Protein AF-A0A2D8PCB9-F1 (afdb_monomer_lite)

Foldseek 3Di:
DDDDDDDDDDDDDDDDDDDDDDPDPPDPPDFDFPDADPVGDTDTDDPAAWDDDPVPPDIDGDPDDPDHDDDQDDQPDEDELVCLLVDAQPPHAHQAYEYEDKDWAACVGPVPQFIDIPHDCQNNVVRVCVNDALLVQLRHYHYNVDSLVSLRVSVRNLVVCCVPVNQDDRSLVRLLSSLLSVLVCLVVVHAAQQVGWGGFAADPPPPDRDTQFTDTSRLSSLLSLALVNLCVRPNPPDPRSVVSLVSSVVSPNCSNVQQHDGRGPPCVVSVVSNQLVCVVVNVHHPVQKDWDAWFDQLQQADVSPQAAGPEDPPAHRIGWLWIGRNNLQKIKTKAKDFPPPYRDDVVQWDQDPVSEIEGEAELDAPDPQWGRMKMWIKIARHPNNPPADKDKWKWKDAPQ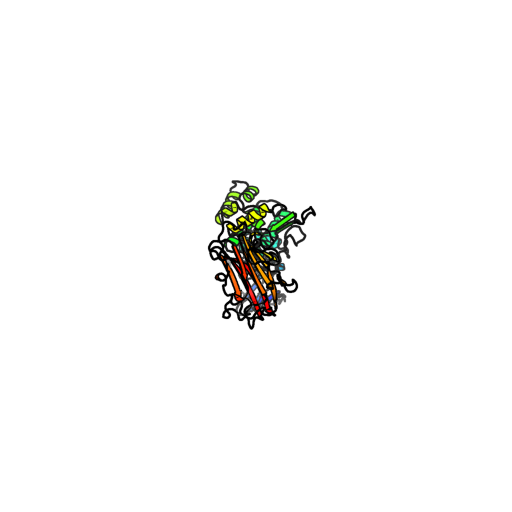PEPDDIDTCQVLQPDDDVPDRMGTYIDIRSSDDCVRHVSVPRQHKMKIKMFIDGPRHTPDMYMYMYHYD

Sequence (469 aa):
MAKRHSNGNGKGHDNGRGRGHEEGHHGKGRVDPVDVDEYGVVHLNLDTTYSFDEKKHFILLKADAKGAPAVKLGKDATFAAEDAHKLDFGDDLPDRINLSGIEFIGADTSGTGGAETSVDLSDFLDTLFAETDAAGAMDILSINGSPADTFAVVWEYLDDGYVDEGYFASVNENFVSLGLAYAEFLADGGTPLTDMIGKFTPDDGDANDTPERLQSLHDNMLGNLGRGPIESRFGAGTPEAEALIAAVEAIDPDLLDRPYYSGNESAEAAYDAVREYDYDHGYARTDYVETFFGEVDGRATENGDGIEMIFGDGNSDDHYAVTRHEGAGVELALKAKLRGVGDLDPNNVVYNADGTAVFTVEADPASTDRMEWNIDWAATVTEAGDNDSFQFKFLADVDGSAAEDFVDLTGTGGEYTDGVTKLQNSWNYGFFLDSMFDTTDAEGDYTVRLEAWDDGVMIVAQEIYLDVV

pLDDT: mean 76.78, std 21.41, range [26.56, 98.31]

Structure (mmCIF, N/CA/C/O backbone):
data_AF-A0A2D8PCB9-F1
#
_entry.id   AF-A0A2D8PCB9-F1
#
loop_
_atom_site.group_PDB
_atom_site.id
_atom_site.type_symbol
_atom_site.label_atom_id
_atom_site.label_alt_id
_atom_site.label_comp_id
_atom_site.label_asym_id
_atom_site.label_entity_id
_atom_site.label_seq_id
_atom_site.pdbx_PDB_ins_code
_atom_site.Cartn_x
_atom_site.Cartn_y
_atom_site.Cartn_z
_atom_site.occupancy
_atom_site.B_iso_or_equiv
_atom_site.auth_seq_id
_atom_site.auth_comp_id
_atom_site.auth_asym_id
_atom_site.auth_atom_id
_atom_site.pdbx_PDB_model_num
ATOM 1 N N . MET A 1 1 ? -108.735 -3.405 35.208 1.00 35.84 1 MET A N 1
ATOM 2 C CA . MET A 1 1 ? -108.621 -4.716 35.889 1.00 35.84 1 MET A CA 1
ATOM 3 C C . MET A 1 1 ? -107.140 -5.030 35.995 1.00 35.84 1 MET A C 1
ATOM 5 O O . MET A 1 1 ? -106.483 -5.108 34.977 1.00 35.84 1 MET A O 1
ATOM 9 N N . ALA A 1 2 ? -106.563 -4.778 37.168 1.00 32.94 2 ALA A N 1
ATOM 10 C CA . ALA A 1 2 ? -106.210 -5.803 38.159 1.00 32.94 2 ALA A CA 1
ATOM 11 C C . ALA A 1 2 ? -104.895 -6.520 37.801 1.00 32.94 2 ALA A C 1
ATOM 13 O O . ALA A 1 2 ? -104.885 -7.316 36.878 1.00 32.94 2 ALA A O 1
ATOM 14 N N . LYS A 1 3 ? -103.828 -6.201 38.563 1.00 32.69 3 LYS A N 1
ATOM 15 C CA . LYS A 1 3 ? -103.054 -7.127 39.433 1.00 32.69 3 LYS A CA 1
ATOM 16 C C . LYS A 1 3 ? -102.119 -8.063 38.634 1.00 32.69 3 LYS A C 1
ATOM 18 O O . LYS A 1 3 ? -102.550 -8.648 37.665 1.00 32.69 3 LYS A O 1
ATOM 23 N N . ARG A 1 4 ? -100.863 -8.345 38.990 1.00 31.97 4 ARG A N 1
ATOM 24 C CA . ARG A 1 4 ? -100.075 -8.266 40.235 1.00 31.97 4 ARG A CA 1
ATOM 25 C C . ARG A 1 4 ? -98.628 -8.712 39.890 1.00 31.97 4 ARG A C 1
ATOM 27 O O . ARG A 1 4 ? -98.491 -9.482 38.955 1.00 31.97 4 ARG A O 1
ATOM 34 N N . HIS A 1 5 ? -97.652 -8.268 40.701 1.00 32.66 5 HIS A N 1
ATOM 35 C CA . HIS A 1 5 ? -96.437 -8.947 41.233 1.00 32.66 5 HIS A CA 1
ATOM 36 C C . HIS A 1 5 ? -95.665 -9.994 40.399 1.00 32.66 5 HIS A C 1
ATOM 38 O O . HIS A 1 5 ? -96.270 -10.851 39.782 1.00 32.66 5 HIS A O 1
ATOM 44 N N . SER A 1 6 ? -94.353 -10.208 40.532 1.00 32.56 6 SER A N 1
ATOM 45 C CA . SER A 1 6 ? -93.137 -9.509 41.001 1.00 32.56 6 SER A CA 1
ATOM 46 C C . SER A 1 6 ? -92.037 -10.590 41.047 1.00 32.56 6 SER A C 1
ATOM 48 O O . SER A 1 6 ? -92.362 -11.734 41.355 1.00 32.56 6 SER A O 1
ATOM 50 N N . ASN A 1 7 ? -90.772 -10.173 40.926 1.00 32.44 7 ASN A N 1
ATOM 51 C CA . ASN A 1 7 ? -89.529 -10.845 41.353 1.00 32.44 7 ASN A CA 1
ATOM 52 C C . ASN A 1 7 ? -88.867 -11.884 40.436 1.00 32.44 7 ASN A C 1
ATOM 54 O O . ASN A 1 7 ? -89.450 -12.905 40.092 1.00 32.44 7 ASN A O 1
ATOM 58 N N . GLY A 1 8 ? -87.562 -11.669 40.221 1.00 30.02 8 GLY A N 1
ATOM 59 C CA . GLY A 1 8 ? -86.601 -12.722 39.893 1.00 30.02 8 GLY A CA 1
ATOM 60 C C . GLY A 1 8 ? -85.355 -12.227 39.159 1.00 30.02 8 GLY A C 1
ATOM 61 O O . GLY A 1 8 ? -85.327 -12.247 37.940 1.00 30.02 8 GLY A O 1
ATOM 62 N N . ASN A 1 9 ? -84.340 -11.794 39.914 1.00 32.50 9 ASN A N 1
ATOM 63 C CA . ASN A 1 9 ? -82.975 -11.472 39.473 1.00 32.50 9 ASN A CA 1
ATOM 64 C C . ASN A 1 9 ? -82.306 -12.574 38.631 1.00 32.50 9 ASN A C 1
ATOM 66 O O . ASN A 1 9 ? -82.476 -13.752 38.936 1.00 32.50 9 ASN A O 1
ATOM 70 N N . GLY A 1 10 ? -81.368 -12.186 37.756 1.00 30.56 10 GLY A N 1
ATOM 71 C CA . GLY A 1 10 ? -80.231 -13.055 37.428 1.00 30.56 10 GLY A CA 1
ATOM 72 C C . GLY A 1 10 ? -79.502 -12.767 36.116 1.00 30.56 10 GLY A C 1
ATOM 73 O O . GLY A 1 10 ? -79.927 -13.245 35.080 1.00 30.56 10 GLY A O 1
ATOM 74 N N . LYS A 1 11 ? -78.380 -12.040 36.223 1.00 33.84 11 LYS A N 1
ATOM 75 C CA . LYS A 1 11 ? -77.132 -12.111 35.432 1.00 33.84 11 LYS A CA 1
ATOM 76 C C . LYS A 1 11 ? -77.186 -12.507 33.939 1.00 33.84 11 LYS A C 1
ATOM 78 O O . LYS A 1 11 ? -77.394 -13.665 33.614 1.00 33.84 11 LYS A O 1
ATOM 83 N N . GLY A 1 12 ? -76.636 -11.604 33.123 1.00 30.56 12 GLY A N 1
ATOM 84 C CA . GLY A 1 12 ? -75.399 -11.897 32.388 1.00 30.56 12 GLY A CA 1
ATOM 85 C C . GLY A 1 12 ? -75.511 -12.318 30.920 1.00 30.56 12 GLY A C 1
ATOM 86 O O . GLY A 1 12 ? -76.189 -13.279 30.590 1.00 30.56 12 GLY A O 1
ATOM 87 N N . HIS A 1 13 ? -74.675 -11.643 30.126 1.00 28.70 13 HIS A N 1
ATOM 88 C CA . HIS A 1 13 ? -74.083 -12.043 28.847 1.00 28.70 13 HIS A CA 1
ATOM 89 C C . HIS A 1 13 ? -74.915 -12.009 27.550 1.00 28.70 13 HIS A C 1
ATOM 91 O O . HIS A 1 13 ? -75.914 -12.693 27.376 1.00 28.70 13 HIS A O 1
ATOM 97 N N . ASP A 1 14 ? -74.302 -11.281 26.612 1.00 34.84 14 ASP A N 1
ATOM 98 C CA . ASP A 1 14 ? -74.033 -11.639 25.218 1.00 34.84 14 ASP A CA 1
ATOM 99 C C . ASP A 1 14 ? -75.039 -11.384 24.083 1.00 34.84 14 ASP A C 1
ATOM 101 O O . ASP A 1 14 ? -76.153 -11.892 24.040 1.00 34.84 14 ASP A O 1
ATOM 105 N N . ASN A 1 15 ? -74.450 -10.731 23.070 1.00 32.09 15 ASN A N 1
ATOM 106 C CA . ASN A 1 15 ? -74.524 -10.987 21.630 1.00 32.09 15 ASN A CA 1
ATOM 107 C C . ASN A 1 15 ? -75.762 -10.608 20.804 1.00 32.09 15 ASN A C 1
ATOM 109 O O . ASN A 1 15 ? -76.872 -11.090 20.994 1.00 32.09 15 ASN A O 1
ATOM 113 N N . GLY A 1 16 ? -75.469 -9.895 19.706 1.00 30.66 16 GLY A N 1
ATOM 114 C CA . GLY A 1 16 ? -76.263 -9.892 18.472 1.00 30.66 16 GLY A CA 1
ATOM 115 C C . GLY A 1 16 ? -76.285 -8.519 17.796 1.00 30.66 16 GLY A C 1
ATOM 116 O O . GLY A 1 16 ? -77.111 -7.693 18.146 1.00 30.66 16 GLY A O 1
ATOM 117 N N . ARG A 1 17 ? -75.286 -8.170 16.972 1.00 31.28 17 ARG A N 1
ATOM 118 C CA . ARG A 1 17 ? -75.194 -8.409 15.508 1.00 31.28 17 ARG A CA 1
ATOM 119 C C . ARG A 1 17 ? -76.149 -7.571 14.640 1.00 31.28 17 ARG A C 1
ATOM 121 O O . ARG A 1 17 ? -77.359 -7.695 14.753 1.00 31.28 17 ARG A O 1
ATOM 128 N N . GLY A 1 18 ? -75.553 -6.907 13.641 1.00 29.64 18 GLY A N 1
ATOM 129 C CA . GLY A 1 18 ? -76.180 -6.503 12.371 1.00 29.64 18 GLY A CA 1
ATOM 130 C C . GLY A 1 18 ? -75.822 -5.067 11.980 1.00 29.64 18 GLY A C 1
ATOM 131 O O . GLY A 1 18 ? -76.459 -4.149 12.471 1.00 29.64 18 GLY A O 1
ATOM 132 N N . ARG A 1 19 ? -74.696 -4.830 11.282 1.00 33.28 19 ARG A N 1
ATOM 133 C CA . ARG A 1 19 ? -74.592 -4.675 9.804 1.00 33.28 19 ARG A CA 1
ATOM 134 C C . ARG A 1 19 ? -75.617 -3.671 9.250 1.00 33.28 19 ARG A C 1
ATOM 136 O O . ARG A 1 19 ? -76.805 -3.909 9.382 1.00 33.28 19 ARG A O 1
ATOM 143 N N . GLY A 1 20 ? -75.262 -2.604 8.552 1.00 28.02 20 GLY A N 1
ATOM 144 C CA . GLY A 1 20 ? -73.987 -2.139 8.023 1.00 28.02 20 GLY A CA 1
ATOM 145 C C . GLY A 1 20 ? -74.273 -1.020 7.018 1.00 28.02 20 GLY A C 1
ATOM 146 O O . GLY A 1 20 ? -75.399 -0.903 6.546 1.00 28.02 20 GLY A O 1
ATOM 147 N N . HIS A 1 21 ? -73.275 -0.204 6.720 1.00 30.31 21 HIS A N 1
ATOM 148 C CA . HIS A 1 21 ? -72.848 0.088 5.356 1.00 30.31 21 HIS A CA 1
ATOM 149 C C . HIS A 1 21 ? -71.583 0.933 5.455 1.00 30.31 21 HIS A C 1
ATOM 151 O O . HIS A 1 21 ? -71.570 1.991 6.075 1.00 30.31 21 HIS A O 1
ATOM 157 N N . GLU A 1 22 ? -70.518 0.368 4.901 1.00 33.94 22 GLU A N 1
ATOM 158 C CA . GLU A 1 22 ? -69.227 0.992 4.672 1.00 33.94 22 GLU A CA 1
ATOM 159 C C . GLU A 1 22 ? -69.424 2.219 3.777 1.00 33.94 22 GLU A C 1
ATOM 161 O O . GLU A 1 22 ? -69.731 2.090 2.592 1.00 33.94 22 GLU A O 1
ATOM 166 N N . GLU A 1 23 ? -69.229 3.408 4.336 1.00 29.25 23 GLU A N 1
ATOM 167 C CA . GLU A 1 23 ? -68.722 4.528 3.555 1.00 29.25 23 GLU A CA 1
ATOM 168 C C . GLU A 1 23 ? -67.201 4.407 3.582 1.00 29.25 23 GLU A C 1
ATOM 170 O O . GLU A 1 23 ? -66.526 4.809 4.528 1.00 29.25 23 GLU A O 1
ATOM 175 N N . GLY A 1 24 ? -66.671 3.747 2.552 1.00 26.56 24 GLY A N 1
ATOM 176 C CA . GLY A 1 24 ? -65.248 3.743 2.271 1.00 26.56 24 GLY A CA 1
ATOM 177 C C . GLY A 1 24 ? -64.795 5.172 2.007 1.00 26.56 24 GLY A C 1
ATOM 178 O O . GLY A 1 24 ? -65.005 5.712 0.919 1.00 26.56 24 GLY A O 1
ATOM 179 N N . HIS A 1 25 ? -64.146 5.782 2.995 1.00 28.02 25 HIS A N 1
ATOM 180 C CA . HIS A 1 25 ? -63.244 6.890 2.741 1.00 28.02 25 HIS A CA 1
ATOM 181 C C . HIS A 1 25 ? -62.076 6.348 1.915 1.00 28.02 25 HIS A C 1
ATOM 183 O O . HIS A 1 25 ? -61.081 5.865 2.445 1.00 28.02 25 HIS A O 1
ATOM 189 N N . HIS A 1 26 ? -62.202 6.423 0.592 1.00 31.81 26 HIS A N 1
ATOM 190 C CA . HIS A 1 26 ? -61.063 6.346 -0.312 1.00 31.81 26 HIS A CA 1
ATOM 191 C C . HIS A 1 26 ? -60.255 7.637 -0.162 1.00 31.81 26 HIS A C 1
ATOM 193 O O . HIS A 1 26 ? -60.347 8.555 -0.979 1.00 31.81 26 HIS A O 1
ATOM 199 N N . GLY A 1 27 ? -59.493 7.727 0.928 1.00 28.33 27 GLY A N 1
ATOM 200 C CA . GLY A 1 27 ? -58.385 8.660 1.017 1.00 28.33 27 GLY A CA 1
ATOM 201 C C . GLY A 1 27 ? -57.374 8.262 -0.048 1.00 28.33 27 GLY A C 1
ATOM 202 O O . GLY A 1 27 ? -56.824 7.165 -0.005 1.00 28.33 27 GLY A O 1
ATOM 203 N N . LYS A 1 28 ? -57.166 9.126 -1.041 1.00 29.84 28 LYS A N 1
ATOM 204 C CA . LYS A 1 28 ? -56.034 9.002 -1.956 1.00 29.84 28 LYS A CA 1
ATOM 205 C C . LYS A 1 28 ? -54.777 9.385 -1.177 1.00 29.84 28 LYS A C 1
ATOM 207 O O . LYS A 1 28 ? -54.350 10.532 -1.239 1.00 29.84 28 LYS A O 1
ATOM 212 N N . GLY A 1 29 ? -54.240 8.443 -0.405 1.00 33.97 29 GLY A N 1
ATOM 213 C CA . GLY A 1 29 ? -52.843 8.493 0.001 1.00 33.97 29 GLY A CA 1
ATOM 214 C C . GLY A 1 29 ? -52.019 8.344 -1.266 1.00 33.97 29 GLY A C 1
ATOM 215 O O . GLY A 1 29 ? -52.152 7.348 -1.980 1.00 33.97 29 GLY A O 1
ATOM 216 N N . ARG A 1 30 ? -51.269 9.384 -1.616 1.00 32.66 30 ARG A N 1
ATOM 217 C CA . ARG A 1 30 ? -50.285 9.293 -2.682 1.00 32.66 30 ARG A CA 1
ATOM 218 C C . ARG A 1 30 ? -49.100 8.551 -2.078 1.00 32.66 30 ARG A C 1
ATOM 220 O O . ARG A 1 30 ? -48.423 9.091 -1.219 1.00 32.66 30 ARG A O 1
ATOM 227 N N . VAL A 1 31 ? -48.938 7.296 -2.472 1.00 40.41 31 VAL A N 1
ATOM 228 C CA . VAL A 1 31 ? -47.686 6.574 -2.282 1.00 40.41 31 VAL A CA 1
ATOM 229 C C . VAL A 1 31 ? -46.784 7.080 -3.396 1.00 40.41 31 VAL A C 1
ATOM 231 O O . VAL A 1 31 ? -47.070 6.822 -4.566 1.00 40.41 31 VAL A O 1
ATOM 234 N N . ASP A 1 32 ? -45.790 7.890 -3.053 1.00 35.44 32 ASP A N 1
ATOM 235 C CA . ASP A 1 32 ? -44.763 8.271 -4.012 1.00 35.44 32 ASP A CA 1
ATOM 236 C C . ASP A 1 32 ? -43.772 7.098 -4.116 1.00 35.44 32 ASP A C 1
ATOM 238 O O . ASP A 1 32 ? -43.160 6.743 -3.107 1.00 35.44 32 ASP A O 1
ATOM 242 N N . PRO A 1 33 ? -43.665 6.423 -5.278 1.00 39.81 33 PRO A N 1
ATOM 243 C CA . PRO A 1 33 ? -42.597 5.458 -5.491 1.00 39.81 33 PRO A CA 1
ATOM 244 C C . PRO A 1 33 ? -41.272 6.221 -5.501 1.00 39.81 33 PRO A C 1
ATOM 246 O O . PRO A 1 33 ? -41.153 7.222 -6.212 1.00 39.81 33 PRO A O 1
ATOM 249 N N . VAL A 1 34 ? -40.321 5.772 -4.683 1.00 45.34 34 VAL A N 1
ATOM 250 C CA . VAL A 1 34 ? -38.994 6.400 -4.601 1.00 45.34 34 VAL A CA 1
ATOM 251 C C . VAL A 1 34 ? -38.098 5.849 -5.707 1.00 45.34 34 VAL A C 1
ATOM 253 O O . VAL A 1 34 ? -37.379 6.627 -6.322 1.00 45.34 34 VAL A O 1
ATOM 256 N N . ASP A 1 35 ? -38.232 4.558 -6.040 1.00 40.28 35 ASP A N 1
ATOM 257 C CA . ASP A 1 35 ? -37.521 3.950 -7.166 1.00 40.28 35 ASP A CA 1
ATOM 258 C C . ASP A 1 35 ? -38.137 2.610 -7.629 1.00 40.28 35 ASP A C 1
ATOM 260 O O . ASP A 1 35 ? -38.897 1.966 -6.886 1.00 40.28 35 ASP A O 1
ATOM 264 N N . VAL A 1 36 ? -37.816 2.209 -8.866 1.00 37.44 36 VAL A N 1
ATOM 265 C CA . VAL A 1 36 ? -38.018 0.860 -9.414 1.00 37.44 36 VAL A CA 1
ATOM 266 C C . VAL A 1 36 ? -36.731 0.403 -10.092 1.00 37.44 36 VAL A C 1
ATOM 268 O O . VAL A 1 36 ? -36.347 0.969 -11.115 1.00 37.44 36 VAL A O 1
ATOM 271 N N . ASP A 1 37 ? -36.111 -0.646 -9.560 1.00 40.44 37 ASP A N 1
ATOM 272 C CA . ASP A 1 37 ? -34.826 -1.130 -10.064 1.00 40.44 37 ASP A CA 1
ATOM 273 C C . ASP A 1 37 ? -34.941 -1.974 -11.351 1.00 40.44 37 ASP A C 1
ATOM 275 O O . ASP A 1 37 ? -36.028 -2.312 -11.841 1.00 40.44 37 ASP A O 1
ATOM 279 N N . GLU A 1 38 ? -33.782 -2.335 -11.910 1.00 31.86 38 GLU A N 1
ATOM 280 C CA . GLU A 1 38 ? -33.654 -3.111 -13.151 1.00 31.86 38 GLU A CA 1
ATOM 281 C C . GLU A 1 38 ? -34.228 -4.543 -13.068 1.00 31.86 38 GLU A C 1
ATOM 283 O O . GLU A 1 38 ? -34.453 -5.182 -14.102 1.00 31.86 38 GLU A O 1
ATOM 288 N N . TYR A 1 39 ? -34.553 -5.020 -11.859 1.00 35.69 39 TYR A N 1
ATOM 289 C CA . TYR A 1 39 ? -35.182 -6.316 -11.579 1.00 35.69 39 TYR A CA 1
ATOM 290 C C . TYR A 1 39 ? -36.700 -6.210 -11.330 1.00 35.69 39 TYR A C 1
ATOM 292 O O . TYR A 1 39 ? -37.382 -7.233 -11.195 1.00 35.69 39 TYR A O 1
ATOM 300 N N . GLY A 1 40 ? -37.261 -4.995 -11.336 1.00 32.84 40 GLY A N 1
ATOM 301 C CA . GLY A 1 40 ? -38.696 -4.719 -11.234 1.00 32.84 40 GLY A CA 1
ATOM 302 C C . GLY A 1 40 ? -39.234 -4.604 -9.804 1.00 32.84 40 GLY A C 1
ATOM 303 O O . GLY A 1 40 ? -40.445 -4.768 -9.603 1.00 32.84 40 GLY A O 1
ATOM 304 N N . VAL A 1 41 ? -38.374 -4.346 -8.816 1.00 38.69 41 VAL A N 1
ATOM 305 C CA . VAL A 1 41 ? -38.747 -4.183 -7.400 1.00 38.69 41 VAL A CA 1
ATOM 306 C C . VAL A 1 41 ? -39.069 -2.717 -7.103 1.00 38.69 41 VAL A C 1
ATOM 308 O O . VAL A 1 41 ? -38.346 -1.823 -7.516 1.00 38.69 41 VAL A O 1
ATOM 311 N N . VAL A 1 42 ? -40.186 -2.456 -6.409 1.00 38.88 42 VAL A N 1
ATOM 312 C CA . VAL A 1 42 ? -40.703 -1.096 -6.153 1.00 38.88 42 VAL A CA 1
ATOM 313 C C . VAL A 1 42 ? -40.506 -0.707 -4.689 1.00 38.88 42 VAL A C 1
ATOM 315 O O . VAL A 1 42 ? -41.060 -1.360 -3.800 1.00 38.88 42 VAL A O 1
ATOM 318 N N . HIS A 1 43 ? -39.800 0.398 -4.446 1.00 40.06 43 HIS A N 1
ATOM 319 C CA . HIS A 1 43 ? -39.498 0.909 -3.106 1.00 40.06 43 HIS A CA 1
ATOM 320 C C . HIS A 1 43 ? -40.521 1.965 -2.665 1.00 40.06 43 HIS A C 1
ATOM 322 O O . HIS A 1 43 ? -40.807 2.921 -3.394 1.00 40.06 43 HIS A O 1
ATOM 328 N N . LEU A 1 44 ? -41.090 1.790 -1.465 1.00 44.34 44 LEU A N 1
ATOM 329 C CA . LEU A 1 44 ? -42.145 2.648 -0.921 1.00 44.34 44 LEU A CA 1
ATOM 330 C C . LEU A 1 44 ? -41.776 3.177 0.463 1.00 44.34 44 LEU A C 1
ATOM 332 O O . LEU A 1 44 ? -41.480 2.394 1.363 1.00 44.34 44 LEU A O 1
ATOM 336 N N . ASN A 1 45 ? -41.905 4.490 0.649 1.00 38.50 45 ASN A N 1
ATOM 337 C CA . ASN A 1 45 ? -41.830 5.116 1.965 1.00 38.50 45 ASN A CA 1
ATOM 338 C C . ASN A 1 45 ? -43.207 5.035 2.639 1.00 38.50 45 ASN A C 1
ATOM 340 O O . ASN A 1 45 ? -44.200 5.485 2.062 1.00 38.50 45 ASN A O 1
ATOM 344 N N . LEU A 1 46 ? -43.294 4.411 3.818 1.00 41.31 46 LEU A N 1
ATOM 345 C CA . LEU A 1 46 ? -44.569 4.087 4.464 1.00 41.31 46 LEU A CA 1
ATOM 346 C C . LEU A 1 46 ? -44.581 4.532 5.934 1.00 41.31 46 LEU A C 1
ATOM 348 O O . LEU A 1 46 ? -43.960 3.931 6.798 1.00 41.31 46 LEU A O 1
ATOM 352 N N . ASP A 1 47 ? -45.385 5.547 6.218 1.00 35.09 47 ASP A N 1
ATOM 353 C CA . ASP A 1 47 ? -45.598 6.216 7.506 1.00 35.09 47 ASP A CA 1
ATOM 354 C C . ASP A 1 47 ? -46.731 5.590 8.359 1.00 35.09 47 ASP A C 1
ATOM 356 O O . ASP A 1 47 ? -47.160 6.155 9.369 1.00 35.09 47 ASP A O 1
ATOM 360 N N . THR A 1 48 ? -47.249 4.409 7.979 1.00 36.00 48 THR A N 1
ATOM 361 C CA . THR A 1 48 ? -48.331 3.700 8.704 1.00 36.00 48 THR A CA 1
ATOM 362 C C . THR A 1 48 ? -48.220 2.162 8.604 1.00 36.00 48 THR A C 1
ATOM 364 O O . THR A 1 48 ? -47.342 1.642 7.924 1.00 36.00 48 THR A O 1
ATOM 367 N N . THR A 1 49 ? -49.088 1.399 9.291 1.00 38.06 49 THR A N 1
ATOM 368 C CA . THR A 1 49 ? -49.051 -0.081 9.337 1.00 38.06 49 THR A CA 1
ATOM 369 C C . THR A 1 49 ? -49.853 -0.743 8.198 1.00 38.06 49 THR A C 1
ATOM 371 O O . THR A 1 49 ? -51.018 -0.414 7.964 1.00 38.06 49 THR A O 1
ATOM 374 N N . TYR A 1 50 ? -49.277 -1.757 7.537 1.00 40.25 50 TYR A N 1
ATOM 375 C CA . TYR A 1 50 ? -49.872 -2.429 6.368 1.00 40.25 50 TYR A CA 1
ATOM 376 C C . TYR A 1 50 ? -49.965 -3.955 6.524 1.00 40.25 50 TYR A C 1
ATOM 378 O O . TYR A 1 50 ? -49.287 -4.558 7.353 1.00 40.25 50 TYR A O 1
ATOM 386 N N . SER A 1 51 ? -50.809 -4.600 5.710 1.00 37.19 51 SER A N 1
ATOM 387 C CA . SER A 1 51 ? -50.784 -6.060 5.519 1.00 37.19 51 SER A CA 1
ATOM 388 C C . SER A 1 51 ? -50.791 -6.424 4.037 1.00 37.19 51 SER A C 1
ATOM 390 O O . SER A 1 51 ? -51.562 -5.845 3.269 1.00 37.19 51 SER A O 1
ATOM 392 N N . PHE A 1 52 ? -49.977 -7.412 3.666 1.00 38.44 52 PHE A N 1
ATOM 393 C CA . PHE A 1 52 ? -49.825 -7.890 2.293 1.00 38.44 52 PHE A CA 1
ATOM 394 C C . PHE A 1 52 ? -50.804 -9.026 1.958 1.00 38.44 52 PHE A C 1
ATOM 396 O O . PHE A 1 52 ? -50.949 -9.980 2.723 1.00 38.44 52 PHE A O 1
ATOM 403 N N . ASP A 1 53 ? -51.464 -8.930 0.797 1.00 38.50 53 ASP A N 1
ATOM 404 C CA . ASP A 1 53 ? -52.209 -10.037 0.178 1.00 38.50 53 ASP A CA 1
ATOM 405 C C . ASP A 1 53 ? -51.425 -10.557 -1.036 1.00 38.50 53 ASP A C 1
ATOM 407 O O . ASP A 1 53 ? -51.515 -10.024 -2.148 1.00 38.50 53 ASP A O 1
ATOM 411 N N . GLU A 1 54 ? -50.662 -11.627 -0.807 1.00 37.19 54 GLU A N 1
ATOM 412 C CA . GLU A 1 54 ? -49.794 -12.276 -1.799 1.00 37.19 54 GLU A CA 1
ATOM 413 C C . GLU A 1 54 ? -50.536 -12.739 -3.062 1.00 37.19 54 GLU A C 1
ATOM 415 O O . GLU A 1 54 ? -49.923 -12.905 -4.111 1.00 37.19 54 GLU A O 1
ATOM 420 N N . LYS A 1 55 ? -51.863 -12.935 -3.013 1.00 35.59 55 LYS A N 1
ATOM 421 C CA . LYS A 1 55 ? -52.629 -13.426 -4.173 1.00 35.59 55 LYS A CA 1
ATOM 422 C C . LYS A 1 55 ? -53.032 -12.337 -5.153 1.00 35.59 55 LYS A C 1
ATOM 424 O O . LYS A 1 55 ? -53.530 -12.660 -6.232 1.00 35.59 55 LYS A O 1
ATOM 429 N N . LYS A 1 56 ? -52.927 -11.068 -4.762 1.00 33.91 56 LYS A N 1
ATOM 430 C CA . LYS A 1 56 ? -53.499 -9.957 -5.529 1.00 33.91 56 LYS A CA 1
ATOM 431 C C . LYS A 1 56 ? -52.534 -8.808 -5.798 1.00 33.91 56 LYS A C 1
ATOM 433 O O . LYS A 1 56 ? -52.912 -7.926 -6.554 1.00 33.91 56 LYS A O 1
ATOM 438 N N . HIS A 1 57 ? -51.313 -8.843 -5.263 1.00 37.69 57 HIS A N 1
ATOM 439 C CA . HIS A 1 57 ? -50.278 -7.833 -5.527 1.00 37.69 57 HIS A CA 1
ATOM 440 C C . HIS A 1 57 ? -50.743 -6.388 -5.249 1.00 37.69 57 HIS A C 1
ATOM 442 O O . HIS A 1 57 ? -50.432 -5.469 -6.002 1.00 37.69 57 HIS A O 1
ATOM 448 N N . PHE A 1 58 ? -51.504 -6.173 -4.170 1.00 33.12 58 PHE A N 1
ATOM 449 C CA . PHE A 1 58 ? -51.861 -4.833 -3.693 1.00 33.12 58 PHE A CA 1
ATOM 450 C C . PHE A 1 58 ? -51.542 -4.700 -2.202 1.00 33.12 58 PHE A C 1
ATOM 452 O O . PHE A 1 58 ? -51.722 -5.652 -1.438 1.00 33.12 58 PHE A O 1
ATOM 459 N N . ILE A 1 59 ? -51.139 -3.497 -1.793 1.00 37.62 59 ILE A N 1
ATOM 460 C CA . ILE A 1 59 ? -50.944 -3.114 -0.393 1.00 37.62 59 ILE A CA 1
ATOM 461 C C . ILE A 1 59 ? -52.261 -2.544 0.143 1.00 37.62 59 ILE A C 1
ATOM 463 O O . ILE A 1 59 ? -52.815 -1.596 -0.416 1.00 37.62 59 ILE A O 1
ATOM 467 N N . LEU A 1 60 ? -52.780 -3.129 1.224 1.00 35.94 60 LEU A N 1
ATOM 468 C CA . LEU A 1 60 ? -53.964 -2.630 1.923 1.00 35.94 60 LEU A CA 1
ATOM 469 C C . LEU A 1 60 ? -53.534 -1.899 3.194 1.00 35.94 60 LEU A C 1
ATOM 471 O O . LEU A 1 60 ? -52.925 -2.488 4.089 1.00 35.94 60 LEU A O 1
ATOM 475 N N . LEU A 1 61 ? -53.887 -0.615 3.261 1.00 33.72 61 LEU A N 1
ATOM 476 C CA . LEU A 1 61 ? -53.720 0.236 4.437 1.00 33.72 61 LEU A CA 1
ATOM 477 C C . LEU A 1 61 ? -54.600 -0.322 5.560 1.00 33.72 61 LEU A C 1
ATOM 479 O O . LEU A 1 61 ? -55.827 -0.381 5.413 1.00 33.72 61 LEU A O 1
ATOM 483 N N . LYS A 1 62 ? -53.993 -0.779 6.660 1.00 33.41 62 LYS A N 1
ATOM 484 C CA . LYS A 1 62 ? -54.762 -1.173 7.840 1.00 33.41 62 LYS A CA 1
ATOM 485 C C . LYS A 1 62 ? -54.940 0.055 8.714 1.00 33.41 62 LYS A C 1
ATOM 487 O O . LYS A 1 62 ? -53.976 0.626 9.209 1.00 33.41 62 LYS A O 1
ATOM 492 N N . ALA A 1 63 ? -56.194 0.430 8.937 1.00 31.44 63 ALA A N 1
ATOM 493 C CA . ALA A 1 63 ? -56.503 1.231 10.103 1.00 31.44 63 ALA A CA 1
ATOM 494 C C . ALA A 1 63 ? -56.093 0.425 11.352 1.00 31.44 63 ALA A C 1
ATOM 496 O O . ALA A 1 63 ? -56.349 -0.778 11.427 1.00 31.44 63 ALA A O 1
ATOM 497 N N . ASP A 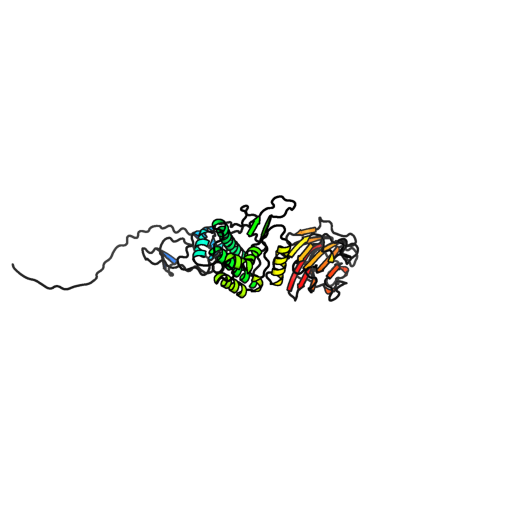1 64 ? -55.369 1.100 12.243 1.00 44.69 64 ASP A N 1
ATOM 498 C CA . ASP A 1 64 ? -55.184 0.801 13.664 1.00 44.69 64 ASP A CA 1
ATOM 499 C C . ASP A 1 64 ? -54.883 -0.651 14.097 1.00 44.69 64 ASP A C 1
ATOM 501 O O . ASP A 1 64 ? -55.720 -1.366 14.645 1.00 44.69 64 ASP A O 1
ATOM 505 N N . ALA A 1 65 ? -53.607 -1.045 14.039 1.00 33.19 65 ALA A N 1
ATOM 506 C CA . ALA A 1 65 ? -53.101 -2.117 14.898 1.00 33.19 65 ALA A CA 1
ATOM 507 C C . ALA A 1 65 ? -51.729 -1.752 15.480 1.00 33.19 65 ALA A C 1
ATOM 509 O O . ALA A 1 65 ? -50.746 -1.635 14.759 1.00 33.19 65 ALA A O 1
ATOM 510 N N . LYS A 1 66 ? -51.673 -1.578 16.807 1.00 37.66 66 LYS A N 1
ATOM 511 C CA . LYS A 1 66 ? -50.418 -1.476 17.562 1.00 37.66 66 LYS A CA 1
ATOM 512 C C . LYS A 1 66 ? -49.604 -2.759 17.369 1.00 37.66 66 LYS A C 1
ATOM 514 O O . LYS A 1 66 ? -50.075 -3.833 17.739 1.00 37.66 66 LYS A O 1
ATOM 519 N N . GLY A 1 67 ? -48.400 -2.598 16.832 1.00 39.91 67 GLY A N 1
ATOM 520 C CA . GLY A 1 67 ? -47.446 -3.658 16.515 1.00 39.91 67 GLY A CA 1
ATOM 521 C C . GLY A 1 67 ? -46.895 -3.419 15.116 1.00 39.91 67 GLY A C 1
ATOM 522 O O . GLY A 1 67 ? -47.492 -3.878 14.144 1.00 39.91 67 GLY A O 1
ATOM 523 N N . ALA A 1 68 ? -45.814 -2.642 15.016 1.00 32.78 68 ALA A N 1
ATOM 524 C CA . ALA A 1 68 ? -45.121 -2.438 13.751 1.00 32.78 68 ALA A CA 1
ATOM 525 C C . ALA A 1 68 ? -44.586 -3.794 13.250 1.00 32.78 68 ALA A C 1
ATOM 527 O O . ALA A 1 68 ? -44.029 -4.552 14.048 1.00 32.78 68 ALA A O 1
ATOM 528 N N . PRO A 1 69 ? -44.788 -4.159 11.974 1.00 34.25 69 PRO A N 1
ATOM 529 C CA . PRO A 1 69 ? -44.087 -5.293 11.402 1.00 34.25 69 PRO A CA 1
ATOM 530 C C . PRO A 1 69 ? -42.604 -4.929 11.273 1.00 34.25 69 PRO A C 1
ATOM 532 O O . PRO A 1 69 ? -42.276 -3.944 10.620 1.00 34.25 69 PRO A O 1
ATOM 535 N N . ALA A 1 70 ? -41.727 -5.727 11.883 1.00 33.09 70 ALA A N 1
ATOM 536 C CA . ALA A 1 70 ? -40.296 -5.668 11.617 1.00 33.09 70 ALA A CA 1
ATOM 537 C C . ALA A 1 70 ? -40.063 -5.985 10.131 1.00 33.09 70 ALA A C 1
ATOM 539 O O . ALA A 1 70 ? -40.437 -7.063 9.651 1.00 33.09 70 ALA A O 1
ATOM 540 N N . VAL A 1 71 ? -39.503 -5.029 9.394 1.00 37.78 71 VAL A N 1
ATOM 541 C CA . VAL A 1 71 ? -39.059 -5.237 8.017 1.00 37.78 71 VAL A CA 1
ATOM 542 C C . VAL A 1 71 ? -37.680 -5.873 8.102 1.00 37.78 71 VAL A C 1
ATOM 544 O O . VAL A 1 71 ? -36.734 -5.245 8.554 1.00 37.78 71 VAL A O 1
ATOM 547 N N . LYS A 1 72 ? -37.566 -7.138 7.692 1.00 38.94 72 LYS A N 1
ATOM 548 C CA . LYS A 1 72 ? -36.257 -7.762 7.505 1.00 38.94 72 LYS A CA 1
ATOM 549 C C . LYS A 1 72 ? -35.674 -7.233 6.204 1.00 38.94 72 LYS A C 1
ATOM 551 O O . LYS A 1 72 ? -36.182 -7.579 5.135 1.00 38.94 72 LYS A O 1
ATOM 556 N N . LEU A 1 73 ? -34.663 -6.379 6.308 1.00 45.69 73 LEU A N 1
ATOM 557 C CA . LEU A 1 73 ? -33.862 -5.965 5.165 1.00 45.69 73 LEU A CA 1
ATOM 558 C C . LEU A 1 73 ? -33.242 -7.216 4.530 1.00 45.69 73 LEU A C 1
ATOM 560 O O . LEU A 1 73 ? -32.829 -8.147 5.224 1.00 45.69 73 LEU A O 1
ATOM 564 N N . GLY A 1 74 ? -33.249 -7.284 3.200 1.00 44.25 74 GLY A N 1
ATOM 565 C CA . GLY A 1 74 ? -32.426 -8.272 2.515 1.00 44.25 74 GLY A CA 1
ATOM 566 C C . GLY A 1 74 ? -30.961 -7.962 2.808 1.00 44.25 74 GLY A C 1
ATOM 567 O O . GLY A 1 74 ? -30.585 -6.797 2.812 1.00 44.25 74 GLY A O 1
ATOM 568 N N . LYS A 1 75 ? -30.144 -8.997 3.015 1.00 46.66 75 LYS A N 1
ATOM 569 C CA . LYS A 1 75 ? -28.696 -8.904 3.289 1.00 46.66 75 LYS A CA 1
ATOM 570 C C . LYS A 1 75 ? -27.875 -8.070 2.279 1.00 46.66 75 LYS A C 1
ATOM 572 O O . LYS A 1 75 ? -26.744 -7.708 2.571 1.00 46.66 75 LYS A O 1
ATOM 577 N N . ASP A 1 76 ? -28.458 -7.766 1.119 1.00 53.81 76 ASP A N 1
ATOM 578 C CA . ASP A 1 76 ? -27.825 -7.057 0.004 1.00 53.81 76 ASP A CA 1
ATOM 579 C C . ASP A 1 76 ? -28.571 -5.749 -0.349 1.00 53.81 76 ASP A C 1
ATOM 581 O O . ASP A 1 76 ? -28.443 -5.238 -1.457 1.00 53.81 76 ASP A O 1
ATOM 585 N N . ALA A 1 77 ? -29.422 -5.228 0.544 1.00 59.62 77 ALA A N 1
ATOM 586 C CA . ALA A 1 77 ? -30.079 -3.943 0.313 1.00 59.62 77 ALA A CA 1
ATOM 587 C C . ALA A 1 77 ? -29.047 -2.806 0.387 1.00 59.62 77 ALA A C 1
ATOM 589 O O . ALA A 1 77 ? -28.301 -2.715 1.366 1.00 59.62 77 ALA A O 1
ATOM 590 N N . THR A 1 78 ? -29.030 -1.955 -0.639 1.00 68.44 78 THR A N 1
ATOM 591 C CA . THR A 1 78 ? -28.166 -0.772 -0.724 1.00 68.44 78 THR A CA 1
ATOM 592 C C . THR A 1 78 ? -29.009 0.491 -0.649 1.00 68.44 78 THR A C 1
ATOM 594 O O . THR A 1 78 ? -30.049 0.590 -1.304 1.00 68.44 78 THR A O 1
ATOM 597 N N . PHE A 1 79 ? -28.558 1.449 0.151 1.00 71.94 79 PHE A N 1
ATOM 598 C CA . PHE A 1 79 ? -29.190 2.746 0.346 1.00 71.94 79 PHE A CA 1
ATOM 599 C C . PHE A 1 79 ? -28.256 3.853 -0.135 1.00 71.94 79 PHE A C 1
ATOM 601 O O . PHE A 1 79 ? -27.035 3.753 -0.018 1.00 71.94 79 PHE A O 1
ATOM 608 N N . ALA A 1 80 ? -28.830 4.922 -0.676 1.00 73.62 80 ALA A N 1
ATOM 609 C CA . ALA A 1 80 ? -28.063 6.118 -0.982 1.00 73.62 80 ALA A CA 1
ATOM 610 C C . ALA A 1 80 ? -27.612 6.793 0.325 1.00 73.62 80 ALA A C 1
ATOM 612 O O . ALA A 1 80 ? -28.357 6.797 1.309 1.00 73.62 80 ALA A O 1
ATOM 613 N N . ALA A 1 81 ? -26.404 7.351 0.340 1.00 76.06 81 ALA A N 1
ATOM 614 C CA . ALA A 1 81 ? -25.823 8.002 1.513 1.00 76.06 81 ALA A CA 1
ATOM 615 C C . ALA A 1 81 ? -26.725 9.095 2.095 1.00 76.06 81 ALA A C 1
ATOM 617 O O . ALA A 1 81 ? -26.926 9.174 3.305 1.00 76.06 81 ALA A O 1
ATOM 618 N N . GLU A 1 82 ? -27.354 9.891 1.229 1.00 73.12 82 GLU A N 1
ATOM 619 C CA . GLU A 1 82 ? -28.273 10.954 1.629 1.00 73.12 82 GLU A CA 1
ATOM 620 C C . GLU A 1 82 ? -29.515 10.444 2.370 1.00 73.12 82 GLU A C 1
ATOM 622 O O . GLU A 1 82 ? -30.201 11.232 3.017 1.00 73.12 82 GLU A O 1
ATOM 627 N N . ASP A 1 83 ? -29.813 9.146 2.297 1.00 71.25 83 ASP A N 1
ATOM 628 C CA . ASP A 1 83 ? -30.930 8.508 2.984 1.00 71.25 83 ASP A CA 1
ATOM 629 C C . ASP A 1 83 ? -30.522 7.859 4.315 1.00 71.25 83 ASP A C 1
ATOM 631 O O . ASP A 1 83 ? -31.405 7.393 5.037 1.00 71.25 83 ASP A O 1
ATOM 635 N N . ALA A 1 84 ? -29.235 7.870 4.689 1.00 68.62 84 ALA A N 1
ATOM 636 C CA . ALA A 1 84 ? -28.738 7.247 5.921 1.00 68.62 84 ALA A CA 1
ATOM 637 C C . ALA A 1 84 ? -29.454 7.773 7.179 1.00 68.62 84 ALA A C 1
ATOM 639 O O . ALA A 1 84 ? -29.881 6.987 8.019 1.00 68.62 84 ALA A O 1
ATOM 640 N N . HIS A 1 85 ? -29.724 9.083 7.245 1.00 68.56 85 HIS A N 1
ATOM 641 C CA . HIS A 1 85 ? -30.474 9.728 8.337 1.00 68.56 85 HIS A CA 1
ATOM 642 C C . HIS A 1 85 ? -31.929 9.240 8.498 1.00 68.56 85 HIS A C 1
ATOM 644 O O . HIS A 1 85 ? -32.622 9.621 9.442 1.00 68.56 85 HIS A O 1
ATOM 650 N N . LYS A 1 86 ? -32.449 8.463 7.540 1.00 67.25 86 LYS A N 1
ATOM 651 C CA . LYS A 1 86 ? -33.804 7.889 7.584 1.00 67.25 86 LYS A CA 1
ATOM 652 C C . LYS A 1 86 ? -33.817 6.490 8.197 1.00 67.25 86 LYS A C 1
ATOM 654 O O . LYS A 1 86 ? -34.902 5.930 8.364 1.00 67.25 86 LYS A O 1
ATOM 659 N N . LEU A 1 87 ? -32.647 5.916 8.473 1.00 64.81 87 LEU A N 1
ATOM 660 C CA . LEU A 1 87 ? -32.505 4.598 9.071 1.00 64.81 87 LEU A CA 1
ATOM 661 C C . LEU A 1 87 ? -32.609 4.721 10.597 1.00 64.81 87 LEU A C 1
ATOM 663 O O . LEU A 1 87 ? -31.924 5.524 11.216 1.00 64.81 87 LEU A O 1
ATOM 667 N N . ASP A 1 88 ? -33.501 3.928 11.185 1.00 65.88 88 ASP A N 1
ATOM 668 C CA . ASP A 1 88 ? -33.686 3.780 12.630 1.00 65.88 88 ASP A CA 1
ATOM 669 C C . ASP A 1 88 ? -33.722 2.278 12.920 1.00 65.88 88 ASP A C 1
ATOM 671 O O . ASP A 1 88 ? -34.529 1.545 12.332 1.00 65.88 88 ASP A O 1
ATOM 675 N N . PHE A 1 89 ? -32.818 1.816 13.780 1.00 59.56 89 PHE A N 1
ATOM 676 C CA . PHE A 1 89 ? -32.649 0.396 14.091 1.00 59.56 89 PHE A CA 1
ATOM 677 C C . PHE A 1 89 ? -33.515 -0.063 15.271 1.00 59.56 89 PHE A C 1
ATOM 679 O O . PHE A 1 89 ? -33.685 -1.264 15.481 1.00 59.56 89 PHE A O 1
ATOM 686 N N . GLY A 1 90 ? -34.139 0.858 16.015 1.00 61.59 90 GLY A N 1
ATOM 687 C CA . GLY A 1 90 ? -34.853 0.509 17.242 1.00 61.59 90 GLY A CA 1
ATOM 688 C C . GLY A 1 90 ? -33.956 -0.265 18.218 1.00 61.59 90 GLY A C 1
ATOM 689 O O . GLY A 1 90 ? -32.857 0.179 18.508 1.00 61.59 90 GLY A O 1
ATOM 690 N N . ASP A 1 91 ? -34.431 -1.417 18.710 1.00 62.19 91 ASP A N 1
ATOM 691 C CA . ASP A 1 91 ? -33.701 -2.259 19.678 1.00 62.19 91 ASP A CA 1
ATOM 692 C C . ASP A 1 91 ? -32.940 -3.444 19.020 1.00 62.19 91 ASP A C 1
ATOM 694 O O . ASP A 1 91 ? -32.387 -4.277 19.736 1.00 62.19 91 ASP A O 1
ATOM 698 N N . ASP A 1 92 ? -32.968 -3.589 17.685 1.00 65.00 92 ASP A N 1
ATOM 699 C CA . ASP A 1 92 ? -32.379 -4.734 16.967 1.00 65.00 92 ASP A CA 1
ATOM 700 C C . ASP A 1 92 ? -31.547 -4.250 15.761 1.00 65.00 92 ASP A C 1
ATOM 702 O O . ASP A 1 92 ? -32.100 -3.818 14.744 1.00 65.00 92 ASP A O 1
ATOM 706 N N . LEU A 1 93 ? -30.219 -4.389 15.837 1.00 68.62 93 LEU A N 1
ATOM 707 C CA . LEU A 1 93 ? -29.326 -4.085 14.715 1.00 68.62 93 LEU A CA 1
ATOM 708 C C . LEU A 1 93 ? -29.564 -5.033 13.519 1.00 68.62 93 LEU A C 1
ATOM 710 O O . LEU A 1 93 ? -29.797 -6.233 13.708 1.00 68.62 93 LEU A O 1
ATOM 714 N N . PRO A 1 94 ? -29.514 -4.525 12.274 1.00 70.69 94 PRO A N 1
ATOM 715 C CA . PRO A 1 94 ? -29.592 -5.362 11.082 1.00 70.69 94 PRO A CA 1
ATOM 716 C C . PRO A 1 94 ? -28.312 -6.186 10.890 1.00 70.69 94 PRO A C 1
ATOM 718 O O . PRO A 1 94 ? -27.231 -5.762 11.274 1.00 70.69 94 PRO A O 1
ATOM 721 N N . ASP A 1 95 ? -28.431 -7.329 10.203 1.00 75.06 95 ASP A N 1
ATOM 722 C CA . ASP A 1 95 ? -27.273 -8.177 9.877 1.00 75.06 95 ASP A CA 1
ATOM 723 C C . ASP A 1 95 ? -26.269 -7.469 8.943 1.00 75.06 95 ASP A C 1
ATOM 725 O O . ASP A 1 95 ? -25.090 -7.801 8.955 1.00 75.06 95 ASP A O 1
ATOM 729 N N . ARG A 1 96 ? -26.744 -6.556 8.078 1.00 80.19 96 ARG A N 1
ATOM 730 C CA . ARG A 1 96 ? -25.910 -5.759 7.165 1.00 80.19 96 ARG A CA 1
ATOM 731 C C . ARG A 1 96 ? -26.634 -4.509 6.653 1.00 80.19 96 ARG A C 1
ATOM 733 O O . ARG A 1 96 ? -27.841 -4.556 6.399 1.00 80.19 96 ARG A O 1
ATOM 740 N N . ILE A 1 97 ? -25.888 -3.431 6.427 1.00 83.06 97 ILE A N 1
ATOM 741 C CA . ILE A 1 97 ? -26.304 -2.159 5.827 1.00 83.06 97 ILE A CA 1
ATOM 742 C C . ILE A 1 97 ? -25.283 -1.797 4.754 1.00 83.06 97 ILE A C 1
ATOM 744 O O . ILE A 1 97 ? -24.107 -1.635 5.059 1.00 83.06 97 ILE A O 1
ATOM 748 N N . ASN A 1 98 ? -25.727 -1.621 3.511 1.00 84.50 98 ASN A N 1
ATOM 749 C CA . ASN A 1 98 ? -24.857 -1.107 2.456 1.00 84.50 98 ASN A CA 1
ATOM 750 C C . ASN A 1 98 ? -25.256 0.340 2.142 1.00 84.50 98 ASN A C 1
ATOM 752 O O . ASN A 1 98 ? -26.402 0.587 1.761 1.00 84.50 98 ASN A O 1
ATOM 756 N N . LEU A 1 99 ? -24.335 1.287 2.296 1.00 85.19 99 LEU A N 1
ATOM 757 C CA . LEU A 1 99 ? -24.489 2.669 1.843 1.00 85.19 99 LEU A CA 1
ATOM 758 C C . LEU A 1 99 ? -23.676 2.872 0.564 1.00 85.19 99 LEU A C 1
ATOM 760 O O . LEU A 1 99 ? -22.609 2.287 0.408 1.00 85.19 99 LEU A O 1
ATOM 764 N N . SER A 1 100 ? -24.165 3.688 -0.363 1.00 86.62 100 SER A N 1
ATOM 765 C CA . SER A 1 100 ? -23.475 3.984 -1.625 1.00 86.62 100 SER A CA 1
ATOM 766 C C . SER A 1 100 ? -23.453 5.474 -1.935 1.00 86.62 100 SER A C 1
ATOM 768 O O . SER A 1 100 ? -24.384 6.188 -1.561 1.00 86.62 100 SER A O 1
ATOM 770 N N . GLY A 1 101 ? -22.449 5.909 -2.697 1.00 85.88 101 GLY A N 1
ATOM 771 C CA . GLY A 1 101 ? -22.301 7.298 -3.137 1.00 85.88 101 GLY A CA 1
ATOM 772 C C . GLY A 1 101 ? -21.557 8.175 -2.132 1.00 85.88 101 GLY A C 1
ATOM 773 O O . GLY A 1 101 ? -21.826 9.370 -2.066 1.00 85.88 101 GLY A O 1
ATOM 774 N N . ILE A 1 102 ? -20.665 7.577 -1.338 1.00 91.88 102 ILE A N 1
ATOM 775 C CA . ILE A 1 102 ? -19.860 8.271 -0.326 1.00 91.88 102 ILE A CA 1
ATOM 776 C C . ILE A 1 102 ? -18.429 8.329 -0.837 1.00 91.88 102 ILE A C 1
ATOM 778 O O . ILE A 1 102 ? -17.859 7.296 -1.162 1.00 91.88 102 ILE A O 1
ATOM 782 N N . GLU A 1 103 ? -17.851 9.514 -0.928 1.00 93.38 103 GLU A N 1
ATOM 783 C CA . GLU A 1 103 ? -16.446 9.701 -1.276 1.00 93.38 103 GLU A CA 1
ATOM 784 C C . GLU A 1 103 ? -15.664 10.045 -0.007 1.00 93.38 103 GLU A C 1
ATOM 786 O O . GLU A 1 103 ? -16.084 10.910 0.764 1.00 93.38 103 GLU A O 1
ATOM 791 N N . PHE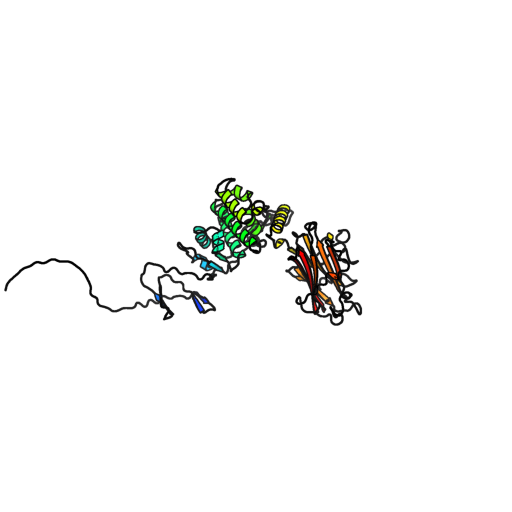 A 1 104 ? -14.543 9.356 0.205 1.00 94.62 104 PHE A N 1
ATOM 792 C CA . PHE A 1 104 ? -13.550 9.741 1.202 1.00 94.62 104 PHE A CA 1
ATOM 793 C C . PHE A 1 104 ? -12.605 10.772 0.586 1.00 94.62 104 PHE A C 1
ATOM 795 O O . PHE A 1 104 ? -12.047 10.552 -0.490 1.00 94.62 104 PHE A O 1
ATOM 802 N N . ILE A 1 105 ? -12.427 11.891 1.274 1.00 95.25 105 ILE A N 1
ATOM 803 C CA . ILE A 1 105 ? -11.605 13.020 0.856 1.00 95.25 105 ILE A CA 1
ATOM 804 C C . ILE A 1 105 ? -10.415 13.078 1.814 1.00 95.25 105 ILE A C 1
ATOM 806 O O . ILE A 1 105 ? -10.558 13.471 2.971 1.00 95.25 105 ILE A O 1
ATOM 810 N N . GLY A 1 106 ? -9.235 12.670 1.338 1.00 94.12 106 GLY A N 1
ATOM 811 C CA . GLY A 1 106 ? -8.013 12.647 2.146 1.00 94.12 106 GLY A CA 1
ATOM 812 C C . GLY A 1 106 ? -7.663 14.018 2.732 1.00 94.12 106 GLY A C 1
ATOM 813 O O . GLY A 1 106 ? -7.976 15.062 2.150 1.00 94.12 106 GLY A O 1
ATOM 814 N N . ALA A 1 107 ? -6.994 14.030 3.886 1.00 94.44 107 ALA A N 1
ATOM 815 C CA . ALA A 1 107 ? -6.666 15.256 4.621 1.00 94.44 107 ALA A CA 1
ATOM 816 C C . ALA A 1 107 ? -5.773 16.237 3.838 1.00 94.44 107 ALA A C 1
ATOM 818 O O . ALA A 1 107 ? -5.780 17.443 4.087 1.00 94.44 107 ALA A O 1
ATOM 819 N N . ASP A 1 108 ? -5.008 15.721 2.880 1.00 91.06 108 ASP A N 1
ATOM 820 C CA . ASP A 1 108 ? -4.190 16.466 1.924 1.00 91.06 108 ASP A CA 1
ATOM 821 C C . ASP A 1 108 ? -5.022 17.248 0.893 1.00 91.06 108 ASP A C 1
ATOM 823 O O . ASP A 1 108 ? -4.551 18.235 0.322 1.00 91.06 108 ASP A O 1
ATOM 827 N N . THR A 1 109 ? -6.285 16.862 0.697 1.00 92.56 109 THR A N 1
ATOM 828 C CA . THR A 1 109 ? -7.203 17.469 -0.280 1.00 92.56 109 THR A CA 1
ATOM 829 C C . THR A 1 109 ? -8.392 18.198 0.348 1.00 92.56 109 THR A C 1
ATOM 831 O O . THR A 1 109 ? -8.919 19.131 -0.263 1.00 92.56 109 THR A O 1
ATOM 834 N N . SER A 1 110 ? -8.798 17.829 1.566 1.00 90.75 110 SER A N 1
ATOM 835 C CA . SER A 1 110 ? -10.004 18.350 2.231 1.00 90.75 110 SER A CA 1
ATOM 836 C C . SER A 1 110 ? -9.961 19.858 2.502 1.00 90.75 110 SER A C 1
ATOM 838 O O . SER A 1 110 ? -10.980 20.551 2.456 1.00 90.75 110 SER A O 1
ATOM 840 N N . GLY A 1 111 ? -8.769 20.389 2.795 1.00 83.25 111 GLY A N 1
ATOM 841 C CA . GLY A 1 111 ? -8.569 21.773 3.222 1.00 83.25 111 GLY A CA 1
ATOM 842 C C . GLY A 1 111 ? -9.018 22.077 4.659 1.00 83.25 111 GLY A C 1
ATOM 843 O O . GLY A 1 111 ? -8.972 23.245 5.056 1.00 83.25 111 GLY A O 1
ATOM 844 N N . THR A 1 112 ? -9.429 21.072 5.442 1.00 82.06 112 THR A N 1
ATOM 845 C CA . THR A 1 112 ? -9.853 21.220 6.852 1.00 82.06 112 THR A CA 1
ATOM 846 C C . THR A 1 112 ? -8.743 20.877 7.850 1.00 82.06 112 THR A C 1
ATOM 848 O O . THR A 1 112 ? -8.817 21.272 9.014 1.00 82.06 112 THR A O 1
ATOM 851 N N . GLY A 1 113 ? -7.675 20.216 7.389 1.00 72.88 113 GLY A N 1
ATOM 852 C CA . GLY A 1 113 ? -6.586 19.699 8.229 1.00 72.88 113 GLY A CA 1
ATOM 853 C C . GLY A 1 113 ? -6.843 18.290 8.787 1.00 72.88 113 GLY A C 1
ATOM 854 O O . GLY A 1 113 ? -5.973 17.740 9.463 1.00 72.88 113 GLY A O 1
ATOM 855 N N . GLY A 1 114 ? -8.008 17.703 8.497 1.00 84.56 114 GLY A N 1
ATOM 856 C CA . GLY A 1 114 ? -8.356 16.294 8.710 1.00 84.56 114 GLY A CA 1
ATOM 857 C C . GLY A 1 114 ? -8.955 15.696 7.436 1.00 84.56 114 GLY A C 1
ATOM 858 O O . GLY A 1 114 ? -9.228 16.433 6.490 1.00 84.56 114 GLY A O 1
ATOM 859 N N . ALA A 1 115 ? -9.090 14.374 7.365 1.00 91.81 115 ALA A N 1
ATOM 860 C CA . ALA A 1 115 ? -9.832 13.754 6.272 1.00 91.81 115 ALA A CA 1
ATOM 861 C C . ALA A 1 115 ? -11.337 13.978 6.464 1.00 91.81 115 ALA A C 1
ATOM 863 O O . ALA A 1 115 ? -11.775 14.213 7.582 1.00 91.81 115 ALA A O 1
ATOM 864 N N . GLU A 1 116 ? -12.101 13.923 5.379 1.00 92.50 116 GLU A N 1
ATOM 865 C CA . GLU A 1 116 ? -13.534 14.227 5.379 1.00 92.50 116 GLU A CA 1
ATOM 866 C C . GLU A 1 116 ? -14.293 13.231 4.503 1.00 92.50 116 GLU A C 1
ATOM 868 O O . GLU A 1 116 ? -13.727 12.565 3.630 1.00 92.50 116 GLU A O 1
ATOM 873 N N . THR A 1 117 ? -15.608 13.199 4.659 1.00 93.25 117 THR A N 1
ATOM 874 C CA . THR A 1 117 ? -16.523 12.476 3.774 1.00 93.25 117 THR A CA 1
ATOM 875 C C . THR A 1 117 ? -17.376 13.432 2.933 1.00 93.25 117 THR A C 1
ATOM 877 O O . THR A 1 117 ? -17.704 14.552 3.324 1.00 93.25 117 THR A O 1
ATOM 880 N N . SER A 1 118 ? -17.784 13.014 1.729 1.00 91.44 118 SER A N 1
ATOM 881 C CA . SER A 1 118 ? -18.638 13.845 0.856 1.00 91.44 118 SER A CA 1
ATOM 882 C C . SER A 1 118 ? -20.062 14.055 1.386 1.00 91.44 118 SER A C 1
ATOM 884 O O . SER A 1 118 ? -20.809 14.879 0.848 1.00 91.44 118 SER A O 1
ATOM 886 N N . VAL A 1 119 ? -20.470 13.264 2.380 1.00 89.12 119 VAL A N 1
ATOM 887 C CA . VAL A 1 119 ? -21.787 13.292 3.020 1.00 89.12 119 VAL A CA 1
ATOM 888 C C . VAL A 1 119 ? -21.588 13.107 4.517 1.00 89.12 119 VAL A C 1
ATOM 890 O O . VAL A 1 119 ? -20.973 12.132 4.919 1.00 89.12 119 VAL A O 1
ATOM 893 N N . ASP A 1 120 ? -22.179 13.990 5.318 1.00 88.19 120 ASP A N 1
ATOM 894 C CA . ASP A 1 120 ? -22.189 13.869 6.777 1.00 88.19 120 ASP A CA 1
ATOM 895 C C . ASP A 1 120 ? -23.024 12.652 7.218 1.00 88.19 120 ASP A C 1
ATOM 897 O O . ASP A 1 120 ? -24.233 12.580 6.959 1.00 88.19 120 ASP A O 1
ATOM 901 N N . LEU A 1 121 ? -22.362 11.691 7.866 1.00 89.38 121 LEU A N 1
ATOM 902 C CA . LEU A 1 121 ? -22.955 10.454 8.384 1.00 89.38 121 LEU A CA 1
ATOM 903 C C . LEU A 1 121 ? -23.028 10.421 9.915 1.00 89.38 121 LEU A C 1
ATOM 905 O O . LEU A 1 121 ? -23.407 9.387 10.469 1.00 89.38 121 LEU A O 1
ATOM 909 N N . SER A 1 122 ? -22.720 11.527 10.594 1.00 87.81 122 SER A N 1
ATOM 910 C CA . SER A 1 122 ? -22.547 11.569 12.052 1.00 87.81 122 SER A CA 1
ATOM 911 C C . SER A 1 122 ? -23.771 11.043 12.803 1.00 87.81 122 SER A C 1
ATOM 913 O O . SER A 1 122 ? -23.649 10.116 13.593 1.00 87.81 122 SER A O 1
ATOM 915 N N . ASP A 1 123 ? -24.978 11.525 12.479 1.00 83.62 123 ASP A N 1
ATOM 916 C CA . ASP A 1 123 ? -26.227 11.084 13.132 1.00 83.62 123 ASP A CA 1
ATOM 917 C C . ASP A 1 123 ? -26.500 9.571 12.946 1.00 83.62 123 ASP A C 1
ATOM 919 O O . ASP A 1 123 ? -27.059 8.895 13.820 1.00 83.62 123 ASP A O 1
ATOM 923 N N . PHE A 1 124 ? -26.138 9.027 11.779 1.00 85.62 124 PHE A N 1
ATOM 924 C CA . PHE A 1 124 ? -26.295 7.604 11.473 1.00 85.62 124 PHE A CA 1
ATOM 925 C C . PHE A 1 124 ? -25.286 6.766 12.263 1.00 85.62 124 PHE A C 1
ATOM 927 O O . PHE A 1 124 ? -25.666 5.764 12.874 1.00 85.62 124 PHE A O 1
ATOM 934 N N . LEU A 1 125 ? -24.021 7.187 12.272 1.00 90.50 125 LEU A N 1
ATOM 935 C CA . LEU A 1 125 ? -22.953 6.499 12.988 1.00 90.50 125 LEU A CA 1
ATOM 936 C C . LEU A 1 125 ? -23.159 6.598 14.501 1.00 90.50 125 LEU A C 1
ATOM 938 O O . LEU A 1 125 ? -23.056 5.573 15.159 1.00 90.50 125 LEU A O 1
ATOM 942 N N . ASP A 1 126 ? -23.615 7.728 15.041 1.00 87.56 126 ASP A N 1
ATOM 943 C CA . ASP A 1 126 ? -24.033 7.859 16.446 1.00 87.56 126 ASP A CA 1
ATOM 944 C C . ASP A 1 126 ? -25.057 6.787 16.842 1.00 87.56 126 ASP A C 1
ATOM 946 O O . ASP A 1 126 ? -24.960 6.166 17.902 1.00 87.56 126 ASP A O 1
ATOM 950 N N . THR A 1 127 ? -26.045 6.545 15.974 1.00 83.38 127 THR A N 1
ATOM 951 C CA . THR A 1 127 ? -27.080 5.529 16.207 1.00 83.38 127 THR A CA 1
ATOM 952 C C . THR A 1 127 ? -26.494 4.116 16.159 1.00 83.38 127 THR A C 1
ATOM 954 O O . THR A 1 127 ? -26.878 3.267 16.960 1.00 83.38 127 THR A O 1
ATOM 957 N N . LEU A 1 128 ? -25.557 3.853 15.245 1.00 86.69 128 LEU A N 1
ATOM 958 C CA . LEU A 1 128 ? -24.883 2.558 15.139 1.00 86.69 128 LEU A CA 1
ATOM 959 C C . LEU A 1 128 ? -23.967 2.301 16.349 1.00 86.69 128 LEU A C 1
ATOM 961 O O . LEU A 1 128 ? -24.086 1.266 17.002 1.00 86.69 128 LEU A O 1
ATOM 965 N N . PHE A 1 129 ? -23.113 3.263 16.697 1.00 89.88 129 PHE A N 1
ATOM 966 C CA . PHE A 1 129 ? -22.160 3.194 17.810 1.00 89.88 129 PHE A CA 1
ATOM 967 C C . PHE A 1 129 ? -22.823 3.227 19.196 1.00 89.88 129 PHE A C 1
ATOM 969 O O . PHE A 1 129 ? -22.200 2.869 20.196 1.00 89.88 129 PHE A O 1
ATOM 976 N N . ALA A 1 130 ? -24.101 3.604 19.287 1.00 87.06 130 ALA A N 1
ATOM 977 C CA . ALA A 1 130 ? -24.886 3.408 20.505 1.00 87.06 130 ALA A CA 1
ATOM 978 C C . ALA A 1 130 ? -25.143 1.919 20.814 1.00 87.06 130 ALA A C 1
ATOM 980 O O . ALA A 1 130 ? -25.340 1.563 21.978 1.00 87.06 130 ALA A O 1
ATOM 981 N N . GLU A 1 131 ? -25.126 1.061 19.790 1.00 86.25 131 GLU A N 1
ATOM 982 C CA . GLU A 1 131 ? -25.495 -0.355 19.879 1.00 86.25 131 GLU A CA 1
ATOM 983 C C . GLU A 1 131 ? -24.305 -1.310 19.657 1.00 86.25 131 GLU A C 1
ATOM 985 O O . GLU A 1 131 ? -24.393 -2.492 19.998 1.00 86.25 131 GLU A O 1
ATOM 990 N N . THR A 1 132 ? -23.185 -0.823 19.112 1.00 90.81 132 THR A N 1
ATOM 991 C CA . THR A 1 132 ? -21.974 -1.617 18.844 1.00 90.81 132 THR A CA 1
ATOM 992 C C . THR A 1 132 ? -20.684 -0.802 18.997 1.00 90.81 132 THR A C 1
ATOM 994 O O . THR A 1 132 ? -20.716 0.419 19.094 1.00 90.81 132 THR A O 1
ATOM 997 N N . ASP A 1 133 ? -19.536 -1.480 19.021 1.00 93.44 133 ASP A N 1
ATOM 998 C CA . ASP A 1 133 ? -18.216 -0.871 18.841 1.00 93.44 133 ASP A CA 1
ATOM 999 C C . ASP A 1 133 ? -17.799 -0.837 17.358 1.00 93.44 133 ASP A C 1
ATOM 1001 O O . ASP A 1 133 ? -18.534 -1.299 16.481 1.00 93.44 133 ASP A O 1
ATOM 1005 N N . ALA A 1 134 ? -16.609 -0.298 17.078 1.00 95.75 134 ALA A N 1
ATOM 1006 C CA . ALA A 1 134 ? -16.091 -0.160 15.720 1.00 95.75 134 ALA A CA 1
ATOM 1007 C C . ALA A 1 134 ? -15.953 -1.503 14.987 1.00 95.75 134 ALA A C 1
ATOM 1009 O O . ALA A 1 134 ? -16.338 -1.584 13.825 1.00 95.75 134 ALA A O 1
ATOM 1010 N N . ALA A 1 135 ? -15.477 -2.565 15.645 1.00 94.31 135 ALA A N 1
ATOM 1011 C CA . ALA A 1 135 ? -15.405 -3.895 15.041 1.00 94.31 135 ALA A CA 1
ATOM 1012 C C . ALA A 1 135 ? -16.793 -4.410 14.628 1.00 94.31 135 ALA A C 1
ATOM 1014 O O . ALA A 1 135 ? -16.978 -4.826 13.486 1.00 94.31 135 ALA A O 1
ATOM 1015 N N . GLY A 1 136 ? -17.807 -4.300 15.49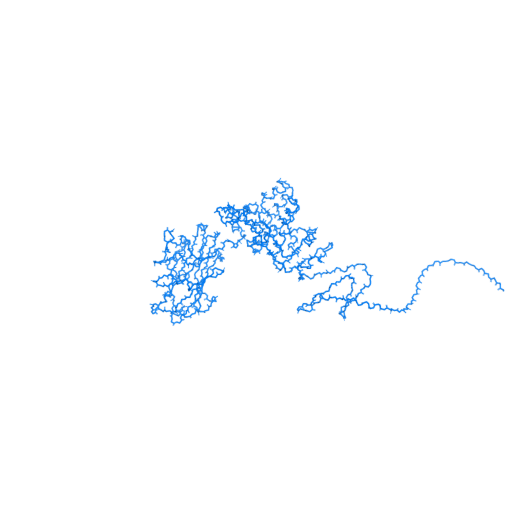3 1.00 93.12 136 GLY A N 1
ATOM 1016 C CA . GLY A 1 136 ? -19.167 -4.675 15.099 1.00 93.12 136 GLY A CA 1
ATOM 1017 C C . GLY A 1 136 ? -19.787 -3.724 14.064 1.00 93.12 136 GLY A C 1
ATOM 1018 O O . GLY A 1 136 ? -20.604 -4.153 13.249 1.00 93.12 136 GLY A O 1
ATOM 1019 N N . ALA A 1 137 ? -19.366 -2.455 14.011 1.00 94.12 137 ALA A N 1
ATOM 1020 C CA . ALA A 1 137 ? -19.728 -1.564 12.910 1.00 94.12 137 ALA A CA 1
ATOM 1021 C C . ALA A 1 137 ? -19.147 -2.064 11.576 1.00 94.12 137 ALA A C 1
ATOM 1023 O O . ALA A 1 137 ? -19.859 -2.021 10.577 1.00 94.12 137 ALA A O 1
ATOM 1024 N N . MET A 1 138 ? -17.924 -2.610 11.558 1.00 95.50 138 MET A N 1
ATOM 1025 C CA . MET A 1 138 ? -17.328 -3.227 10.361 1.00 95.50 138 MET A CA 1
ATOM 1026 C C . MET A 1 138 ? -18.063 -4.501 9.909 1.00 95.50 138 MET A C 1
ATOM 1028 O O . MET A 1 138 ? -18.113 -4.778 8.711 1.00 95.50 138 MET A O 1
ATOM 1032 N N . ASP A 1 139 ? -18.680 -5.247 10.831 1.00 91.31 139 ASP A N 1
ATOM 1033 C CA . ASP A 1 139 ? -19.511 -6.415 10.496 1.00 91.31 139 ASP A CA 1
ATOM 1034 C C . ASP A 1 139 ? -20.846 -6.023 9.842 1.00 91.31 139 ASP A C 1
ATOM 1036 O O . ASP A 1 139 ? -21.378 -6.740 8.985 1.00 91.31 139 ASP A O 1
ATOM 1040 N N . ILE A 1 140 ? -21.411 -4.887 10.258 1.00 88.81 140 ILE A N 1
ATOM 1041 C CA . ILE A 1 140 ? -22.750 -4.446 9.856 1.00 88.81 140 ILE A CA 1
ATOM 1042 C C . ILE A 1 140 ? -22.684 -3.531 8.635 1.00 88.81 140 ILE A C 1
ATOM 1044 O O . ILE A 1 140 ? -23.507 -3.654 7.728 1.00 88.81 140 ILE A O 1
ATOM 1048 N N . LEU A 1 141 ? -21.749 -2.590 8.598 1.00 91.31 141 LEU A N 1
ATOM 1049 C CA . LEU A 1 141 ? -21.698 -1.525 7.607 1.00 91.31 141 LEU A CA 1
ATOM 1050 C C . LEU A 1 141 ? -20.864 -1.927 6.390 1.00 91.31 141 LEU A C 1
ATOM 1052 O O . LEU A 1 141 ? -19.816 -2.553 6.487 1.00 91.31 141 LEU A O 1
ATOM 1056 N N . SER A 1 142 ? -21.315 -1.516 5.211 1.00 91.81 142 SER A N 1
ATOM 1057 C CA . SER A 1 142 ? -20.511 -1.528 3.998 1.00 91.81 142 SER A CA 1
ATOM 1058 C C . SER A 1 142 ? -20.718 -0.229 3.239 1.00 91.81 142 SER A C 1
ATOM 1060 O O . SER A 1 142 ? -21.840 0.110 2.868 1.00 91.81 142 SER A O 1
ATOM 1062 N N . ILE A 1 143 ? -19.634 0.491 2.989 1.00 93.25 143 ILE A N 1
ATOM 1063 C CA . ILE A 1 143 ? -19.625 1.718 2.197 1.00 93.25 143 ILE A CA 1
ATOM 1064 C C . ILE A 1 143 ? -19.175 1.382 0.781 1.00 93.25 143 ILE A C 1
ATOM 1066 O O . ILE A 1 143 ? -18.135 0.766 0.592 1.00 93.25 143 ILE A O 1
ATOM 1070 N N . ASN A 1 144 ? -19.989 1.720 -0.218 1.00 90.88 144 ASN A N 1
ATOM 1071 C CA . ASN A 1 144 ? -19.779 1.447 -1.647 1.00 90.88 144 ASN A CA 1
ATOM 1072 C C . ASN A 1 144 ? -19.465 -0.025 -2.000 1.00 90.88 144 ASN A C 1
ATOM 1074 O O . ASN A 1 144 ? -19.015 -0.313 -3.106 1.00 90.88 144 ASN A O 1
ATOM 1078 N N . GLY A 1 145 ? -19.697 -0.972 -1.084 1.00 87.94 145 GLY A N 1
ATOM 1079 C CA . GLY A 1 145 ? -19.228 -2.354 -1.226 1.00 87.94 145 GLY A CA 1
ATOM 1080 C C . GLY A 1 145 ? -17.715 -2.538 -1.026 1.00 87.94 145 GLY A C 1
ATOM 1081 O O . GLY A 1 145 ? -17.200 -3.611 -1.333 1.00 87.94 145 GLY A O 1
ATOM 1082 N N . SER A 1 146 ? -17.015 -1.519 -0.523 1.00 92.06 146 SER A N 1
ATOM 1083 C CA . SER A 1 146 ? -15.564 -1.441 -0.344 1.00 92.06 146 SER A CA 1
ATOM 1084 C C . SER A 1 146 ? -15.195 -1.493 1.147 1.00 92.06 146 SER A C 1
ATOM 1086 O O . SER A 1 146 ? -15.617 -0.624 1.919 1.00 92.06 146 SER A O 1
ATOM 1088 N N . PRO A 1 147 ? -14.398 -2.484 1.595 1.00 94.06 147 PRO A N 1
ATOM 1089 C CA . PRO A 1 147 ? -13.834 -2.480 2.943 1.00 94.06 147 PRO A CA 1
ATOM 1090 C C . PRO A 1 147 ? -12.993 -1.230 3.217 1.00 94.06 147 PRO A C 1
ATOM 1092 O O . PRO A 1 147 ? -13.130 -0.641 4.283 1.00 94.06 147 PRO A O 1
ATOM 1095 N N . ALA A 1 148 ? -12.197 -0.789 2.236 1.00 93.81 148 ALA A N 1
ATOM 1096 C CA . ALA A 1 148 ? -11.357 0.402 2.340 1.00 93.81 148 ALA A CA 1
ATOM 1097 C C . ALA A 1 148 ? -12.185 1.654 2.665 1.00 93.81 148 ALA A C 1
ATOM 1099 O O . ALA A 1 148 ? -11.908 2.343 3.643 1.00 93.81 148 ALA A O 1
ATOM 1100 N N . ASP A 1 149 ? -13.264 1.881 1.914 1.00 95.44 149 ASP A N 1
ATOM 1101 C CA . ASP A 1 149 ? -14.157 3.026 2.121 1.00 95.44 149 ASP A CA 1
ATOM 1102 C C . ASP A 1 149 ? -14.871 2.923 3.473 1.00 95.44 149 ASP A C 1
ATOM 1104 O O . ASP A 1 149 ? -15.131 3.930 4.126 1.00 95.44 149 ASP A O 1
ATOM 1108 N N . THR A 1 150 ? -15.176 1.699 3.916 1.00 96.81 150 THR A N 1
ATOM 1109 C CA . THR A 1 150 ? -15.828 1.463 5.209 1.00 96.81 150 THR A CA 1
ATOM 1110 C C . THR A 1 150 ? -14.889 1.807 6.364 1.00 96.81 150 THR A C 1
ATOM 1112 O O . THR A 1 150 ? -15.288 2.552 7.257 1.00 96.81 150 THR A O 1
ATOM 1115 N N . PHE A 1 151 ? -13.632 1.346 6.322 1.00 97.94 151 PHE A N 1
ATOM 1116 C CA . PHE A 1 151 ? -12.611 1.721 7.306 1.00 97.94 151 PHE A CA 1
ATOM 1117 C C . PHE A 1 151 ? -12.379 3.230 7.323 1.00 97.94 151 PHE A C 1
ATOM 1119 O O . PHE A 1 151 ? -12.312 3.818 8.397 1.00 97.94 151 PHE A O 1
ATOM 1126 N N . ALA A 1 152 ? -12.296 3.859 6.149 1.00 96.25 152 ALA A N 1
ATOM 1127 C CA . ALA A 1 152 ? -12.047 5.289 6.027 1.00 96.25 152 ALA A CA 1
ATOM 1128 C C . ALA A 1 152 ? -13.175 6.140 6.633 1.00 96.25 152 ALA A C 1
ATOM 1130 O O . ALA A 1 152 ? -12.899 7.053 7.407 1.00 96.25 152 ALA A O 1
ATOM 1131 N N . VAL A 1 153 ? -14.438 5.798 6.353 1.00 95.38 153 VAL A N 1
ATOM 1132 C CA . VAL A 1 153 ? -15.615 6.483 6.920 1.00 95.38 153 VAL A CA 1
ATOM 1133 C C . VAL A 1 153 ? -15.719 6.279 8.430 1.00 95.38 153 VAL A C 1
ATOM 1135 O O . VAL A 1 153 ? -15.986 7.223 9.164 1.00 95.38 153 VAL A O 1
ATOM 1138 N N . VAL A 1 154 ? -15.505 5.053 8.916 1.00 96.44 154 VAL A N 1
ATOM 1139 C CA . VAL A 1 154 ? -15.554 4.786 10.361 1.00 96.44 154 VAL A CA 1
ATOM 1140 C C . VAL A 1 154 ? -14.411 5.496 11.088 1.00 96.44 154 VAL A C 1
ATOM 1142 O O . VAL A 1 154 ? -14.619 6.030 12.176 1.00 96.44 154 VAL A O 1
ATOM 1145 N N . TRP A 1 155 ? -13.215 5.526 10.497 1.00 96.50 155 TRP A N 1
ATOM 1146 C CA . TRP A 1 155 ? -12.078 6.252 11.051 1.00 96.50 155 TRP A CA 1
ATOM 1147 C C . TRP A 1 155 ? -12.352 7.755 11.143 1.00 96.50 155 TRP A C 1
ATOM 1149 O O . TRP A 1 155 ? -12.093 8.335 12.193 1.00 96.50 155 TRP A O 1
ATOM 1159 N N . GLU A 1 156 ? -12.884 8.366 10.080 1.00 94.62 156 GLU A N 1
ATOM 1160 C CA . GLU A 1 156 ? -13.164 9.808 10.032 1.00 94.62 156 GLU A CA 1
ATOM 1161 C C . GLU A 1 156 ? -14.174 10.218 11.108 1.00 94.62 156 GLU A C 1
ATOM 1163 O O . GLU A 1 156 ? -13.879 11.104 11.907 1.00 94.62 156 GLU A O 1
ATOM 1168 N N . TYR A 1 157 ? -15.263 9.464 11.264 1.00 93.44 157 TYR A N 1
ATOM 1169 C CA . TYR A 1 157 ? -16.227 9.693 12.341 1.00 93.44 157 TYR A CA 1
ATOM 1170 C C . TYR A 1 157 ? -15.597 9.638 13.743 1.00 93.44 157 TYR A C 1
ATOM 1172 O O . TYR A 1 157 ? -15.882 10.474 14.606 1.00 93.44 157 TYR A O 1
ATOM 1180 N N . LEU A 1 158 ? -14.718 8.659 13.997 1.00 93.56 158 LEU A N 1
ATOM 1181 C CA . LEU A 1 158 ? -14.015 8.563 15.281 1.00 93.56 158 LEU A CA 1
ATOM 1182 C C . LEU A 1 158 ? -13.019 9.713 15.479 1.00 93.56 158 LEU A C 1
ATOM 1184 O O . LEU A 1 158 ? -12.799 10.151 16.613 1.00 93.56 158 LEU A O 1
ATOM 1188 N N . ASP A 1 159 ? -12.404 10.188 14.399 1.00 91.00 159 ASP A N 1
ATOM 1189 C CA . ASP A 1 159 ? -11.442 11.284 14.414 1.00 91.00 159 ASP A CA 1
ATOM 1190 C C . ASP A 1 159 ? -12.105 12.636 14.704 1.00 91.00 159 ASP A C 1
ATOM 1192 O O . ASP A 1 159 ? -11.604 13.395 15.540 1.00 91.00 159 ASP A O 1
ATOM 1196 N N . ASP A 1 160 ? -13.276 12.891 14.129 1.00 86.00 160 ASP A N 1
ATOM 1197 C CA . ASP A 1 160 ? -14.091 14.070 14.432 1.00 86.00 160 ASP A CA 1
ATOM 1198 C C . ASP A 1 160 ? -14.528 14.090 15.898 1.00 86.00 160 ASP A C 1
ATOM 1200 O O . ASP A 1 160 ? -14.307 15.075 16.614 1.00 86.00 160 ASP A O 1
ATOM 1204 N N . GLY A 1 161 ? -15.041 12.961 16.404 1.00 81.00 161 GLY A N 1
ATOM 1205 C CA . GLY A 1 161 ? -15.393 12.824 17.820 1.00 81.00 161 GLY A CA 1
ATOM 1206 C C . GLY A 1 161 ? -14.198 13.068 18.751 1.00 81.00 161 GLY A C 1
ATOM 1207 O O . GLY A 1 161 ? -14.333 13.645 19.836 1.00 81.00 161 GLY A O 1
ATOM 1208 N N . TYR A 1 162 ? -12.996 12.689 18.316 1.00 78.00 162 TYR A N 1
ATOM 1209 C CA . TYR A 1 162 ? -11.759 12.939 19.047 1.00 78.00 162 TYR A CA 1
ATOM 1210 C C . TYR A 1 162 ? -11.354 14.423 19.061 1.00 78.00 162 TYR A C 1
ATOM 1212 O O . TYR A 1 162 ? -10.834 14.907 20.074 1.00 78.00 162 TYR A O 1
ATOM 1220 N N . VAL A 1 163 ? -11.582 15.163 17.972 1.00 75.31 163 VAL A N 1
ATOM 1221 C CA . VAL A 1 163 ? -11.340 16.617 17.900 1.00 75.31 163 VAL A CA 1
ATOM 1222 C C . VAL A 1 163 ? -12.326 17.386 18.783 1.00 75.31 163 VAL A C 1
ATOM 1224 O O . VAL A 1 163 ? -11.910 18.303 19.503 1.00 75.31 163 VAL A O 1
ATOM 1227 N N . ASP A 1 164 ? -13.599 16.993 18.777 1.00 70.00 164 ASP A N 1
ATOM 1228 C CA . ASP A 1 164 ? -14.680 17.714 19.456 1.00 70.00 164 ASP A CA 1
ATOM 1229 C C . ASP A 1 164 ? -14.726 17.476 20.971 1.00 70.00 164 ASP A C 1
ATOM 1231 O O . ASP A 1 164 ? -14.903 18.417 21.758 1.00 70.00 164 ASP A O 1
ATOM 1235 N N . GLU A 1 165 ? -14.538 16.232 21.409 1.00 63.88 165 GLU A N 1
ATOM 1236 C CA . GLU A 1 165 ? -14.699 15.838 22.814 1.00 63.88 165 GLU A CA 1
ATOM 1237 C C . GLU A 1 165 ? -13.362 15.541 23.523 1.00 63.88 165 GLU A C 1
ATOM 1239 O O . GLU A 1 165 ? -13.296 15.488 24.759 1.00 63.88 165 GLU A O 1
ATOM 1244 N N . GLY A 1 166 ? -12.265 15.446 22.764 1.00 61.56 166 GLY A N 1
ATOM 1245 C CA . GLY A 1 166 ? -10.914 15.185 23.259 1.00 61.56 166 GLY A CA 1
ATOM 1246 C C . GLY A 1 166 ? -10.658 13.716 23.616 1.00 61.56 166 GLY A C 1
ATOM 1247 O O . GLY A 1 166 ? -11.395 12.811 23.249 1.00 61.56 166 GLY A O 1
ATOM 1248 N N . TYR A 1 167 ? -9.583 13.450 24.366 1.00 58.88 167 TYR A N 1
ATOM 1249 C CA . TYR A 1 167 ? -9.272 12.094 24.834 1.00 58.88 167 TYR A CA 1
ATOM 1250 C C . TYR A 1 167 ? -10.268 11.637 25.913 1.00 58.88 167 TYR A C 1
ATOM 1252 O O . TYR A 1 167 ? -10.122 11.995 27.087 1.00 58.88 167 TYR A O 1
ATOM 1260 N N . PHE A 1 168 ? -11.221 10.777 25.555 1.00 67.81 168 PHE A N 1
ATOM 1261 C CA . PHE A 1 168 ? -12.019 10.012 26.517 1.00 67.81 168 PHE A CA 1
ATOM 1262 C C . PHE A 1 168 ? -12.052 8.522 26.160 1.00 67.81 168 PHE A C 1
ATOM 1264 O O . PHE A 1 168 ? -11.715 8.122 25.048 1.00 67.81 168 PHE A O 1
ATOM 1271 N N . ALA A 1 169 ? -12.352 7.689 27.160 1.00 71.06 169 ALA A N 1
ATOM 1272 C CA . ALA A 1 169 ? -12.119 6.246 27.100 1.00 71.06 169 ALA A CA 1
ATOM 1273 C C . ALA A 1 169 ? -12.819 5.578 25.905 1.00 71.06 169 ALA A C 1
ATOM 1275 O O . ALA A 1 169 ? -12.148 4.899 25.139 1.00 71.06 169 ALA A O 1
ATOM 1276 N N . SER A 1 170 ? -14.099 5.873 25.656 1.00 81.94 170 SER A N 1
ATOM 1277 C CA . SER A 1 170 ? -14.864 5.187 24.606 1.00 81.94 170 SER A CA 1
ATOM 1278 C C . SER A 1 170 ? -14.389 5.481 23.181 1.00 81.94 170 SER A C 1
ATOM 1280 O O . SER A 1 170 ? -14.443 4.586 22.346 1.00 81.94 170 SER A O 1
ATOM 1282 N N . VAL A 1 171 ? -13.885 6.683 22.876 1.00 86.94 171 VAL A N 1
ATOM 1283 C CA . VAL A 1 171 ? -13.287 6.949 21.551 1.00 86.94 171 VAL A CA 1
ATOM 1284 C C . VAL A 1 171 ? -11.959 6.211 21.399 1.00 86.94 171 VAL A C 1
ATOM 1286 O O . VAL A 1 171 ? -11.717 5.592 20.368 1.00 86.94 171 VAL A O 1
ATOM 1289 N N . ASN A 1 172 ? -11.119 6.183 22.442 1.00 90.06 172 ASN A N 1
ATOM 1290 C CA . ASN A 1 172 ? -9.885 5.392 22.399 1.00 90.06 172 ASN A CA 1
ATOM 1291 C C . ASN A 1 172 ? -10.173 3.889 22.255 1.00 90.06 172 ASN A C 1
ATOM 1293 O O . ASN A 1 172 ? -9.459 3.210 21.522 1.00 90.06 172 ASN A O 1
ATOM 1297 N N . GLU A 1 173 ? -11.189 3.366 22.954 1.00 92.19 173 GLU A N 1
ATOM 1298 C CA . GLU A 1 173 ? -11.609 1.961 22.847 1.00 92.19 173 GLU A CA 1
ATOM 1299 C C . GLU A 1 173 ? -12.038 1.644 21.413 1.00 92.19 173 GLU A C 1
ATOM 1301 O O . GLU A 1 173 ? -11.592 0.646 20.851 1.00 92.19 173 GLU A O 1
ATOM 1306 N N . ASN A 1 174 ? -12.821 2.526 20.782 1.00 94.69 174 ASN A N 1
ATOM 1307 C CA . ASN A 1 174 ? -13.248 2.347 19.396 1.00 94.69 174 ASN A CA 1
ATOM 1308 C C . ASN A 1 174 ? -12.098 2.457 18.389 1.00 94.69 174 ASN A C 1
ATOM 1310 O O . ASN A 1 174 ? -12.082 1.692 17.434 1.00 94.69 174 ASN A O 1
ATOM 1314 N N . PHE A 1 175 ? -11.094 3.313 18.608 1.00 95.19 175 PHE A N 1
ATOM 1315 C CA . PHE A 1 175 ? -9.897 3.322 17.756 1.00 95.19 175 PHE A CA 1
ATOM 1316 C C . PHE A 1 175 ? -9.083 2.029 17.858 1.00 95.19 175 PHE A C 1
ATOM 1318 O O . PHE A 1 175 ? -8.542 1.570 16.852 1.00 95.19 175 PHE A O 1
ATOM 1325 N N . VAL A 1 176 ? -8.994 1.425 19.049 1.00 96.31 176 VAL A N 1
ATOM 1326 C CA . VAL A 1 176 ? -8.365 0.104 19.194 1.00 96.31 176 VAL A CA 1
ATOM 1327 C C . VAL A 1 176 ? -9.231 -0.971 18.534 1.00 96.31 176 VAL A C 1
ATOM 1329 O O . VAL A 1 176 ? -8.695 -1.783 17.792 1.00 96.31 176 VAL A O 1
ATOM 1332 N N . SER A 1 177 ? -10.554 -0.944 18.728 1.00 97.31 177 SER A N 1
ATOM 1333 C CA . SER A 1 177 ? -11.501 -1.873 18.089 1.00 97.31 177 SER A CA 1
ATOM 1334 C C . SER A 1 177 ? -11.437 -1.798 16.553 1.00 97.31 177 SER A C 1
ATOM 1336 O O . SER A 1 177 ? -11.333 -2.828 15.889 1.00 97.31 177 SER A O 1
ATOM 1338 N N . LEU A 1 178 ? -11.360 -0.590 15.981 1.00 98.00 178 LEU A N 1
ATOM 1339 C CA . LEU A 1 178 ? -11.161 -0.379 14.544 1.00 98.00 178 LEU A CA 1
ATOM 1340 C C . LEU A 1 178 ? -9.809 -0.922 14.070 1.00 98.00 178 LEU A C 1
ATOM 1342 O O . LEU A 1 178 ? -9.739 -1.585 13.039 1.00 98.00 178 LEU A O 1
ATOM 1346 N N . GLY A 1 179 ? -8.738 -0.671 14.831 1.00 97.94 179 GLY A N 1
ATOM 1347 C CA . GLY A 1 179 ? -7.412 -1.202 14.527 1.00 97.94 179 GLY A CA 1
ATOM 1348 C C . GLY A 1 179 ? -7.378 -2.733 14.535 1.00 97.94 179 GLY A C 1
ATOM 1349 O O . GLY A 1 179 ? -6.773 -3.319 13.645 1.00 97.94 179 GLY A O 1
ATOM 1350 N N . LEU A 1 180 ? -8.061 -3.387 15.484 1.00 97.94 180 LEU A N 1
ATOM 1351 C CA . LEU A 1 180 ? -8.177 -4.851 15.537 1.00 97.94 180 LEU A CA 1
ATOM 1352 C C . LEU A 1 180 ? -8.889 -5.389 14.289 1.00 97.94 180 LEU A C 1
ATOM 1354 O O . LEU A 1 180 ? -8.357 -6.275 13.626 1.00 97.94 180 LEU A O 1
ATOM 1358 N N . ALA A 1 181 ? -10.033 -4.802 13.918 1.00 97.81 181 ALA A N 1
ATOM 1359 C CA . ALA A 1 181 ? -10.745 -5.172 12.694 1.00 97.81 181 ALA A CA 1
ATOM 1360 C C . ALA A 1 181 ? -9.879 -4.960 11.438 1.00 97.81 181 ALA A C 1
ATOM 1362 O O . ALA A 1 181 ? -9.917 -5.759 10.503 1.00 97.81 181 ALA A O 1
ATOM 1363 N N . TYR A 1 182 ? -9.064 -3.902 11.418 1.00 98.00 182 TYR A N 1
ATOM 1364 C CA . TYR A 1 182 ? -8.143 -3.633 10.319 1.00 98.00 182 TYR A CA 1
ATOM 1365 C C . TYR A 1 182 ? -6.990 -4.643 10.254 1.00 98.00 182 TYR A C 1
ATOM 1367 O O . TYR A 1 182 ? -6.653 -5.113 9.171 1.00 98.00 182 TYR A O 1
ATOM 1375 N N . ALA A 1 183 ? -6.420 -5.034 11.395 1.00 96.69 183 ALA A N 1
ATOM 1376 C CA . ALA A 1 183 ? -5.395 -6.073 11.454 1.00 96.69 183 ALA A CA 1
ATOM 1377 C C . ALA A 1 183 ? -5.932 -7.435 10.976 1.00 96.69 183 ALA A C 1
ATOM 1379 O O . ALA A 1 183 ? -5.254 -8.116 10.209 1.00 96.69 183 ALA A O 1
ATOM 1380 N N . GLU A 1 184 ? -7.163 -7.805 11.349 1.00 95.88 184 GLU A N 1
ATOM 1381 C CA . GLU A 1 184 ? -7.834 -9.004 10.817 1.00 95.88 184 GLU A CA 1
ATOM 1382 C C . GLU A 1 184 ? -8.051 -8.907 9.301 1.00 95.88 184 GLU A C 1
ATOM 1384 O O . GLU A 1 184 ? -7.744 -9.850 8.573 1.00 95.88 184 GLU A O 1
ATOM 1389 N N . PHE A 1 185 ? -8.501 -7.750 8.804 1.00 95.69 185 PHE A N 1
ATOM 1390 C CA . PHE A 1 185 ? -8.649 -7.508 7.368 1.00 95.69 185 PHE A CA 1
ATOM 1391 C C . PHE A 1 185 ? -7.329 -7.698 6.606 1.00 95.69 185 PHE A C 1
ATOM 1393 O O . PHE A 1 185 ? -7.330 -8.330 5.550 1.00 95.69 185 PHE A O 1
ATOM 1400 N N . LEU A 1 186 ? -6.205 -7.203 7.136 1.00 94.88 186 LEU A N 1
ATOM 1401 C CA . LEU A 1 186 ? -4.887 -7.416 6.529 1.00 94.88 186 LEU A CA 1
ATOM 1402 C C . LEU A 1 186 ? -4.455 -8.887 6.599 1.00 94.88 186 LEU A C 1
ATOM 1404 O O . LEU A 1 186 ? -3.971 -9.423 5.604 1.00 94.88 186 LEU A O 1
ATOM 1408 N N . ALA A 1 187 ? -4.680 -9.562 7.731 1.00 91.88 187 ALA A N 1
ATOM 1409 C CA . ALA A 1 187 ? -4.373 -10.985 7.894 1.00 91.88 187 ALA A CA 1
ATOM 1410 C C . ALA A 1 187 ? -5.156 -11.878 6.909 1.00 91.88 187 ALA A C 1
ATOM 1412 O O . ALA A 1 187 ? -4.650 -12.912 6.466 1.00 91.88 187 ALA A O 1
ATOM 1413 N N . ASP A 1 188 ? -6.357 -11.451 6.511 1.00 91.81 188 ASP A N 1
ATOM 1414 C CA . ASP A 1 188 ? -7.184 -12.097 5.487 1.00 91.81 188 ASP A CA 1
ATOM 1415 C C . ASP A 1 188 ? -6.787 -11.723 4.038 1.00 91.81 188 ASP A C 1
ATOM 1417 O O . ASP A 1 188 ? -7.431 -12.164 3.078 1.00 91.81 188 ASP A O 1
ATOM 1421 N N . GLY A 1 189 ? -5.707 -10.955 3.848 1.00 89.06 189 GLY A N 1
ATOM 1422 C CA . GLY A 1 189 ? -5.186 -10.538 2.541 1.00 89.06 189 GLY A CA 1
ATOM 1423 C C . GLY A 1 189 ? -5.810 -9.252 1.994 1.00 89.06 189 GLY A C 1
ATOM 1424 O O . GLY A 1 189 ? -5.781 -9.016 0.783 1.00 89.06 189 GLY A O 1
ATOM 1425 N N . GLY A 1 190 ? -6.414 -8.440 2.860 1.00 91.75 190 GLY A N 1
ATOM 1426 C CA . GLY A 1 190 ? -6.924 -7.118 2.524 1.00 91.75 190 GLY A CA 1
ATOM 1427 C C . GLY A 1 190 ? -5.822 -6.151 2.085 1.00 91.75 190 GLY A C 1
ATOM 1428 O O . GLY A 1 190 ? -4.699 -6.203 2.576 1.00 91.75 190 GLY A O 1
ATOM 1429 N N . THR A 1 191 ? -6.141 -5.250 1.152 1.00 91.00 191 THR A N 1
ATOM 1430 C CA . THR A 1 191 ? -5.197 -4.234 0.665 1.00 91.00 191 THR A CA 1
ATOM 1431 C C . THR A 1 191 ? -4.972 -3.148 1.722 1.00 91.00 191 THR A C 1
ATOM 1433 O O . THR A 1 191 ? -5.947 -2.516 2.138 1.00 91.00 191 THR A O 1
ATOM 1436 N N . PRO A 1 192 ? -3.726 -2.874 2.143 1.00 93.88 192 PRO A N 1
ATOM 1437 C CA . PRO A 1 192 ? -3.468 -1.816 3.106 1.00 93.88 192 PRO A CA 1
ATOM 1438 C C . PRO A 1 192 ? -3.766 -0.416 2.567 1.00 93.88 192 PRO A C 1
ATOM 1440 O O . PRO A 1 192 ? -3.523 -0.086 1.412 1.00 93.88 192 PRO A O 1
ATOM 1443 N N . LEU A 1 193 ? -4.299 0.422 3.453 1.00 95.31 193 LEU A N 1
ATOM 1444 C CA . LEU A 1 193 ? -4.779 1.776 3.184 1.00 95.31 193 LEU A CA 1
ATOM 1445 C C . LEU A 1 193 ? -3.654 2.810 3.326 1.00 95.31 193 LEU A C 1
ATOM 1447 O O . LEU A 1 193 ? -3.754 3.751 4.119 1.00 95.31 193 LEU A O 1
ATOM 1451 N N . THR A 1 194 ? -2.555 2.599 2.605 1.00 93.75 194 THR A N 1
ATOM 1452 C CA . THR A 1 194 ? -1.385 3.494 2.596 1.00 93.75 194 THR A CA 1
ATOM 1453 C C . THR A 1 194 ? -1.612 4.746 1.756 1.00 93.75 194 THR A C 1
ATOM 1455 O O . THR A 1 194 ? -1.109 5.809 2.103 1.00 93.75 194 THR A O 1
ATOM 1458 N N . ASP A 1 195 ? -2.473 4.653 0.741 1.00 91.38 195 ASP A N 1
ATOM 1459 C CA . ASP A 1 195 ? -2.797 5.762 -0.168 1.00 91.38 195 ASP A CA 1
ATOM 1460 C C . ASP A 1 195 ? -3.914 6.683 0.360 1.00 91.38 195 ASP A C 1
ATOM 1462 O O . ASP A 1 195 ? -4.184 7.745 -0.199 1.00 91.38 195 ASP A O 1
ATOM 1466 N N . MET A 1 196 ? -4.589 6.294 1.447 1.00 94.56 196 MET A N 1
ATOM 1467 C CA . MET A 1 196 ? -5.627 7.107 2.084 1.00 94.56 196 MET A CA 1
ATOM 1468 C C . MET A 1 196 ? -5.011 7.946 3.201 1.00 94.56 196 MET A C 1
ATOM 1470 O O . MET A 1 196 ? -4.629 7.417 4.245 1.00 94.56 196 MET A O 1
ATOM 1474 N N . ILE A 1 197 ? -4.922 9.261 3.002 1.00 95.50 197 ILE A N 1
ATOM 1475 C CA . ILE A 1 197 ? -4.298 10.173 3.968 1.00 95.50 197 ILE A CA 1
ATOM 1476 C C . ILE A 1 197 ? -5.310 10.597 5.035 1.00 95.50 197 ILE A C 1
ATOM 1478 O O . ILE A 1 197 ? -6.203 11.401 4.775 1.00 95.50 197 ILE A O 1
ATOM 1482 N N . GLY A 1 198 ? -5.147 10.085 6.256 1.00 93.81 198 GLY A N 1
ATOM 1483 C CA . GLY A 1 198 ? -5.999 10.440 7.396 1.00 93.81 198 GLY A CA 1
ATOM 1484 C C . GLY A 1 198 ? -5.595 11.751 8.066 1.00 93.81 198 GLY A C 1
ATOM 1485 O O . GLY A 1 198 ? -6.444 12.527 8.498 1.00 93.81 198 GLY A O 1
ATOM 1486 N N . LYS A 1 199 ? -4.287 12.027 8.164 1.00 92.88 199 LYS A N 1
ATOM 1487 C CA . LYS A 1 199 ? -3.769 13.237 8.824 1.00 92.88 199 LYS A CA 1
ATOM 1488 C C . LYS A 1 199 ? -2.762 13.955 7.948 1.00 92.88 199 LYS A C 1
ATOM 1490 O O . LYS A 1 199 ? -1.770 13.361 7.533 1.00 92.88 199 LYS A O 1
ATOM 1495 N N . PHE A 1 200 ? -2.987 15.251 7.760 1.00 94.56 200 PHE A N 1
ATOM 1496 C CA . PHE A 1 200 ? -2.132 16.103 6.953 1.00 94.56 200 PHE A CA 1
ATOM 1497 C C . PHE A 1 200 ? -1.962 17.484 7.584 1.00 94.56 200 PHE A C 1
ATOM 1499 O O . PHE A 1 200 ? -2.934 18.107 8.011 1.00 94.56 200 PHE A O 1
ATOM 1506 N N . THR A 1 201 ? -0.729 17.977 7.599 1.00 93.62 201 THR A N 1
ATOM 1507 C CA . THR A 1 201 ? -0.416 19.376 7.887 1.00 93.62 201 THR A CA 1
ATOM 1508 C C . THR A 1 201 ? 0.446 19.882 6.731 1.00 93.62 201 THR A C 1
ATOM 1510 O O . THR A 1 201 ? 1.500 19.292 6.491 1.00 93.62 201 THR A O 1
ATOM 1513 N N . PRO A 1 202 ? 0.025 20.938 6.007 1.00 91.94 202 PRO A N 1
ATOM 1514 C CA . PRO A 1 202 ? 0.828 21.514 4.934 1.00 91.94 202 PRO A CA 1
ATOM 1515 C C . PRO A 1 202 ? 2.190 21.996 5.438 1.00 91.94 202 PRO A C 1
ATOM 1517 O O . PRO A 1 202 ? 2.295 22.381 6.600 1.00 91.94 202 PRO A O 1
ATOM 1520 N N . ASP A 1 203 ? 3.169 22.044 4.533 1.00 91.69 203 ASP A N 1
ATOM 1521 C CA . ASP A 1 203 ? 4.467 22.701 4.733 1.00 91.69 203 ASP A CA 1
ATOM 1522 C C . ASP A 1 203 ? 4.296 24.117 5.325 1.00 91.69 203 ASP A C 1
ATOM 1524 O O . ASP A 1 203 ? 3.450 24.905 4.867 1.00 91.69 203 ASP A O 1
ATOM 1528 N N . ASP A 1 204 ? 5.080 24.439 6.358 1.00 90.81 204 ASP A N 1
ATOM 1529 C CA . ASP A 1 204 ? 5.081 25.754 7.000 1.00 90.81 204 ASP A CA 1
ATOM 1530 C C . ASP A 1 204 ? 5.949 26.803 6.264 1.00 90.81 204 ASP A C 1
ATOM 1532 O O . ASP A 1 204 ? 5.923 28.000 6.601 1.00 90.81 204 ASP A O 1
ATOM 1536 N N . GLY A 1 205 ? 6.607 26.381 5.180 1.00 88.69 205 GLY A N 1
ATOM 1537 C CA . GLY A 1 205 ? 7.468 27.178 4.318 1.00 88.69 205 GLY A CA 1
ATOM 1538 C C . GLY A 1 205 ? 8.876 27.322 4.881 1.00 88.69 205 GLY A C 1
ATOM 1539 O O . GLY A 1 205 ? 9.466 28.412 4.763 1.00 88.69 205 GLY A O 1
ATOM 1540 N N . ASP A 1 206 ? 9.386 26.276 5.534 1.00 87.62 206 ASP A N 1
ATOM 1541 C CA . ASP A 1 206 ? 10.748 26.228 6.045 1.00 87.62 206 ASP A CA 1
ATOM 1542 C C . ASP A 1 206 ? 11.780 26.008 4.912 1.00 87.62 206 ASP A C 1
ATOM 1544 O O . ASP A 1 206 ? 11.665 26.566 3.819 1.00 87.62 206 ASP A O 1
ATOM 1548 N N . ALA A 1 207 ? 12.915 25.366 5.198 1.00 84.88 207 ALA A N 1
ATOM 1549 C CA . ALA A 1 207 ? 13.948 25.129 4.189 1.00 84.88 207 ALA A CA 1
ATOM 1550 C C . ALA A 1 207 ? 13.695 23.875 3.338 1.00 84.88 207 ALA A C 1
ATOM 1552 O O . ALA A 1 207 ? 14.386 23.701 2.328 1.00 84.88 207 ALA A O 1
ATOM 1553 N N . ASN A 1 208 ? 12.794 23.001 3.775 1.00 82.19 208 ASN A N 1
ATOM 1554 C CA . ASN A 1 208 ? 12.357 21.816 3.065 1.00 82.19 208 ASN A CA 1
ATOM 1555 C C . ASN A 1 208 ? 10.986 22.103 2.417 1.00 82.19 208 ASN A C 1
ATOM 1557 O O . ASN A 1 208 ? 10.298 23.030 2.816 1.00 82.19 208 ASN A O 1
ATOM 1561 N N . ASP A 1 209 ? 10.631 21.377 1.356 1.00 85.81 209 ASP A N 1
ATOM 1562 C CA . ASP A 1 209 ? 9.335 21.538 0.671 1.00 85.81 209 ASP A CA 1
ATOM 1563 C C . ASP A 1 209 ? 8.382 20.378 1.051 1.00 85.81 209 ASP A C 1
ATOM 1565 O O . ASP A 1 209 ? 7.571 19.934 0.233 1.00 85.81 209 ASP A O 1
ATOM 1569 N N . THR A 1 210 ? 8.537 19.801 2.252 1.00 88.44 210 THR A N 1
ATOM 1570 C CA . THR A 1 210 ? 7.789 18.610 2.689 1.00 88.44 210 THR A CA 1
ATOM 1571 C C . THR A 1 210 ? 6.660 18.970 3.656 1.00 88.44 210 THR A C 1
ATOM 1573 O O . THR A 1 210 ? 6.774 19.930 4.409 1.00 88.44 210 THR A O 1
ATOM 1576 N N . PRO A 1 211 ? 5.534 18.232 3.652 1.00 91.19 211 PRO A N 1
ATOM 1577 C CA . PRO A 1 211 ? 4.466 18.471 4.614 1.00 91.19 211 PRO A CA 1
ATOM 1578 C C . PRO A 1 211 ? 4.925 18.256 6.059 1.00 91.19 211 PRO A C 1
ATOM 1580 O O . PRO A 1 211 ? 5.519 17.229 6.379 1.00 91.19 211 PRO A O 1
ATOM 1583 N N . GLU A 1 212 ? 4.507 19.150 6.953 1.00 93.69 212 GLU A N 1
ATOM 1584 C CA . GLU A 1 212 ? 4.719 19.042 8.404 1.00 93.69 212 GLU A CA 1
ATOM 1585 C C . GLU A 1 212 ? 4.133 17.759 9.001 1.00 93.69 212 GLU A C 1
ATOM 1587 O O . GLU A 1 212 ? 4.583 17.260 10.038 1.00 93.69 212 GLU A O 1
ATOM 1592 N N . ARG A 1 213 ? 3.073 17.236 8.372 1.00 93.19 213 ARG A N 1
ATOM 1593 C CA . ARG A 1 213 ? 2.503 15.934 8.701 1.00 93.19 213 ARG A CA 1
ATOM 1594 C C . ARG A 1 213 ? 1.897 15.272 7.471 1.00 93.19 213 ARG A C 1
ATOM 1596 O O . ARG A 1 213 ? 1.092 15.895 6.788 1.00 93.19 213 ARG A O 1
ATOM 1603 N N . LEU A 1 214 ? 2.197 13.996 7.262 1.00 93.38 214 LEU A N 1
ATOM 1604 C CA . LEU A 1 214 ? 1.589 13.117 6.268 1.00 93.38 214 LEU A CA 1
ATOM 1605 C C . LEU A 1 214 ? 1.457 11.709 6.864 1.00 93.38 214 LEU A C 1
ATOM 1607 O O . LEU A 1 214 ? 2.437 10.983 6.989 1.00 93.38 214 LEU A O 1
ATOM 1611 N N . GLN A 1 215 ? 0.253 11.329 7.291 1.00 93.94 215 GLN A N 1
ATOM 1612 C CA . GLN A 1 215 ? -0.002 10.013 7.883 1.00 93.94 215 GLN A CA 1
ATOM 1613 C C . GLN A 1 215 ? -1.127 9.299 7.135 1.00 93.94 215 GLN A C 1
ATOM 1615 O O . GLN A 1 215 ? -2.254 9.803 7.067 1.00 93.94 215 GLN A O 1
ATOM 1620 N N . SER A 1 216 ? -0.825 8.102 6.634 1.00 95.38 216 SER A N 1
ATOM 1621 C CA . SER A 1 216 ? -1.817 7.202 6.050 1.00 95.38 216 SER A CA 1
ATOM 1622 C C . SER A 1 216 ? -2.789 6.662 7.109 1.00 95.38 216 SER A C 1
ATOM 1624 O O . SER A 1 216 ? -2.480 6.624 8.308 1.00 95.38 216 SER A O 1
ATOM 1626 N N . LEU A 1 217 ? -3.966 6.205 6.675 1.00 96.25 217 LEU A N 1
ATOM 1627 C CA . LEU A 1 217 ? -4.896 5.468 7.532 1.00 96.25 217 LEU A CA 1
ATOM 1628 C C . LEU A 1 217 ? -4.274 4.160 8.031 1.00 96.25 217 LEU A C 1
ATOM 1630 O O . LEU A 1 217 ? -4.474 3.804 9.192 1.00 96.25 217 LEU A O 1
ATOM 1634 N N . HIS A 1 218 ? -3.472 3.484 7.200 1.00 96.75 218 HIS A N 1
ATOM 1635 C CA . HIS A 1 218 ? -2.733 2.285 7.597 1.00 96.75 218 HIS A CA 1
ATOM 1636 C C . HIS A 1 218 ? -1.841 2.539 8.826 1.00 96.75 218 HIS A C 1
ATOM 1638 O O . HIS A 1 218 ? -1.978 1.856 9.844 1.00 96.75 218 HIS A O 1
ATOM 1644 N N . ASP A 1 219 ? -0.991 3.569 8.773 1.00 95.69 219 ASP A N 1
ATOM 1645 C CA . ASP A 1 219 ? -0.083 3.907 9.874 1.00 95.69 219 ASP A CA 1
ATOM 1646 C C . ASP A 1 219 ? -0.821 4.400 11.117 1.00 95.69 219 ASP A C 1
ATOM 1648 O O . ASP A 1 219 ? -0.406 4.116 12.245 1.00 95.69 219 ASP A O 1
ATOM 1652 N N . ASN A 1 220 ? -1.924 5.128 10.929 1.00 94.56 220 ASN A N 1
ATOM 1653 C CA . ASN A 1 220 ? -2.724 5.629 12.037 1.00 94.56 220 ASN A CA 1
ATOM 1654 C C . ASN A 1 220 ? -3.440 4.494 12.787 1.00 94.56 220 ASN A C 1
ATOM 1656 O O . ASN A 1 220 ? -3.343 4.422 14.014 1.00 94.56 220 ASN A O 1
ATOM 1660 N N . MET A 1 221 ? -4.114 3.593 12.065 1.00 96.38 221 MET A N 1
ATOM 1661 C CA . MET A 1 221 ? -4.880 2.495 12.660 1.00 96.38 221 MET A CA 1
ATOM 1662 C C . MET A 1 221 ? -3.972 1.472 13.345 1.00 96.38 221 MET A C 1
ATOM 1664 O O . MET A 1 221 ? -4.175 1.188 14.527 1.00 96.38 221 MET A O 1
ATOM 1668 N N . LEU A 1 222 ? -2.932 0.975 12.664 1.00 96.81 222 LEU A N 1
ATOM 1669 C CA . LEU A 1 222 ? -2.000 0.018 13.277 1.00 96.81 222 LEU A CA 1
ATOM 1670 C C . LEU A 1 222 ? -1.176 0.659 14.400 1.00 96.81 222 LEU A C 1
ATOM 1672 O O . LEU A 1 222 ? -0.876 0.012 15.403 1.00 96.81 222 LEU A O 1
ATOM 1676 N N . GLY A 1 223 ? -0.892 1.963 14.307 1.00 94.81 223 GLY A N 1
ATOM 1677 C CA . GLY A 1 223 ? -0.239 2.726 15.371 1.00 94.81 223 GLY A CA 1
ATOM 1678 C C . GLY A 1 223 ? -1.015 2.764 16.696 1.00 94.81 223 GLY A C 1
ATOM 1679 O O . GLY A 1 223 ? -0.428 3.083 17.732 1.00 94.81 223 GLY A O 1
ATOM 1680 N N . ASN A 1 224 ? -2.309 2.417 16.708 1.00 94.50 224 ASN A N 1
ATOM 1681 C CA . ASN A 1 224 ? -3.109 2.334 17.932 1.00 94.50 224 ASN A CA 1
ATOM 1682 C C . ASN A 1 224 ? -2.974 1.007 18.688 1.00 94.50 224 ASN A C 1
ATOM 1684 O O . ASN A 1 224 ? -3.341 0.968 19.864 1.00 94.50 224 ASN A O 1
ATOM 1688 N N . LEU A 1 225 ? -2.446 -0.042 18.049 1.00 97.38 225 LEU A N 1
ATOM 1689 C CA . LEU A 1 225 ? -2.404 -1.402 18.601 1.00 97.38 225 LEU A CA 1
ATOM 1690 C C . LEU A 1 225 ? -1.149 -1.697 19.426 1.00 97.38 225 LEU A C 1
ATOM 1692 O O . LEU A 1 225 ? -1.118 -2.670 20.175 1.00 97.38 225 LEU A O 1
ATOM 1696 N N . GLY A 1 226 ? -0.132 -0.838 19.340 1.00 96.31 226 GLY A N 1
ATOM 1697 C CA . GLY A 1 226 ? 1.091 -0.996 20.117 1.00 96.31 226 GLY A CA 1
ATOM 1698 C C . GLY A 1 226 ? 0.829 -0.981 21.628 1.00 96.31 226 GLY A C 1
ATOM 1699 O O . GLY A 1 226 ? -0.003 -0.217 22.136 1.00 96.31 226 GLY A O 1
ATOM 1700 N N . ARG A 1 227 ? 1.618 -1.752 22.387 1.00 96.88 227 ARG A N 1
ATOM 1701 C CA . ARG A 1 227 ? 1.503 -1.813 23.856 1.00 96.88 227 ARG A CA 1
ATOM 1702 C C . ARG A 1 227 ? 1.637 -0.432 24.496 1.00 96.88 227 ARG A C 1
ATOM 1704 O O . ARG A 1 227 ? 0.849 -0.073 25.366 1.00 96.88 227 ARG A O 1
ATOM 1711 N N . GLY A 1 228 ? 2.619 0.355 24.051 1.00 94.88 228 GLY A N 1
ATOM 1712 C CA . GLY A 1 228 ? 2.856 1.717 24.544 1.00 94.88 228 GLY A CA 1
ATOM 1713 C C . GLY A 1 228 ? 1.644 2.647 24.364 1.00 94.88 228 GLY A C 1
ATOM 1714 O O . GLY A 1 228 ? 1.190 3.229 25.353 1.00 94.88 228 GLY A O 1
ATOM 1715 N N . PRO A 1 229 ? 1.099 2.787 23.139 1.00 93.50 229 PRO A N 1
ATOM 1716 C CA . PRO A 1 229 ? -0.152 3.503 22.884 1.00 93.50 229 PRO A CA 1
ATOM 1717 C C . PRO A 1 229 ? -1.331 3.061 23.766 1.00 93.50 229 PRO A C 1
ATOM 1719 O O . PRO A 1 229 ? -1.982 3.918 24.372 1.00 93.50 229 PRO A O 1
ATOM 1722 N N . ILE A 1 230 ? -1.579 1.753 23.901 1.00 95.69 230 ILE A N 1
ATOM 1723 C CA . ILE A 1 230 ? -2.674 1.219 24.731 1.00 95.69 230 ILE A CA 1
ATOM 1724 C C . ILE A 1 230 ? -2.453 1.569 26.211 1.00 95.69 230 ILE A C 1
ATOM 1726 O O . ILE A 1 230 ? -3.307 2.188 26.850 1.00 95.69 230 ILE A O 1
ATOM 1730 N N . GLU A 1 231 ? -1.289 1.247 26.774 1.00 95.69 231 GLU A N 1
ATOM 1731 C CA . GLU A 1 231 ? -0.988 1.505 28.188 1.00 95.69 231 GLU A CA 1
ATOM 1732 C C . GLU A 1 231 ? -0.993 3.004 28.533 1.00 95.69 231 GLU A C 1
ATOM 1734 O O . GLU A 1 231 ? -1.346 3.379 29.655 1.00 95.69 231 GLU A O 1
ATOM 1739 N N . SER A 1 232 ? -0.640 3.871 27.580 1.00 92.88 232 SER A N 1
ATOM 1740 C CA . SER A 1 232 ? -0.708 5.330 27.731 1.00 92.88 232 SER A CA 1
ATOM 1741 C C . SER A 1 232 ? -2.149 5.837 27.869 1.00 92.88 232 SER A C 1
ATOM 1743 O O . SER A 1 232 ? -2.415 6.728 28.678 1.00 92.88 232 SER A O 1
ATOM 1745 N N . ARG A 1 233 ? -3.091 5.253 27.114 1.00 91.50 233 ARG A N 1
ATOM 1746 C CA . ARG A 1 233 ? -4.503 5.677 27.069 1.00 91.50 233 ARG A CA 1
ATOM 1747 C C . ARG A 1 233 ? -5.345 5.077 28.195 1.00 91.50 233 ARG A C 1
ATOM 1749 O O . ARG A 1 233 ? -6.162 5.783 28.781 1.00 91.50 233 ARG A O 1
ATOM 1756 N N . PHE A 1 234 ? -5.107 3.811 28.536 1.00 93.81 234 PHE A N 1
ATOM 1757 C CA . PHE A 1 234 ? -5.937 3.041 29.478 1.00 93.81 234 PHE A CA 1
ATOM 1758 C C . PHE A 1 234 ? -5.252 2.757 30.823 1.00 93.81 234 PHE A C 1
ATOM 1760 O O . PHE A 1 234 ? -5.862 2.226 31.755 1.00 93.81 234 PHE A O 1
ATOM 1767 N N . GLY A 1 235 ? -3.979 3.139 30.953 1.00 94.56 235 GLY A N 1
ATOM 1768 C CA . GLY A 1 235 ? -3.152 2.910 32.131 1.00 94.56 235 GLY A CA 1
ATOM 1769 C C . GLY A 1 235 ? -2.535 1.510 32.156 1.00 94.56 235 GLY A C 1
ATOM 1770 O O . GLY A 1 235 ? -3.234 0.502 32.136 1.00 94.56 235 GLY A O 1
ATOM 1771 N N . ALA A 1 236 ? -1.210 1.444 32.280 1.00 96.81 236 ALA A N 1
ATOM 1772 C CA . ALA A 1 236 ? -0.480 0.180 32.365 1.00 96.81 236 ALA A CA 1
ATOM 1773 C C . ALA A 1 236 ? -0.984 -0.726 33.509 1.00 96.81 236 ALA A C 1
ATOM 1775 O O . ALA A 1 236 ? -1.113 -0.290 34.661 1.00 96.81 236 ALA A O 1
ATOM 1776 N N . GLY A 1 237 ? -1.226 -2.004 33.200 1.00 94.50 237 GLY A N 1
ATOM 1777 C CA . GLY A 1 237 ? -1.665 -3.022 34.158 1.00 94.50 237 GLY A CA 1
ATOM 1778 C C . GLY A 1 237 ? -3.118 -2.900 34.630 1.00 94.50 237 GLY A C 1
ATOM 1779 O O . GLY A 1 237 ? -3.500 -3.574 35.594 1.00 94.50 237 GLY A O 1
ATOM 1780 N N . THR A 1 238 ? -3.934 -2.032 34.020 1.00 96.62 238 THR A N 1
ATOM 1781 C CA . THR A 1 238 ? -5.379 -2.008 34.284 1.00 96.62 238 THR A CA 1
ATOM 1782 C C . THR A 1 238 ? -6.064 -3.191 33.590 1.00 96.62 238 THR A C 1
ATOM 1784 O O . THR A 1 238 ? -5.608 -3.631 32.539 1.00 96.62 238 THR A O 1
ATOM 1787 N N . PRO A 1 239 ? -7.179 -3.724 34.132 1.00 96.88 239 PRO A N 1
ATOM 1788 C CA . PRO A 1 239 ? -7.903 -4.820 33.483 1.00 96.88 239 PRO A CA 1
ATOM 1789 C C . PRO A 1 239 ? -8.345 -4.517 32.046 1.00 96.88 239 PRO A C 1
ATOM 1791 O O . PRO A 1 239 ? -8.480 -5.438 31.253 1.00 96.88 239 PRO A O 1
ATOM 1794 N N . GLU A 1 240 ? -8.584 -3.244 31.741 1.00 94.75 240 GLU A N 1
ATOM 1795 C CA . GLU A 1 240 ? -8.986 -2.757 30.424 1.00 94.75 240 GLU A CA 1
ATOM 1796 C C . GLU A 1 240 ? -7.812 -2.775 29.438 1.00 94.75 240 GLU A C 1
ATOM 1798 O O . GLU A 1 240 ? -7.913 -3.418 28.397 1.00 94.75 240 GLU A O 1
ATOM 1803 N N . ALA A 1 241 ? -6.663 -2.190 29.807 1.00 96.06 241 ALA A N 1
ATOM 1804 C CA . ALA A 1 241 ? -5.452 -2.251 28.987 1.00 96.06 241 ALA A CA 1
ATOM 1805 C C . ALA A 1 241 ? -5.026 -3.703 28.714 1.00 96.06 241 ALA A C 1
ATOM 1807 O O . ALA A 1 241 ? -4.733 -4.057 27.578 1.00 96.06 241 ALA A O 1
ATOM 1808 N N . GLU A 1 242 ? -5.044 -4.563 29.738 1.00 97.69 242 GLU A N 1
ATOM 1809 C CA . GLU A 1 242 ? -4.686 -5.981 29.596 1.00 97.69 242 GLU A CA 1
ATOM 1810 C C . GLU A 1 242 ? -5.673 -6.753 28.705 1.00 97.69 242 GLU A C 1
ATOM 1812 O O . GLU A 1 242 ? -5.265 -7.676 28.007 1.00 97.69 242 GLU A O 1
ATOM 1817 N N . ALA A 1 243 ? -6.961 -6.388 28.701 1.00 97.19 243 ALA A N 1
ATOM 1818 C CA . ALA A 1 243 ? -7.947 -7.006 27.815 1.00 97.19 243 ALA A CA 1
ATOM 1819 C C . ALA A 1 243 ? -7.720 -6.616 26.347 1.00 97.19 243 ALA A C 1
ATOM 1821 O O . ALA A 1 243 ? -7.786 -7.484 25.481 1.00 97.19 243 ALA A O 1
ATOM 1822 N N . LEU A 1 244 ? -7.413 -5.343 26.079 1.00 97.19 244 LEU A N 1
ATOM 1823 C CA . LEU A 1 244 ? -7.100 -4.857 24.731 1.00 97.19 244 LEU A CA 1
ATOM 1824 C C . LEU A 1 244 ? -5.783 -5.443 24.210 1.00 97.19 244 LEU A C 1
ATOM 1826 O O . LEU A 1 244 ? -5.725 -5.916 23.082 1.00 97.19 244 LEU A O 1
ATOM 1830 N N . ILE A 1 245 ? -4.749 -5.496 25.051 1.00 98.31 245 ILE A N 1
ATOM 1831 C CA . ILE A 1 245 ? -3.469 -6.143 24.726 1.00 98.31 245 ILE A CA 1
ATOM 1832 C C . ILE A 1 245 ? -3.683 -7.623 24.399 1.00 98.31 245 ILE A C 1
ATOM 1834 O O . ILE A 1 245 ? -3.173 -8.100 23.393 1.00 98.31 245 ILE A O 1
ATOM 1838 N N . ALA A 1 246 ? -4.482 -8.338 25.196 1.00 98.31 246 ALA A N 1
ATOM 1839 C CA . ALA A 1 246 ? -4.805 -9.736 24.920 1.00 98.31 246 ALA A CA 1
ATOM 1840 C C . ALA A 1 246 ? -5.601 -9.923 23.614 1.00 98.31 246 ALA A C 1
ATOM 1842 O O . ALA A 1 246 ? -5.495 -10.980 22.995 1.00 98.31 246 ALA A O 1
ATOM 1843 N N . ALA A 1 247 ? -6.397 -8.931 23.200 1.00 97.88 247 ALA A N 1
ATOM 1844 C CA . ALA A 1 247 ? -7.086 -8.951 21.911 1.00 97.88 247 ALA A CA 1
ATOM 1845 C C . ALA A 1 247 ? -6.103 -8.771 20.743 1.00 97.88 247 ALA A C 1
ATOM 1847 O O . ALA A 1 247 ? -6.183 -9.528 19.781 1.00 97.88 247 ALA A O 1
ATOM 1848 N N . VAL A 1 248 ? -5.128 -7.859 20.860 1.00 97.94 248 VAL A N 1
ATOM 1849 C CA . VAL A 1 248 ? -4.041 -7.722 19.869 1.00 97.94 248 VAL A CA 1
ATOM 1850 C C . VAL A 1 248 ? -3.237 -9.021 19.775 1.00 97.94 248 VAL A C 1
ATOM 1852 O O . VAL A 1 248 ? -3.088 -9.564 18.687 1.00 97.94 248 VAL A O 1
ATOM 1855 N N . GLU A 1 249 ? -2.822 -9.592 20.913 1.00 97.94 249 GLU A N 1
ATOM 1856 C CA . GLU A 1 249 ? -2.081 -10.867 20.969 1.00 97.94 249 GLU A CA 1
ATOM 1857 C C . GLU A 1 249 ? -2.840 -12.052 20.354 1.00 97.94 249 GLU A C 1
ATOM 1859 O O . GLU A 1 249 ? -2.219 -13.044 19.968 1.00 97.94 249 GLU A O 1
ATOM 1864 N N . ALA A 1 250 ? -4.173 -11.988 20.296 1.00 97.44 250 ALA A N 1
ATOM 1865 C CA . ALA A 1 250 ? -4.992 -13.030 19.689 1.00 97.44 250 ALA A CA 1
ATOM 1866 C C . ALA A 1 250 ? -4.971 -12.990 18.152 1.00 97.44 250 ALA A C 1
ATOM 1868 O O . ALA A 1 250 ? -5.163 -14.043 17.540 1.00 97.44 250 ALA A O 1
ATOM 1869 N N . ILE A 1 251 ? -4.746 -11.812 17.562 1.00 95.31 251 ILE A N 1
ATOM 1870 C CA . ILE A 1 251 ? -4.580 -11.620 16.117 1.00 95.31 251 ILE A CA 1
ATOM 1871 C C . ILE A 1 251 ? -3.113 -11.852 15.762 1.00 95.31 251 ILE A C 1
ATOM 1873 O O . ILE A 1 251 ? -2.783 -12.817 15.076 1.00 95.31 251 ILE A O 1
ATOM 1877 N N . ASP A 1 252 ? -2.243 -10.995 16.294 1.00 95.44 252 ASP A N 1
ATOM 1878 C CA . ASP A 1 252 ? -0.802 -11.039 16.100 1.00 95.44 252 ASP A CA 1
ATOM 1879 C C . ASP A 1 252 ? -0.096 -10.363 17.295 1.00 95.44 252 ASP A C 1
ATOM 1881 O O . ASP A 1 252 ? -0.213 -9.147 17.481 1.00 95.44 252 ASP A O 1
ATOM 1885 N N . PRO A 1 253 ? 0.635 -11.120 18.137 1.00 96.56 253 PRO A N 1
ATOM 1886 C CA . PRO A 1 253 ? 1.364 -10.545 19.262 1.00 96.56 253 PRO A CA 1
ATOM 1887 C C . PRO A 1 253 ? 2.470 -9.576 18.840 1.00 96.56 253 PRO A C 1
ATOM 1889 O O . PRO A 1 253 ? 2.809 -8.701 19.641 1.00 96.56 253 PRO A O 1
ATOM 1892 N N . ASP A 1 254 ? 3.011 -9.693 17.626 1.00 96.00 254 ASP A N 1
ATOM 1893 C CA . ASP A 1 254 ? 4.106 -8.838 17.177 1.00 96.00 254 ASP A CA 1
ATOM 1894 C C . ASP A 1 254 ? 3.624 -7.391 16.981 1.00 96.00 254 ASP A C 1
ATOM 1896 O O . ASP A 1 254 ? 4.412 -6.460 17.175 1.00 96.00 254 ASP A O 1
ATOM 1900 N N . LEU A 1 255 ? 2.329 -7.161 16.704 1.00 96.69 255 LEU A N 1
ATOM 1901 C CA . LEU A 1 255 ? 1.742 -5.816 16.556 1.00 96.69 255 LEU A CA 1
ATOM 1902 C C . LEU A 1 255 ? 1.902 -4.945 17.807 1.00 96.69 255 LEU A C 1
ATOM 1904 O O . LEU A 1 255 ? 1.907 -3.715 17.717 1.00 96.69 255 LEU A O 1
ATOM 1908 N N . LEU A 1 256 ? 2.068 -5.557 18.984 1.00 97.38 256 LEU A N 1
ATOM 1909 C CA . LEU A 1 256 ? 2.342 -4.822 20.219 1.00 97.38 256 LEU A CA 1
ATOM 1910 C C . LEU A 1 256 ? 3.675 -4.065 20.181 1.00 97.38 256 LEU A C 1
ATOM 1912 O O . LEU A 1 256 ? 3.814 -3.070 20.905 1.00 97.38 256 LEU A O 1
ATOM 1916 N N . ASP A 1 257 ? 4.613 -4.538 19.361 1.00 96.00 257 ASP A N 1
ATOM 1917 C CA . ASP A 1 257 ? 5.963 -4.008 19.186 1.00 96.00 257 ASP A CA 1
ATOM 1918 C C . ASP A 1 257 ? 6.151 -3.299 17.829 1.00 96.00 257 ASP A C 1
ATOM 1920 O O . ASP A 1 257 ? 7.253 -2.815 17.547 1.00 96.00 257 ASP A O 1
ATOM 1924 N N . ARG A 1 258 ? 5.087 -3.165 17.014 1.00 95.75 258 ARG A N 1
ATOM 1925 C CA . ARG A 1 258 ? 5.119 -2.402 15.756 1.00 95.75 258 ARG A CA 1
ATOM 1926 C C . ARG A 1 258 ? 5.651 -0.982 16.010 1.00 95.75 258 ARG A C 1
ATOM 1928 O O . ARG A 1 258 ? 5.127 -0.286 16.893 1.00 95.75 258 ARG A O 1
ATOM 1935 N N . PRO A 1 259 ? 6.657 -0.504 15.249 1.00 94.94 259 PRO A N 1
ATOM 1936 C CA . PRO A 1 259 ? 7.125 0.871 15.357 1.00 94.94 259 PRO A CA 1
ATOM 1937 C C . PRO A 1 259 ? 5.990 1.883 15.132 1.00 94.94 259 PRO A C 1
ATOM 1939 O O . PRO A 1 259 ? 4.980 1.610 14.485 1.00 94.94 259 PRO A O 1
ATOM 1942 N N . TYR A 1 260 ? 6.139 3.081 15.693 1.00 92.50 260 TYR A N 1
ATOM 1943 C CA . TYR A 1 260 ? 5.133 4.131 15.557 1.00 92.50 260 TYR A CA 1
ATOM 1944 C C . TYR A 1 260 ? 5.610 5.213 14.595 1.00 92.50 260 TYR A C 1
ATOM 1946 O O . TYR A 1 260 ? 6.624 5.867 14.848 1.00 92.50 260 TYR A O 1
ATOM 1954 N N . TYR A 1 261 ? 4.825 5.458 13.547 1.00 94.56 261 TYR A N 1
ATOM 1955 C CA . TYR A 1 261 ? 5.013 6.578 12.636 1.00 94.56 261 TYR A CA 1
ATOM 1956 C C . TYR A 1 261 ? 3.849 7.563 12.758 1.00 94.56 261 TYR A C 1
ATOM 1958 O O . TYR A 1 261 ? 2.691 7.235 12.509 1.00 94.56 261 TYR A O 1
ATOM 1966 N N . SER A 1 262 ? 4.169 8.788 13.180 1.00 91.62 262 SER A N 1
ATOM 1967 C CA . SER A 1 262 ? 3.180 9.850 13.429 1.00 91.62 262 SER A CA 1
ATOM 1968 C C . SER A 1 262 ? 2.759 10.633 12.182 1.00 91.62 262 SER A C 1
ATOM 1970 O O . SER A 1 262 ? 1.795 11.403 12.240 1.00 91.62 262 SER A O 1
ATOM 1972 N N . GLY A 1 263 ? 3.505 10.473 11.089 1.00 93.19 263 GLY A N 1
ATOM 1973 C CA . GLY A 1 263 ? 3.417 11.314 9.903 1.00 93.19 263 GLY A CA 1
ATOM 1974 C C . GLY A 1 263 ? 4.195 12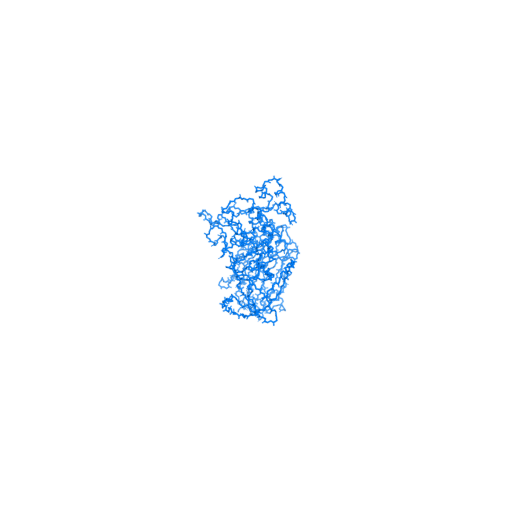.622 9.978 1.00 93.19 263 GLY A C 1
ATOM 1975 O O . GLY A 1 263 ? 4.281 13.290 8.964 1.00 93.19 263 GLY A O 1
ATOM 1976 N N . ASN A 1 264 ? 4.725 13.025 11.137 1.00 94.00 264 ASN A N 1
ATOM 1977 C CA . ASN A 1 264 ? 5.430 14.305 11.250 1.00 94.00 264 ASN A CA 1
ATOM 1978 C C . ASN A 1 264 ? 6.658 14.371 10.325 1.00 94.00 264 ASN A C 1
ATOM 1980 O O . ASN A 1 264 ? 7.318 13.351 10.113 1.00 94.00 264 ASN A O 1
ATOM 1984 N N . GLU A 1 265 ? 6.990 15.572 9.854 1.00 88.31 265 GLU A N 1
ATOM 1985 C CA . GLU A 1 265 ? 8.225 15.834 9.110 1.00 88.31 265 GLU A CA 1
ATOM 1986 C C . GLU A 1 265 ? 9.491 15.394 9.875 1.00 88.31 265 GLU A C 1
ATOM 1988 O O . GLU A 1 265 ? 9.487 15.225 11.103 1.00 88.31 265 GLU A O 1
ATOM 1993 N N . SER A 1 266 ? 10.603 15.212 9.151 1.00 86.56 266 SER A N 1
ATOM 1994 C CA . SER A 1 266 ? 11.898 14.779 9.709 1.00 86.56 266 SER A CA 1
ATOM 1995 C C . SER A 1 266 ? 11.849 13.440 10.472 1.00 86.56 266 SER A C 1
ATOM 1997 O O . SER A 1 266 ? 12.633 13.202 11.402 1.00 86.56 266 SER A O 1
ATOM 1999 N N . ALA A 1 267 ? 10.890 12.572 10.131 1.00 88.62 267 ALA A N 1
ATOM 2000 C CA . ALA A 1 267 ? 10.692 11.255 10.735 1.00 88.62 267 ALA A CA 1
ATOM 2001 C C . ALA A 1 267 ? 10.895 10.106 9.732 1.00 88.62 267 ALA A C 1
ATOM 2003 O O . ALA A 1 267 ? 10.317 9.034 9.905 1.00 88.62 267 ALA A O 1
ATOM 2004 N N . GLU A 1 268 ? 11.740 10.305 8.719 1.00 86.81 268 GLU A N 1
ATOM 2005 C CA . GLU A 1 268 ? 12.029 9.342 7.646 1.00 86.81 268 GLU A CA 1
ATOM 2006 C C . GLU A 1 268 ? 12.506 8.010 8.223 1.00 86.81 268 GLU A C 1
ATOM 2008 O O . GLU A 1 268 ? 11.958 6.968 7.902 1.00 86.81 268 GLU A O 1
ATOM 2013 N N . ALA A 1 269 ? 13.417 8.037 9.199 1.00 89.38 269 ALA A N 1
ATOM 2014 C CA . ALA A 1 269 ? 13.890 6.813 9.847 1.00 89.38 269 ALA A CA 1
ATOM 2015 C C . ALA A 1 269 ? 12.779 6.044 10.592 1.00 89.38 269 ALA A C 1
ATOM 2017 O O . ALA A 1 269 ? 12.859 4.827 10.738 1.00 89.38 269 ALA A O 1
ATOM 2018 N N . ALA A 1 270 ? 11.757 6.739 11.106 1.00 91.75 270 ALA A N 1
ATOM 2019 C CA . ALA A 1 270 ? 10.603 6.081 11.716 1.00 91.75 270 ALA A CA 1
ATOM 2020 C C . ALA A 1 270 ? 9.647 5.538 10.649 1.00 91.75 270 ALA A C 1
ATOM 2022 O O . ALA A 1 270 ? 9.043 4.492 10.871 1.00 91.75 270 ALA A O 1
ATOM 2023 N N . TYR A 1 271 ? 9.530 6.233 9.513 1.00 91.06 271 TYR A N 1
ATOM 2024 C CA . TYR A 1 271 ? 8.776 5.764 8.359 1.00 91.06 271 TYR A CA 1
ATOM 2025 C C . TYR A 1 271 ? 9.396 4.494 7.771 1.00 91.06 271 TYR A C 1
ATOM 2027 O O . TYR A 1 271 ? 8.717 3.485 7.628 1.00 91.06 271 TYR A O 1
ATOM 2035 N N . ASP A 1 272 ? 10.708 4.498 7.544 1.00 88.12 272 ASP A N 1
ATOM 2036 C CA . ASP A 1 272 ? 11.469 3.333 7.092 1.00 88.12 272 ASP A CA 1
ATOM 2037 C C . ASP A 1 272 ? 11.307 2.154 8.054 1.00 88.12 272 ASP A C 1
ATOM 2039 O O . ASP A 1 272 ? 11.059 1.039 7.615 1.00 88.12 272 ASP A O 1
ATOM 2043 N N . ALA A 1 273 ? 11.344 2.401 9.368 1.00 90.75 273 ALA A N 1
ATOM 2044 C CA . ALA A 1 273 ? 11.166 1.348 10.365 1.00 90.75 273 ALA A CA 1
ATOM 2045 C C . ALA A 1 273 ? 9.749 0.744 10.384 1.00 90.75 273 ALA A C 1
ATOM 2047 O O . ALA A 1 273 ? 9.618 -0.463 10.583 1.00 90.75 273 ALA A O 1
ATOM 2048 N N . VAL A 1 274 ? 8.682 1.547 10.222 1.00 92.06 274 VAL A N 1
ATOM 2049 C CA . VAL A 1 274 ? 7.318 0.982 10.123 1.00 92.06 274 VAL A CA 1
ATOM 2050 C C . VAL A 1 274 ? 7.138 0.221 8.832 1.00 92.06 274 VAL A C 1
ATOM 2052 O O . VAL A 1 274 ? 6.576 -0.867 8.859 1.00 92.06 274 VAL A O 1
ATOM 2055 N N . ARG A 1 275 ? 7.666 0.759 7.730 1.00 89.31 275 ARG A N 1
ATOM 2056 C CA . ARG A 1 275 ? 7.679 0.076 6.450 1.00 89.31 275 ARG A CA 1
ATOM 2057 C C . ARG A 1 275 ? 8.348 -1.282 6.638 1.00 89.31 275 ARG A C 1
ATOM 2059 O O . ARG A 1 275 ? 7.700 -2.293 6.359 1.00 89.31 275 ARG A O 1
ATOM 2066 N N . GLU A 1 276 ? 9.601 -1.334 7.101 1.00 86.56 276 GLU A N 1
ATOM 2067 C CA . GLU A 1 276 ? 10.396 -2.575 7.244 1.00 86.56 276 GLU A CA 1
ATOM 2068 C C . GLU A 1 276 ? 9.624 -3.620 8.050 1.00 86.56 276 GLU A C 1
ATOM 2070 O O . GLU A 1 276 ? 9.399 -4.738 7.591 1.00 86.56 276 GLU A O 1
ATOM 2075 N N . TYR A 1 277 ? 9.092 -3.196 9.197 1.00 91.44 277 TYR A N 1
ATOM 2076 C CA . TYR A 1 277 ? 8.248 -4.031 10.036 1.00 91.44 277 TYR A CA 1
ATOM 2077 C C . TYR A 1 277 ? 7.015 -4.574 9.291 1.00 91.44 277 TYR A C 1
ATOM 2079 O O . TYR A 1 277 ? 6.746 -5.773 9.355 1.00 91.44 277 TYR A O 1
ATOM 2087 N N . ASP A 1 278 ? 6.259 -3.718 8.598 1.00 92.38 278 ASP A N 1
ATOM 2088 C CA . ASP A 1 278 ? 5.028 -4.114 7.904 1.00 92.38 278 ASP A CA 1
ATOM 2089 C C . ASP A 1 278 ? 5.315 -5.131 6.792 1.00 92.38 278 ASP A C 1
ATOM 2091 O O . ASP A 1 278 ? 4.542 -6.068 6.596 1.00 92.38 278 ASP A O 1
ATOM 2095 N N . TYR A 1 279 ? 6.442 -4.986 6.091 1.00 85.94 279 TYR A N 1
ATOM 2096 C CA . TYR A 1 279 ? 6.891 -5.957 5.093 1.00 85.94 279 TYR A CA 1
ATOM 2097 C C . TYR A 1 279 ? 7.203 -7.318 5.731 1.00 85.94 279 TYR A C 1
ATOM 2099 O O . TYR A 1 279 ? 6.630 -8.328 5.319 1.00 85.94 279 TYR A O 1
ATOM 2107 N N . ASP A 1 280 ? 8.024 -7.336 6.784 1.00 86.06 280 ASP A N 1
ATOM 2108 C CA . ASP A 1 280 ? 8.467 -8.565 7.459 1.00 86.06 280 ASP A CA 1
ATOM 2109 C C . ASP A 1 280 ? 7.319 -9.376 8.082 1.00 86.06 280 ASP A C 1
ATOM 2111 O O . ASP A 1 280 ? 7.404 -10.602 8.194 1.00 86.06 280 ASP A O 1
ATOM 2115 N N . HIS A 1 281 ? 6.236 -8.704 8.483 1.00 87.44 281 HIS A N 1
ATOM 2116 C CA . HIS A 1 281 ? 5.083 -9.327 9.142 1.00 87.44 281 HIS A CA 1
ATOM 2117 C C . HIS A 1 281 ? 3.893 -9.550 8.191 1.00 87.44 281 HIS A C 1
ATOM 2119 O O . HIS A 1 281 ? 2.835 -10.006 8.621 1.00 87.44 281 HIS A O 1
ATOM 2125 N N . GLY A 1 282 ? 4.053 -9.287 6.888 1.00 85.56 282 GLY A N 1
ATOM 2126 C CA . GLY A 1 282 ? 3.022 -9.567 5.882 1.00 85.56 282 GLY A CA 1
ATOM 2127 C C . GLY A 1 282 ? 1.892 -8.534 5.809 1.00 85.56 282 GLY A C 1
ATOM 2128 O O . GLY A 1 282 ? 0.870 -8.793 5.178 1.00 85.56 282 GLY A O 1
ATOM 2129 N N . TYR A 1 283 ? 2.085 -7.343 6.374 1.00 87.25 283 TYR A N 1
ATOM 2130 C CA . TYR A 1 283 ? 1.207 -6.174 6.239 1.00 87.25 283 TYR A CA 1
ATOM 2131 C C . TYR A 1 283 ? 1.555 -5.339 4.988 1.00 87.25 283 TYR A C 1
ATOM 2133 O O . TYR A 1 283 ? 1.442 -4.113 4.993 1.00 87.25 283 TYR A O 1
ATOM 2141 N N . ALA A 1 284 ? 2.009 -6.025 3.931 1.00 73.94 284 ALA A N 1
ATOM 2142 C CA . ALA A 1 284 ? 2.718 -5.488 2.770 1.00 73.94 284 ALA A CA 1
ATOM 2143 C C . ALA A 1 284 ? 2.071 -4.234 2.174 1.00 73.94 284 ALA A C 1
ATOM 2145 O O . ALA A 1 284 ? 0.938 -4.270 1.708 1.00 73.94 284 ALA A O 1
ATOM 2146 N N . ARG A 1 285 ? 2.830 -3.141 2.138 1.00 84.62 285 ARG A N 1
ATOM 2147 C CA . ARG A 1 285 ? 2.367 -1.811 1.736 1.00 84.62 285 ARG A CA 1
ATOM 2148 C C . ARG A 1 285 ? 2.558 -1.564 0.240 1.00 84.62 285 ARG A C 1
ATOM 2150 O O . ARG A 1 285 ? 3.530 -2.041 -0.338 1.00 84.62 285 ARG A O 1
ATOM 2157 N N . THR A 1 286 ? 1.670 -0.790 -0.385 1.00 78.56 286 THR A N 1
ATOM 2158 C CA . THR A 1 286 ? 1.828 -0.401 -1.803 1.00 78.56 286 THR A CA 1
ATOM 2159 C C . THR A 1 286 ? 2.928 0.641 -1.993 1.00 78.56 286 THR A C 1
ATOM 2161 O O . THR A 1 286 ? 3.638 0.601 -2.992 1.00 78.56 286 THR A O 1
ATOM 2164 N N . ASP A 1 287 ? 3.136 1.502 -0.995 1.00 83.19 287 ASP A N 1
ATOM 2165 C CA . ASP A 1 287 ? 4.168 2.550 -0.962 1.00 83.19 287 ASP A CA 1
ATOM 2166 C C . ASP A 1 287 ? 5.615 2.025 -0.876 1.00 83.19 287 ASP A C 1
ATOM 2168 O O . ASP A 1 287 ? 6.567 2.804 -0.802 1.00 83.19 287 ASP A O 1
ATOM 2172 N N . TYR A 1 288 ? 5.788 0.704 -0.901 1.00 87.44 288 TYR A N 1
ATOM 2173 C CA . TYR A 1 288 ? 7.077 0.050 -1.062 1.00 87.44 288 TYR A CA 1
ATOM 2174 C C . TYR A 1 288 ? 7.531 -0.105 -2.497 1.00 87.44 288 TYR A C 1
ATOM 2176 O O . TYR A 1 288 ? 8.725 -0.306 -2.731 1.00 87.44 288 TYR A O 1
ATOM 2184 N N . VAL A 1 289 ? 6.581 -0.099 -3.427 1.00 90.12 289 VAL A N 1
ATOM 2185 C CA . VAL A 1 289 ? 6.850 -0.257 -4.845 1.00 90.12 289 VAL A CA 1
ATOM 2186 C C . VAL A 1 289 ? 6.807 1.123 -5.474 1.00 90.12 289 VAL A C 1
ATOM 2188 O O . VAL A 1 289 ? 5.745 1.699 -5.689 1.00 90.12 289 VAL A O 1
ATOM 2191 N N . GLU A 1 290 ? 7.984 1.653 -5.770 1.00 91.31 290 GLU A N 1
ATOM 2192 C CA . GLU A 1 290 ? 8.142 2.898 -6.504 1.00 91.31 290 GLU A CA 1
ATOM 2193 C C . GLU A 1 290 ? 8.331 2.596 -7.993 1.00 91.31 290 GLU A C 1
ATOM 2195 O O . GLU A 1 290 ? 9.075 1.686 -8.364 1.00 91.31 290 GLU A O 1
ATOM 2200 N N . THR A 1 291 ? 7.692 3.380 -8.861 1.00 93.31 291 THR A N 1
ATOM 2201 C CA . THR A 1 291 ? 7.938 3.354 -10.307 1.00 93.31 291 THR A CA 1
ATOM 2202 C C . THR A 1 291 ? 8.340 4.732 -10.806 1.00 93.31 291 THR A C 1
ATOM 2204 O O . THR A 1 291 ? 7.601 5.700 -10.599 1.00 93.31 291 THR A O 1
ATOM 2207 N N . PHE A 1 292 ? 9.463 4.836 -11.511 1.00 94.44 292 PHE A N 1
ATOM 2208 C CA . PHE A 1 292 ? 9.943 6.103 -12.062 1.00 94.44 292 PHE A CA 1
ATOM 2209 C C . PHE A 1 292 ? 10.680 5.910 -13.392 1.00 94.44 292 PHE A C 1
ATOM 2211 O O . PHE A 1 292 ? 11.127 4.815 -13.727 1.00 94.44 292 PHE A O 1
ATOM 2218 N N . PHE A 1 293 ? 10.812 6.994 -14.161 1.00 94.19 293 PHE A N 1
ATOM 2219 C CA . PHE A 1 293 ? 11.655 7.030 -15.354 1.00 94.19 293 PHE A CA 1
ATOM 2220 C C . PHE A 1 293 ? 12.946 7.785 -15.042 1.00 94.19 293 PHE A C 1
ATOM 2222 O O . PHE A 1 293 ? 12.880 8.982 -14.752 1.00 94.19 293 PHE A O 1
ATOM 2229 N N . GLY A 1 294 ? 14.101 7.121 -15.083 1.00 92.88 294 GLY A N 1
ATOM 2230 C CA . GLY A 1 294 ? 15.361 7.771 -14.729 1.00 92.88 294 GLY A CA 1
ATOM 2231 C C . GLY A 1 294 ? 16.549 6.832 -14.548 1.00 92.88 294 GLY A C 1
ATOM 2232 O O . GLY A 1 294 ? 16.687 5.836 -15.264 1.00 92.88 294 GLY A O 1
ATOM 2233 N N . GLU A 1 295 ? 17.403 7.201 -13.595 1.00 92.38 295 GLU A N 1
ATOM 2234 C CA . GLU A 1 295 ? 18.657 6.526 -13.264 1.00 92.38 295 GLU A CA 1
ATOM 2235 C C . GLU A 1 295 ? 18.432 5.215 -12.498 1.00 92.38 295 GLU A C 1
ATOM 2237 O O . GLU A 1 295 ? 17.620 5.146 -11.574 1.00 92.38 295 GLU A O 1
ATOM 2242 N N . VAL A 1 296 ? 19.181 4.174 -12.859 1.00 90.25 296 VAL A N 1
ATOM 2243 C CA . VAL A 1 296 ? 19.233 2.919 -12.093 1.00 90.25 296 VAL A CA 1
ATOM 2244 C C . VAL A 1 296 ? 20.047 3.078 -10.806 1.00 90.25 296 VAL A C 1
ATOM 2246 O O . VAL A 1 296 ? 20.891 3.966 -10.681 1.00 90.25 296 VAL A O 1
ATOM 2249 N N . ASP A 1 297 ? 19.851 2.176 -9.848 1.00 89.19 297 ASP A N 1
ATOM 2250 C CA . ASP A 1 297 ? 20.665 2.083 -8.639 1.00 89.19 297 ASP A CA 1
ATOM 2251 C C . ASP A 1 297 ? 22.151 1.949 -9.007 1.00 89.19 297 ASP A C 1
ATOM 2253 O O . ASP A 1 297 ? 22.534 1.150 -9.865 1.00 89.19 297 ASP A O 1
ATOM 2257 N N . GLY A 1 298 ? 23.025 2.688 -8.314 1.00 86.06 298 GLY A N 1
ATOM 2258 C CA . GLY A 1 298 ? 24.470 2.650 -8.562 1.00 86.06 298 GLY A CA 1
ATOM 2259 C C . GLY A 1 298 ? 25.062 1.238 -8.468 1.00 86.06 298 GLY A C 1
ATOM 2260 O O . GLY A 1 298 ? 26.048 0.913 -9.119 1.00 86.06 298 GLY A O 1
ATOM 2261 N N . ARG A 1 299 ? 24.443 0.315 -7.727 1.00 84.38 299 ARG A N 1
ATOM 2262 C CA . ARG A 1 299 ? 24.844 -1.099 -7.682 1.00 84.38 299 ARG A CA 1
ATOM 2263 C C . ARG A 1 299 ? 24.707 -1.805 -9.038 1.00 84.38 299 ARG A C 1
ATOM 2265 O O . ARG A 1 299 ? 25.313 -2.874 -9.168 1.00 84.38 299 ARG A O 1
ATOM 2272 N N . ALA A 1 300 ? 23.970 -1.245 -9.996 1.00 82.38 300 ALA A N 1
ATOM 2273 C CA . ALA A 1 300 ? 23.846 -1.690 -11.387 1.00 82.38 300 ALA A CA 1
ATOM 2274 C C . ALA A 1 300 ? 24.898 -1.071 -12.339 1.00 82.38 300 ALA A C 1
ATOM 2276 O O . ALA A 1 300 ? 24.957 -1.432 -13.522 1.00 82.38 300 ALA A O 1
ATOM 2277 N N . THR A 1 301 ? 25.754 -0.168 -11.845 1.00 82.12 301 THR A N 1
ATOM 2278 C CA . THR A 1 301 ? 26.754 0.559 -12.646 1.00 82.12 301 THR A CA 1
ATOM 2279 C C . THR A 1 301 ? 28.188 0.100 -12.357 1.00 82.12 301 THR A C 1
ATOM 2281 O O . THR A 1 301 ? 28.490 -0.497 -11.315 1.00 82.12 301 THR A O 1
ATOM 2284 N N . GLU A 1 302 ? 29.107 0.344 -13.294 1.00 74.88 302 GLU A N 1
ATOM 2285 C CA . GLU A 1 302 ? 30.525 0.018 -13.144 1.00 74.88 302 GLU A CA 1
ATOM 2286 C C . GLU A 1 302 ? 31.082 0.711 -11.890 1.00 74.88 302 GLU A C 1
ATOM 2288 O O . GLU A 1 302 ? 30.888 1.894 -11.672 1.00 74.88 302 GLU A O 1
ATOM 2293 N N . ASN A 1 303 ? 31.743 -0.024 -10.992 1.00 71.56 303 ASN A N 1
ATOM 2294 C CA . ASN A 1 303 ? 32.304 0.521 -9.741 1.00 71.56 303 ASN A CA 1
ATOM 2295 C C . ASN A 1 303 ? 31.325 1.274 -8.805 1.00 71.56 303 ASN A C 1
ATOM 2297 O O . ASN A 1 303 ? 31.790 1.843 -7.813 1.00 71.56 303 ASN A O 1
ATOM 2301 N N . GLY A 1 304 ? 30.014 1.256 -9.060 1.00 64.69 304 GLY A N 1
ATOM 2302 C CA . GLY A 1 304 ? 29.036 2.007 -8.273 1.00 64.69 304 GLY A CA 1
ATOM 2303 C C . GLY A 1 304 ? 29.017 3.515 -8.521 1.00 64.69 304 GLY A C 1
ATOM 2304 O O . GLY A 1 304 ? 28.607 4.253 -7.627 1.00 64.69 304 GLY A O 1
ATOM 2305 N N . ASP A 1 305 ? 29.545 3.991 -9.652 1.00 69.38 305 ASP A N 1
ATOM 2306 C CA . ASP A 1 305 ? 29.773 5.419 -9.895 1.00 69.38 305 ASP A CA 1
ATOM 2307 C C . ASP A 1 305 ? 28.646 6.174 -10.623 1.00 69.38 305 ASP A C 1
ATOM 2309 O O . ASP A 1 305 ? 28.764 7.395 -10.732 1.00 69.38 305 ASP A O 1
ATOM 2313 N N . GLY A 1 306 ? 27.558 5.510 -11.040 1.00 66.81 306 GLY A N 1
ATOM 2314 C CA . GLY A 1 306 ? 26.414 6.177 -11.681 1.00 66.81 306 GLY A CA 1
ATOM 2315 C C . GLY A 1 306 ? 26.780 6.828 -13.018 1.00 66.81 306 GLY A C 1
ATOM 2316 O O . GLY A 1 306 ? 26.522 8.009 -13.232 1.00 66.81 306 GLY A O 1
ATOM 2317 N N . ILE A 1 307 ? 27.548 6.128 -13.859 1.00 75.12 307 ILE A N 1
ATOM 2318 C CA . ILE A 1 307 ? 27.963 6.654 -15.173 1.00 75.12 307 ILE A CA 1
ATOM 2319 C C . ILE A 1 307 ? 27.630 5.671 -16.287 1.00 75.12 307 ILE A C 1
ATOM 2321 O O . ILE A 1 307 ? 27.234 6.068 -17.385 1.00 75.12 307 ILE A O 1
ATOM 2325 N N . GLU A 1 308 ? 27.853 4.386 -16.032 1.00 78.62 308 GLU A N 1
ATOM 2326 C CA . GLU A 1 308 ? 27.725 3.358 -17.046 1.00 78.62 308 GLU A CA 1
ATOM 2327 C C . GLU A 1 308 ? 27.310 2.034 -16.422 1.00 78.62 308 GLU A C 1
ATOM 2329 O O . GLU A 1 308 ? 27.822 1.626 -15.383 1.00 78.62 308 GLU A O 1
ATOM 2334 N N . MET A 1 309 ? 26.396 1.337 -17.078 1.00 78.12 309 MET A N 1
ATOM 2335 C CA . MET A 1 309 ? 25.992 -0.019 -16.726 1.00 78.12 309 MET A CA 1
ATOM 2336 C C . MET A 1 309 ? 27.203 -0.971 -16.654 1.00 78.12 309 MET A C 1
ATOM 2338 O O . MET A 1 309 ? 28.069 -0.935 -17.522 1.00 78.12 309 MET A O 1
ATOM 2342 N N . ILE A 1 310 ? 27.248 -1.886 -15.668 1.00 72.31 310 ILE A N 1
ATOM 2343 C CA . ILE A 1 310 ? 28.316 -2.911 -15.543 1.00 72.31 310 ILE A CA 1
ATOM 2344 C C . ILE A 1 310 ? 28.531 -3.682 -16.858 1.00 72.31 310 ILE A C 1
ATOM 2346 O O . ILE A 1 310 ? 29.659 -4.074 -17.172 1.00 72.31 310 ILE A O 1
ATOM 2350 N N . PHE A 1 311 ? 27.456 -3.912 -17.621 1.00 68.00 311 PHE A N 1
ATOM 2351 C CA . PHE A 1 311 ? 27.504 -4.645 -18.881 1.00 68.00 311 PHE A CA 1
ATOM 2352 C C . PHE A 1 311 ? 27.072 -3.812 -20.090 1.00 68.00 311 PHE A C 1
ATOM 2354 O O . PHE A 1 311 ? 25.971 -3.259 -20.144 1.00 68.00 311 PHE A O 1
ATOM 2361 N N . GLY A 1 312 ? 27.931 -3.859 -21.114 1.00 63.00 312 GLY A N 1
ATOM 2362 C CA . GLY A 1 312 ? 27.771 -3.187 -22.400 1.00 63.00 312 GLY A CA 1
ATOM 2363 C C . GLY A 1 312 ? 28.401 -1.794 -22.405 1.00 63.00 312 GLY A C 1
ATOM 2364 O O . GLY A 1 312 ? 27.869 -0.872 -21.811 1.00 63.00 312 GLY A O 1
ATOM 2365 N N . ASP A 1 313 ? 29.524 -1.673 -23.119 1.00 63.19 313 ASP A N 1
ATOM 2366 C CA . ASP A 1 313 ? 30.276 -0.420 -23.277 1.00 63.19 313 ASP A CA 1
ATOM 2367 C C . ASP A 1 313 ? 29.415 0.660 -23.974 1.00 63.19 313 ASP A C 1
ATOM 2369 O O . ASP A 1 313 ? 28.858 0.411 -25.053 1.00 63.19 313 ASP A O 1
ATOM 2373 N N . GLY A 1 314 ? 29.319 1.846 -23.375 1.00 67.88 314 GLY A N 1
ATOM 2374 C CA . GLY A 1 314 ? 28.524 2.997 -23.801 1.00 67.88 314 GLY A CA 1
ATOM 2375 C C . GLY A 1 314 ? 27.072 3.022 -23.311 1.00 67.88 314 GLY A C 1
ATOM 2376 O O . GLY A 1 314 ? 26.271 3.768 -23.880 1.00 67.88 314 GLY A O 1
ATOM 2377 N N . ASN A 1 315 ? 26.708 2.219 -22.310 1.00 76.12 315 ASN A N 1
ATOM 2378 C CA . ASN A 1 315 ? 25.336 2.130 -21.804 1.00 76.12 315 ASN A CA 1
ATOM 2379 C C . ASN A 1 315 ? 25.120 3.081 -20.623 1.00 76.12 315 ASN A C 1
ATOM 2381 O O . ASN A 1 315 ? 25.579 2.792 -19.520 1.00 76.12 315 ASN A O 1
ATOM 2385 N N . SER A 1 316 ? 24.394 4.181 -20.849 1.00 83.12 316 SER A N 1
ATOM 2386 C CA . SER A 1 316 ? 23.992 5.102 -19.779 1.00 83.12 316 SER A CA 1
ATOM 2387 C C . SER A 1 316 ? 23.175 4.385 -18.706 1.00 83.12 316 SER A C 1
ATOM 2389 O O . SER A 1 316 ? 22.472 3.406 -18.989 1.00 83.12 316 SER A O 1
ATOM 2391 N N . ASP A 1 317 ? 23.279 4.898 -17.488 1.00 87.25 317 ASP A N 1
ATOM 2392 C CA . ASP A 1 317 ? 22.510 4.517 -16.307 1.00 87.25 317 ASP A CA 1
ATOM 2393 C C . ASP A 1 317 ? 21.149 5.226 -16.216 1.00 87.25 317 ASP A C 1
ATOM 2395 O O . ASP A 1 317 ? 20.298 4.775 -15.464 1.00 87.25 317 ASP A O 1
ATOM 2399 N N . ASP A 1 318 ? 20.912 6.263 -17.024 1.00 89.75 318 ASP A N 1
ATOM 2400 C CA . ASP A 1 318 ? 19.664 7.041 -17.078 1.00 89.75 318 ASP A CA 1
ATOM 2401 C C . ASP A 1 318 ? 18.677 6.569 -18.176 1.00 89.75 318 ASP A C 1
ATOM 2403 O O . ASP A 1 318 ? 19.012 5.767 -19.059 1.00 89.75 318 ASP A O 1
ATOM 2407 N N . HIS A 1 319 ? 17.455 7.108 -18.147 1.00 91.25 319 HIS A N 1
ATOM 2408 C CA . HIS A 1 319 ? 16.332 6.871 -19.065 1.00 91.25 319 HIS A CA 1
ATOM 2409 C C . HIS A 1 319 ? 15.721 5.463 -19.016 1.00 91.25 319 HIS A C 1
ATOM 2411 O O . HIS A 1 319 ? 15.166 4.988 -20.013 1.00 91.25 319 HIS A O 1
ATOM 2417 N N . TYR A 1 320 ? 15.815 4.776 -17.880 1.00 93.38 320 TYR A N 1
ATOM 2418 C CA . TYR A 1 320 ? 15.141 3.497 -17.683 1.00 93.38 320 TYR A CA 1
ATOM 2419 C C . TYR A 1 320 ? 13.735 3.710 -17.158 1.00 93.38 320 TYR A C 1
ATOM 2421 O O . TYR A 1 320 ? 13.506 4.571 -16.316 1.00 93.38 320 TYR A O 1
ATOM 2429 N N . ALA A 1 321 ? 12.806 2.872 -17.603 1.00 96.31 321 ALA A N 1
ATOM 2430 C CA . ALA A 1 321 ? 11.610 2.614 -16.827 1.00 96.31 321 ALA A CA 1
ATOM 2431 C C . ALA A 1 321 ? 12.030 1.713 -15.661 1.00 96.31 321 ALA A C 1
ATOM 2433 O O . ALA A 1 321 ? 12.469 0.579 -15.875 1.00 96.31 321 ALA A O 1
ATOM 2434 N N . VAL A 1 322 ? 11.902 2.211 -14.435 1.00 96.06 322 VAL A N 1
ATOM 2435 C CA . VAL A 1 322 ? 12.361 1.549 -13.213 1.00 96.06 322 VAL A CA 1
ATOM 2436 C C . VAL A 1 322 ? 11.175 1.223 -12.318 1.00 96.06 322 VAL A C 1
ATOM 2438 O O . VAL A 1 322 ? 10.288 2.051 -12.126 1.00 96.06 322 VAL A O 1
ATOM 2441 N N . THR A 1 323 ? 11.194 0.025 -11.745 1.00 96.69 323 THR A N 1
ATOM 2442 C CA . THR A 1 323 ? 10.356 -0.353 -10.610 1.00 96.69 323 THR A CA 1
ATOM 2443 C C . THR A 1 323 ? 11.251 -0.832 -9.481 1.00 96.69 323 THR A C 1
ATOM 2445 O O . THR A 1 323 ? 12.049 -1.754 -9.665 1.00 96.69 323 THR A O 1
ATOM 2448 N N . ARG A 1 324 ? 11.116 -0.234 -8.301 1.00 94.25 324 ARG A N 1
ATOM 2449 C CA . ARG A 1 324 ? 11.900 -0.570 -7.116 1.00 94.25 324 ARG A CA 1
ATOM 2450 C C . ARG A 1 324 ? 10.977 -0.996 -5.989 1.00 94.25 324 ARG A C 1
ATOM 2452 O O . ARG A 1 324 ? 10.094 -0.247 -5.601 1.00 94.25 324 ARG A O 1
ATOM 2459 N N . HIS A 1 325 ? 11.211 -2.184 -5.449 1.00 92.56 325 HIS A N 1
ATOM 2460 C CA . HIS A 1 325 ? 10.613 -2.626 -4.200 1.00 92.56 325 HIS A CA 1
ATOM 2461 C C . HIS A 1 325 ? 11.596 -2.334 -3.061 1.00 92.56 325 HIS A C 1
ATOM 2463 O O . HIS A 1 325 ? 12.556 -3.080 -2.863 1.00 92.56 325 HIS A O 1
ATOM 2469 N N . GLU A 1 326 ? 11.365 -1.266 -2.294 1.00 87.25 326 GLU A N 1
ATOM 2470 C CA . GLU A 1 326 ? 12.320 -0.811 -1.271 1.00 87.25 326 GLU A CA 1
ATOM 2471 C C . GLU A 1 326 ? 12.461 -1.812 -0.113 1.00 87.25 326 GLU A C 1
ATOM 2473 O O . GLU A 1 326 ? 13.575 -2.047 0.338 1.00 87.25 326 GLU A O 1
ATOM 2478 N N . GLY A 1 327 ? 11.365 -2.463 0.301 1.00 83.75 327 GLY A N 1
ATOM 2479 C CA . GLY A 1 327 ? 11.358 -3.438 1.405 1.00 83.75 327 GLY A CA 1
ATOM 2480 C C . GLY A 1 327 ? 12.114 -4.723 1.080 1.00 83.75 327 GLY A C 1
ATOM 2481 O O . GLY A 1 327 ? 13.053 -5.082 1.776 1.00 83.75 327 GLY A O 1
ATOM 2482 N N . ALA A 1 328 ? 11.776 -5.363 -0.043 1.00 86.56 328 ALA A N 1
ATOM 2483 C CA . ALA A 1 328 ? 12.523 -6.502 -0.570 1.00 86.56 328 ALA A CA 1
ATOM 2484 C C . ALA A 1 328 ? 13.955 -6.138 -1.011 1.00 86.56 328 ALA A C 1
ATOM 2486 O O . ALA A 1 328 ? 14.781 -7.011 -1.250 1.00 86.56 328 ALA A O 1
ATOM 2487 N N . GLY A 1 329 ? 14.252 -4.852 -1.202 1.00 89.00 329 GLY A N 1
ATOM 2488 C CA . GLY A 1 329 ? 15.533 -4.399 -1.718 1.00 89.00 329 GLY A CA 1
ATOM 2489 C C . GLY A 1 329 ? 15.824 -4.881 -3.136 1.00 89.00 329 GLY A C 1
ATOM 2490 O O . GLY A 1 329 ? 16.917 -5.373 -3.425 1.00 89.00 329 GLY A O 1
ATOM 2491 N N . VAL A 1 330 ? 14.847 -4.739 -4.029 1.00 91.75 330 VAL A N 1
ATOM 2492 C CA . VAL A 1 330 ? 14.959 -5.129 -5.438 1.00 91.75 330 VAL A CA 1
ATOM 2493 C C . VAL A 1 330 ? 14.659 -3.947 -6.344 1.00 91.75 330 VAL A C 1
ATOM 2495 O O . VAL A 1 330 ? 13.682 -3.236 -6.142 1.00 91.75 330 VAL A O 1
ATOM 2498 N N . GLU A 1 331 ? 15.453 -3.783 -7.394 1.00 94.38 331 GLU A N 1
ATOM 2499 C CA . GLU A 1 331 ? 15.196 -2.848 -8.483 1.00 94.38 331 GLU A CA 1
ATOM 2500 C C . GLU A 1 331 ? 15.193 -3.570 -9.831 1.00 94.38 331 GLU A C 1
ATOM 2502 O O . GLU A 1 331 ? 16.101 -4.346 -10.135 1.00 94.38 331 GLU A O 1
ATOM 2507 N N . LEU A 1 332 ? 14.178 -3.291 -10.645 1.00 95.19 332 LEU A N 1
ATOM 2508 C CA . LEU A 1 332 ? 14.031 -3.757 -12.017 1.00 95.19 332 LEU A CA 1
ATOM 2509 C C . LEU A 1 332 ? 14.034 -2.553 -12.953 1.00 95.19 332 LEU A C 1
ATOM 2511 O O . LEU A 1 332 ? 13.230 -1.640 -12.792 1.00 95.19 332 LEU A O 1
ATOM 2515 N N . ALA A 1 333 ? 14.902 -2.567 -13.955 1.00 94.38 333 ALA A N 1
ATOM 2516 C CA . ALA A 1 333 ? 15.071 -1.474 -14.898 1.00 94.38 333 ALA A CA 1
ATOM 2517 C C . ALA A 1 333 ? 15.063 -1.995 -16.334 1.00 94.38 333 ALA A C 1
ATOM 2519 O O . ALA A 1 333 ? 15.779 -2.946 -16.660 1.00 94.38 333 ALA A O 1
ATOM 2520 N N . LEU A 1 334 ? 14.275 -1.352 -17.198 1.00 94.00 334 LEU A N 1
ATOM 2521 C CA . LEU A 1 334 ? 14.142 -1.683 -18.617 1.00 94.00 334 LEU A CA 1
ATOM 2522 C C . LEU A 1 334 ? 14.224 -0.434 -19.496 1.00 94.00 334 LEU A C 1
ATOM 2524 O O . LEU A 1 334 ? 13.643 0.605 -19.184 1.00 94.00 334 LEU A O 1
ATOM 2528 N N . LYS A 1 335 ? 14.921 -0.548 -20.629 1.00 91.75 335 LYS A N 1
ATOM 2529 C CA . LYS A 1 335 ? 15.020 0.512 -21.639 1.00 91.75 335 LYS A CA 1
ATOM 2530 C C . LYS A 1 335 ? 15.214 -0.071 -23.035 1.00 91.75 335 LYS A C 1
ATOM 2532 O O . LYS A 1 335 ? 15.975 -1.020 -23.209 1.00 91.75 335 LYS A O 1
ATOM 2537 N N . ALA A 1 336 ? 14.599 0.544 -24.044 1.00 89.94 336 ALA A N 1
ATOM 2538 C CA . ALA A 1 336 ? 14.977 0.340 -25.441 1.00 89.94 336 ALA A CA 1
ATOM 2539 C C . ALA A 1 336 ? 15.939 1.443 -25.908 1.00 89.94 336 ALA A C 1
ATOM 2541 O O . ALA A 1 336 ? 15.804 2.605 -25.522 1.00 89.94 336 ALA A O 1
ATOM 2542 N N . LYS A 1 337 ? 16.906 1.106 -26.763 1.00 85.75 337 LYS A N 1
ATOM 2543 C CA . LYS A 1 337 ? 17.844 2.085 -27.334 1.00 85.75 337 LYS A CA 1
ATOM 2544 C C . LYS A 1 337 ? 18.273 1.724 -28.758 1.00 85.75 337 LYS A C 1
ATOM 2546 O O . LYS A 1 337 ? 17.968 0.636 -29.245 1.00 85.75 337 LYS A O 1
ATOM 2551 N N . LEU A 1 338 ? 19.029 2.616 -29.403 1.00 82.94 338 LEU A N 1
ATOM 2552 C CA . LEU A 1 338 ? 19.632 2.396 -30.719 1.00 82.94 338 LEU A CA 1
ATOM 2553 C C . LEU A 1 338 ? 21.084 1.919 -30.612 1.00 82.94 338 LEU A C 1
ATOM 2555 O O . LEU A 1 338 ? 21.949 2.505 -29.950 1.00 82.94 338 LEU A O 1
ATOM 2559 N N . ARG A 1 339 ? 21.402 0.865 -31.354 1.00 74.88 339 ARG A N 1
ATOM 2560 C CA . ARG A 1 339 ? 22.710 0.223 -31.345 1.00 74.88 339 ARG A CA 1
ATOM 2561 C C . ARG A 1 339 ? 23.796 1.143 -31.895 1.00 74.88 339 ARG A C 1
ATOM 2563 O O . ARG A 1 339 ? 23.761 1.577 -33.041 1.00 74.88 339 ARG A O 1
ATOM 2570 N N . GLY A 1 340 ? 24.852 1.339 -31.105 1.00 73.44 340 GLY A N 1
ATOM 2571 C CA . GLY A 1 340 ? 26.015 2.140 -31.506 1.00 73.44 340 GLY A CA 1
ATOM 2572 C C . GLY A 1 340 ? 25.737 3.643 -31.609 1.00 73.44 340 GLY A C 1
ATOM 2573 O O . GLY A 1 340 ? 26.635 4.386 -32.005 1.00 73.44 340 GLY A O 1
ATOM 2574 N N . VAL A 1 341 ? 24.522 4.068 -31.251 1.00 79.31 341 VAL A N 1
ATOM 2575 C CA . VAL A 1 341 ? 24.106 5.469 -31.150 1.00 79.31 341 VAL A CA 1
ATOM 2576 C C . VAL A 1 341 ? 23.870 5.830 -29.683 1.00 79.31 341 VAL A C 1
ATOM 2578 O O . VAL A 1 341 ? 24.411 6.837 -29.235 1.00 79.31 341 VAL A O 1
ATOM 2581 N N . GLY A 1 342 ? 23.150 4.985 -28.937 1.00 81.38 342 GLY A N 1
ATOM 2582 C CA . GLY A 1 342 ? 22.774 5.221 -27.543 1.00 81.38 342 GLY A CA 1
ATOM 2583 C C . GLY A 1 342 ? 21.259 5.330 -27.386 1.00 81.38 342 GLY A C 1
ATOM 2584 O O . GLY A 1 342 ? 20.514 4.739 -28.170 1.00 81.38 342 GLY A O 1
ATOM 2585 N N . ASP A 1 343 ? 20.826 6.069 -26.370 1.00 86.81 343 ASP A N 1
ATOM 2586 C CA . ASP A 1 343 ? 19.415 6.259 -26.023 1.00 86.81 343 ASP A CA 1
ATOM 2587 C C . ASP A 1 343 ? 18.576 6.786 -27.198 1.00 86.81 343 ASP A C 1
ATOM 2589 O O . ASP A 1 343 ? 19.067 7.497 -28.083 1.00 86.81 343 ASP A O 1
ATOM 2593 N N . LEU A 1 344 ? 17.292 6.419 -27.202 1.00 87.44 344 LEU A N 1
ATOM 2594 C CA . LEU A 1 344 ? 16.323 6.941 -28.163 1.00 87.44 344 LEU A CA 1
ATOM 2595 C C . LEU A 1 344 ? 16.109 8.446 -27.967 1.00 87.44 344 LEU A C 1
ATOM 2597 O O . LEU A 1 344 ? 16.338 8.997 -26.890 1.00 87.44 344 LEU A O 1
ATOM 2601 N N . ASP A 1 345 ? 15.641 9.119 -29.023 1.00 88.38 345 ASP A N 1
ATOM 2602 C CA . ASP A 1 345 ? 15.144 10.488 -28.888 1.00 88.38 345 ASP A CA 1
ATOM 2603 C C . ASP A 1 345 ? 14.004 10.490 -27.852 1.00 88.38 345 ASP A C 1
ATOM 2605 O O . ASP A 1 345 ? 13.081 9.684 -27.993 1.00 88.38 345 ASP A O 1
ATOM 2609 N N . PRO A 1 346 ? 14.011 11.377 -26.840 1.00 87.25 346 PRO A N 1
ATOM 2610 C CA . PRO A 1 346 ? 12.936 11.454 -25.853 1.00 87.25 346 PRO A CA 1
ATOM 2611 C C . PRO A 1 346 ? 11.537 11.638 -26.457 1.00 87.25 346 PRO A C 1
ATOM 2613 O O . PRO A 1 346 ? 10.550 11.278 -25.828 1.00 87.25 346 PRO A O 1
ATOM 2616 N N . ASN A 1 347 ? 11.420 12.176 -27.678 1.00 91.50 347 ASN A N 1
ATOM 2617 C CA . ASN A 1 347 ? 10.132 12.278 -28.376 1.00 91.50 347 ASN A CA 1
ATOM 2618 C C . ASN A 1 347 ? 9.572 10.922 -28.838 1.00 91.50 347 ASN A C 1
ATOM 2620 O O . ASN A 1 347 ? 8.396 10.851 -29.186 1.00 91.50 347 ASN A O 1
ATOM 2624 N N . ASN A 1 348 ? 10.399 9.877 -28.848 1.00 92.81 348 ASN A N 1
ATOM 2625 C CA . ASN A 1 348 ? 10.027 8.504 -29.177 1.00 92.81 348 ASN A CA 1
ATOM 2626 C C . ASN A 1 348 ? 9.784 7.656 -27.919 1.00 92.81 348 ASN A C 1
ATOM 2628 O O . ASN A 1 348 ? 9.708 6.434 -28.017 1.00 92.81 348 ASN A O 1
ATOM 2632 N N . VAL A 1 349 ? 9.704 8.280 -26.739 1.00 93.94 349 VAL A N 1
ATOM 2633 C CA . VAL A 1 349 ? 9.439 7.591 -25.476 1.00 93.94 349 VAL A CA 1
ATOM 2634 C C . VAL A 1 349 ? 8.238 8.232 -24.797 1.00 93.94 349 VAL A C 1
ATOM 2636 O O . VAL A 1 349 ? 8.199 9.442 -24.573 1.00 93.94 349 VAL A O 1
ATOM 2639 N N . VAL A 1 350 ? 7.250 7.413 -24.452 1.00 96.06 350 VAL A N 1
ATOM 2640 C CA . VAL A 1 350 ? 6.099 7.820 -23.644 1.00 96.06 350 VAL A CA 1
ATOM 2641 C C . VAL A 1 350 ? 6.152 7.056 -22.333 1.00 96.06 350 VAL A C 1
ATOM 2643 O O . VAL A 1 350 ? 5.961 5.845 -22.322 1.00 96.06 350 VAL A O 1
ATOM 2646 N N . TYR A 1 351 ? 6.405 7.761 -21.232 1.00 94.00 351 TYR A N 1
ATOM 2647 C CA . TYR A 1 351 ? 6.293 7.198 -19.889 1.00 94.00 351 TYR A CA 1
ATOM 2648 C C . TYR A 1 351 ? 4.856 7.340 -19.380 1.00 94.00 351 TYR A C 1
ATOM 2650 O O . TYR A 1 351 ? 4.281 8.434 -19.414 1.00 94.00 351 TYR A O 1
ATOM 2658 N N . ASN A 1 352 ? 4.275 6.232 -18.936 1.00 91.81 352 ASN A N 1
ATOM 2659 C CA . ASN A 1 352 ? 2.896 6.144 -18.482 1.00 91.81 352 ASN A CA 1
ATOM 2660 C C . ASN A 1 352 ? 2.803 6.358 -16.966 1.00 91.81 352 ASN A C 1
ATOM 2662 O O . ASN A 1 352 ? 3.758 6.158 -16.220 1.00 91.81 352 ASN A O 1
ATOM 2666 N N . ALA A 1 353 ? 1.620 6.758 -16.495 1.00 86.06 353 ALA A N 1
ATOM 2667 C CA . ALA A 1 353 ? 1.379 6.998 -15.070 1.00 86.06 353 ALA A CA 1
ATOM 2668 C C . ALA A 1 353 ? 1.447 5.722 -14.208 1.00 86.06 353 ALA A C 1
ATOM 2670 O O . ALA A 1 353 ? 1.554 5.826 -12.993 1.00 86.06 353 ALA A O 1
ATOM 2671 N N . ASP A 1 354 ? 1.369 4.542 -14.828 1.00 84.31 354 ASP A N 1
ATOM 2672 C CA . ASP A 1 354 ? 1.446 3.232 -14.173 1.00 84.31 354 ASP A CA 1
ATOM 2673 C C . ASP A 1 354 ? 2.879 2.690 -14.043 1.00 84.31 354 ASP A C 1
ATOM 2675 O O . ASP A 1 354 ? 3.064 1.551 -13.625 1.00 84.31 354 ASP A O 1
ATOM 2679 N N . GLY A 1 355 ? 3.891 3.478 -14.417 1.00 89.25 355 GLY A N 1
ATOM 2680 C CA . GLY A 1 355 ? 5.289 3.070 -14.318 1.00 89.25 355 GLY A CA 1
ATOM 2681 C C . GLY A 1 355 ? 5.877 2.429 -15.571 1.00 89.25 355 GLY A C 1
ATOM 2682 O O . GLY A 1 355 ? 7.092 2.231 -15.642 1.00 89.25 355 GLY A O 1
ATOM 2683 N N . THR A 1 356 ? 5.046 2.130 -16.572 1.00 93.56 356 THR A N 1
ATOM 2684 C CA . THR A 1 356 ? 5.496 1.532 -17.835 1.00 93.56 356 THR A CA 1
ATOM 2685 C C . THR A 1 356 ? 5.979 2.589 -18.829 1.00 93.56 356 THR A C 1
ATOM 2687 O O . THR A 1 356 ? 5.672 3.778 -18.714 1.00 93.56 356 THR A O 1
ATOM 2690 N N . ALA A 1 357 ? 6.723 2.167 -19.853 1.00 94.69 357 ALA A N 1
ATOM 2691 C CA . ALA A 1 357 ? 7.137 3.048 -20.944 1.00 94.69 357 ALA A CA 1
ATOM 2692 C C . ALA A 1 357 ? 6.885 2.420 -22.316 1.00 94.69 357 ALA A C 1
ATOM 2694 O O . ALA A 1 357 ? 7.107 1.227 -22.509 1.00 94.69 357 ALA A O 1
ATOM 2695 N N . VAL A 1 358 ? 6.461 3.240 -23.277 1.00 94.88 358 VAL A N 1
ATOM 2696 C CA . VAL A 1 358 ? 6.335 2.879 -24.693 1.00 94.88 358 VAL A CA 1
ATOM 2697 C C . VAL A 1 358 ? 7.481 3.517 -25.467 1.00 94.88 358 VAL A C 1
ATOM 2699 O O . VAL A 1 358 ? 7.652 4.736 -25.427 1.00 94.88 358 VAL A O 1
ATOM 2702 N N . PHE A 1 359 ? 8.248 2.701 -26.182 1.00 92.94 359 PHE A N 1
ATOM 2703 C CA . PHE A 1 359 ? 9.367 3.119 -27.016 1.00 92.94 359 PHE A CA 1
ATOM 2704 C C . PHE A 1 359 ? 9.025 2.909 -28.490 1.00 92.94 359 PHE A C 1
ATOM 2706 O O . PHE A 1 359 ? 8.812 1.779 -28.919 1.00 92.94 359 PHE A O 1
ATOM 2713 N N . THR A 1 360 ? 9.023 3.979 -29.279 1.00 92.56 360 THR A N 1
ATOM 2714 C CA . THR A 1 360 ? 8.852 3.887 -30.732 1.00 92.56 360 THR A CA 1
ATOM 2715 C C . THR A 1 360 ? 10.210 3.734 -31.414 1.00 92.56 360 THR A C 1
ATOM 2717 O O . THR A 1 360 ? 11.100 4.578 -31.254 1.00 92.56 360 THR A O 1
ATOM 2720 N N . VAL A 1 361 ? 10.380 2.666 -32.191 1.00 87.25 361 VAL A N 1
ATOM 2721 C CA . VAL A 1 361 ? 11.621 2.361 -32.920 1.00 87.25 361 VAL A CA 1
ATOM 2722 C C . VAL A 1 361 ? 11.315 1.988 -34.364 1.00 87.25 361 VAL A C 1
ATOM 2724 O O . VAL A 1 361 ? 10.274 1.427 -34.659 1.00 87.25 361 VAL A O 1
ATOM 2727 N N . GLU A 1 362 ? 12.225 2.289 -35.283 1.00 82.06 362 GLU A N 1
ATOM 2728 C CA . GLU A 1 362 ? 12.045 1.918 -36.690 1.00 82.06 362 GLU A CA 1
ATOM 2729 C C . GLU A 1 362 ? 12.438 0.447 -36.903 1.00 82.06 362 GLU A C 1
ATOM 2731 O O . GLU A 1 362 ? 13.414 -0.045 -36.319 1.00 82.06 362 GLU A O 1
ATOM 2736 N N . ALA A 1 363 ? 11.739 -0.245 -37.802 1.00 72.12 363 ALA A N 1
ATOM 2737 C CA . ALA A 1 363 ? 12.027 -1.626 -38.194 1.00 72.12 363 ALA A CA 1
ATOM 2738 C C . ALA A 1 363 ? 13.309 -1.790 -39.050 1.00 72.12 363 ALA A C 1
ATOM 2740 O O . ALA A 1 363 ? 13.486 -2.825 -39.697 1.00 72.12 363 ALA A O 1
ATOM 2741 N N . ASP A 1 364 ? 14.214 -0.800 -39.101 1.00 71.38 364 ASP A N 1
ATOM 2742 C CA . ASP A 1 364 ? 15.378 -0.828 -39.999 1.00 71.38 364 ASP A CA 1
ATOM 2743 C C . ASP A 1 364 ? 16.415 -1.884 -39.546 1.00 71.38 364 ASP A C 1
ATOM 2745 O O . ASP A 1 364 ? 16.966 -1.817 -38.435 1.00 71.38 364 ASP A O 1
ATOM 2749 N N . PRO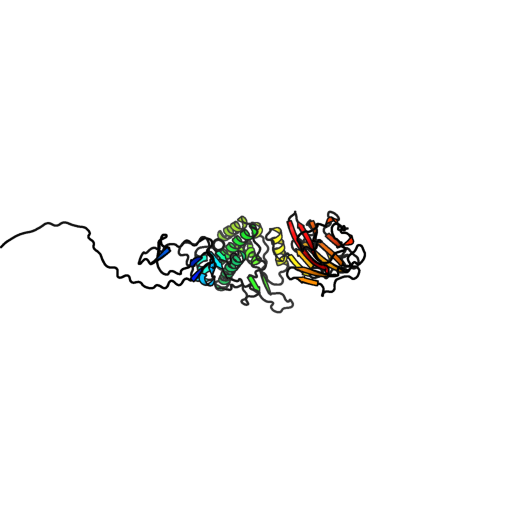 A 1 365 ? 16.729 -2.897 -40.376 1.00 63.53 365 PRO A N 1
ATOM 2750 C CA . PRO A 1 365 ? 17.759 -3.866 -40.040 1.00 63.53 365 PRO A CA 1
ATOM 2751 C C . PRO A 1 365 ? 19.156 -3.236 -40.147 1.00 63.53 365 PRO A C 1
ATOM 2753 O O . PRO A 1 365 ? 19.693 -3.017 -41.236 1.00 63.53 365 PRO A O 1
ATOM 2756 N N . ALA A 1 366 ? 19.840 -3.070 -39.011 1.00 58.31 366 ALA A N 1
ATOM 2757 C CA . ALA A 1 366 ? 21.246 -2.651 -38.975 1.00 58.31 366 ALA A CA 1
ATOM 2758 C C . ALA A 1 366 ? 22.195 -3.629 -39.710 1.00 58.31 366 ALA A C 1
ATOM 2760 O O . ALA A 1 366 ? 23.324 -3.272 -40.065 1.00 58.31 366 ALA A O 1
ATOM 2761 N N . SER A 1 367 ? 21.779 -4.886 -39.914 1.00 61.09 367 SER A N 1
ATOM 2762 C CA . SER A 1 367 ? 22.419 -5.884 -40.790 1.00 61.09 367 SER A CA 1
ATOM 2763 C C . SER A 1 367 ? 21.451 -7.036 -41.094 1.00 61.09 367 SER A C 1
ATOM 2765 O O . SER A 1 367 ? 20.395 -7.101 -40.482 1.00 61.09 367 SER A O 1
ATOM 2767 N N . THR A 1 368 ? 21.820 -7.991 -41.961 1.00 58.66 368 THR A N 1
ATOM 2768 C CA . THR A 1 368 ? 20.945 -9.128 -42.338 1.00 58.66 368 THR A CA 1
ATOM 2769 C C . THR A 1 368 ? 20.449 -9.990 -41.175 1.00 58.66 368 THR A C 1
ATOM 2771 O O . THR A 1 368 ? 19.501 -10.734 -41.378 1.00 58.66 368 THR A O 1
ATOM 2774 N N . ASP A 1 369 ? 21.078 -9.890 -39.998 1.00 55.28 369 ASP A N 1
ATOM 2775 C CA . ASP A 1 369 ? 20.803 -10.754 -38.847 1.00 55.28 369 ASP A CA 1
ATOM 2776 C C . ASP A 1 369 ? 20.569 -9.939 -37.548 1.00 55.28 369 ASP A C 1
ATOM 2778 O O . ASP A 1 369 ? 20.720 -10.480 -36.451 1.00 55.28 369 ASP A O 1
ATOM 2782 N N . ARG A 1 370 ? 20.357 -8.607 -37.625 1.00 64.50 370 ARG A N 1
ATOM 2783 C CA . ARG A 1 370 ? 20.267 -7.731 -36.429 1.00 64.50 370 ARG A CA 1
ATOM 2784 C C . ARG A 1 370 ? 19.389 -6.501 -36.648 1.00 64.50 370 ARG A C 1
ATOM 2786 O O . ARG A 1 370 ? 19.678 -5.721 -37.556 1.00 64.50 370 ARG A O 1
ATOM 2793 N N . MET A 1 371 ? 18.454 -6.272 -35.726 1.00 70.75 371 MET A N 1
ATOM 2794 C CA . MET A 1 371 ? 17.707 -5.014 -35.596 1.00 70.75 371 MET A CA 1
ATOM 2795 C C . MET A 1 371 ? 18.627 -3.860 -35.167 1.00 70.75 371 MET A C 1
ATOM 2797 O O . MET A 1 371 ? 19.662 -4.090 -34.519 1.00 70.75 371 MET A O 1
ATOM 2801 N N . GLU A 1 372 ? 18.269 -2.628 -35.546 1.00 75.50 372 GLU A N 1
ATOM 2802 C CA . GLU A 1 372 ? 18.976 -1.412 -35.119 1.00 75.50 372 GLU A CA 1
ATOM 2803 C C . GLU A 1 372 ? 18.807 -1.122 -33.627 1.00 75.50 372 GLU A C 1
ATOM 2805 O O . GLU A 1 372 ? 19.706 -0.549 -33.019 1.00 75.50 372 GLU A O 1
ATOM 2810 N N . TRP A 1 373 ? 17.732 -1.593 -33.006 1.00 80.38 373 TRP A N 1
ATOM 2811 C CA . TRP A 1 373 ? 17.463 -1.381 -31.591 1.00 80.38 373 TRP A CA 1
ATOM 2812 C C . TRP A 1 373 ? 17.880 -2.567 -30.703 1.00 80.38 373 TRP A C 1
ATOM 2814 O O . TRP A 1 373 ? 18.120 -3.694 -31.161 1.00 80.38 373 TRP A O 1
ATOM 2824 N N . ASN A 1 374 ? 18.034 -2.297 -29.408 1.00 82.50 374 ASN A N 1
ATOM 2825 C CA . ASN A 1 374 ? 18.307 -3.284 -28.366 1.00 82.50 374 ASN A CA 1
ATOM 2826 C C . ASN A 1 374 ? 17.617 -2.932 -27.047 1.00 82.50 374 ASN A C 1
ATOM 2828 O O . ASN A 1 374 ? 17.251 -1.781 -26.819 1.00 82.50 374 ASN A O 1
ATOM 2832 N N . ILE A 1 375 ? 17.466 -3.946 -26.195 1.00 86.56 375 ILE A N 1
ATOM 2833 C CA . ILE A 1 375 ? 16.897 -3.815 -24.855 1.00 86.56 375 ILE A CA 1
ATOM 2834 C C . ILE A 1 375 ? 18.020 -3.871 -23.833 1.00 86.56 375 ILE A C 1
ATOM 2836 O O . ILE A 1 375 ? 18.725 -4.878 -23.734 1.00 86.56 375 ILE A O 1
ATOM 2840 N N . ASP A 1 376 ? 18.167 -2.802 -23.068 1.00 87.06 376 ASP A N 1
ATOM 2841 C CA . ASP A 1 376 ? 18.992 -2.788 -21.872 1.00 87.06 376 ASP A CA 1
ATOM 2842 C C . ASP A 1 376 ? 18.129 -3.109 -20.666 1.00 87.06 376 ASP A C 1
ATOM 2844 O O . ASP A 1 376 ? 16.993 -2.640 -20.550 1.00 87.06 376 ASP A O 1
ATOM 2848 N N . TRP A 1 377 ? 18.677 -3.920 -19.769 1.00 88.69 377 TRP A N 1
ATOM 2849 C CA . TRP A 1 377 ? 17.951 -4.328 -18.586 1.00 88.69 377 TRP A CA 1
ATOM 2850 C C . TRP A 1 377 ? 18.870 -4.602 -17.403 1.00 88.69 377 TRP A C 1
ATOM 2852 O O . TRP A 1 377 ? 19.994 -5.096 -17.556 1.00 88.69 377 TRP A O 1
ATOM 2862 N N . ALA A 1 378 ? 18.362 -4.307 -16.212 1.00 88.38 378 ALA A N 1
ATOM 2863 C CA . ALA A 1 378 ? 18.991 -4.653 -14.949 1.00 88.38 378 ALA A CA 1
ATOM 2864 C C . ALA A 1 378 ? 17.952 -5.113 -13.933 1.00 88.38 378 ALA A C 1
ATOM 2866 O O . ALA A 1 378 ? 16.858 -4.572 -13.841 1.00 88.38 378 ALA A O 1
ATOM 2867 N N . ALA A 1 379 ? 18.329 -6.128 -13.175 1.00 89.00 379 ALA A N 1
ATOM 2868 C CA . ALA A 1 379 ? 17.641 -6.633 -12.012 1.00 89.00 379 ALA A CA 1
ATOM 2869 C C . ALA A 1 379 ? 18.671 -6.680 -10.879 1.00 89.00 379 ALA A C 1
ATOM 2871 O O . ALA A 1 379 ? 19.609 -7.490 -10.883 1.00 89.00 379 ALA A O 1
ATOM 2872 N N . THR A 1 380 ? 18.533 -5.746 -9.951 1.00 87.44 380 THR A N 1
ATOM 2873 C CA . THR A 1 380 ? 19.559 -5.399 -8.974 1.00 87.44 380 THR A CA 1
ATOM 2874 C C . THR A 1 380 ? 19.024 -5.614 -7.574 1.00 87.44 380 THR A C 1
ATOM 2876 O O . THR A 1 380 ? 17.946 -5.139 -7.234 1.00 87.44 380 THR A O 1
ATOM 2879 N N . VAL A 1 381 ? 19.806 -6.298 -6.742 1.00 88.31 381 VAL A N 1
ATOM 2880 C CA . VAL A 1 381 ? 19.590 -6.304 -5.294 1.00 88.31 381 VAL A CA 1
ATOM 2881 C C . VAL A 1 381 ? 20.218 -5.046 -4.694 1.00 88.31 381 VAL A C 1
ATOM 2883 O O . VAL A 1 381 ? 21.435 -4.823 -4.808 1.00 88.31 381 VAL A O 1
ATOM 2886 N N . THR A 1 382 ? 19.376 -4.205 -4.097 1.00 86.50 382 THR A N 1
ATOM 2887 C CA . THR A 1 382 ? 19.762 -2.972 -3.399 1.00 86.50 382 THR A CA 1
ATOM 2888 C C . THR A 1 382 ? 20.294 -3.301 -1.999 1.00 86.50 382 THR A C 1
ATOM 2890 O O . THR A 1 382 ? 20.517 -4.463 -1.666 1.00 86.50 382 THR A O 1
ATOM 2893 N N . GLU A 1 383 ? 20.594 -2.291 -1.179 1.00 84.00 383 GLU A N 1
ATOM 2894 C CA . GLU A 1 383 ? 21.144 -2.514 0.168 1.00 84.00 383 GLU A CA 1
ATOM 2895 C C . GLU A 1 383 ? 20.198 -3.272 1.098 1.00 84.00 383 GLU A C 1
ATOM 2897 O O . GLU A 1 383 ? 20.661 -4.125 1.854 1.00 84.00 383 GLU A O 1
ATOM 2902 N N . ALA A 1 384 ? 18.891 -3.027 0.997 1.00 81.38 384 ALA A N 1
ATOM 2903 C CA . ALA A 1 384 ? 17.900 -3.694 1.837 1.00 81.38 384 ALA A CA 1
ATOM 2904 C C . ALA A 1 384 ? 17.867 -5.219 1.611 1.00 81.38 384 ALA A C 1
ATOM 2906 O O . ALA A 1 384 ? 17.740 -5.973 2.567 1.00 81.38 384 ALA A O 1
ATOM 2907 N N . GLY A 1 385 ? 18.102 -5.676 0.376 1.00 82.94 385 GLY A N 1
ATOM 2908 C CA . GLY A 1 385 ? 18.036 -7.091 0.002 1.00 82.94 385 GLY A CA 1
ATOM 2909 C C . GLY A 1 385 ? 19.371 -7.839 0.104 1.00 82.94 385 GLY A C 1
ATOM 2910 O O . GLY A 1 385 ? 19.476 -8.968 -0.371 1.00 82.94 385 GLY A O 1
ATOM 2911 N N . ASP A 1 386 ? 20.425 -7.243 0.687 1.00 83.06 386 ASP A N 1
ATOM 2912 C CA . ASP A 1 386 ? 21.782 -7.832 0.733 1.00 83.06 386 ASP A CA 1
ATOM 2913 C C . ASP A 1 386 ? 21.836 -9.219 1.413 1.00 83.06 386 ASP A C 1
ATOM 2915 O O . ASP A 1 386 ? 22.799 -9.971 1.218 1.00 83.06 386 ASP A O 1
ATOM 2919 N N . ASN A 1 387 ? 20.820 -9.564 2.210 1.00 80.25 387 ASN A N 1
ATOM 2920 C CA . ASN A 1 387 ? 20.714 -10.844 2.911 1.00 80.25 387 ASN A CA 1
ATOM 2921 C C . ASN A 1 387 ? 19.741 -11.839 2.258 1.00 80.25 387 ASN A C 1
ATOM 2923 O O . ASN A 1 387 ? 19.638 -12.966 2.750 1.00 80.25 387 ASN A O 1
ATOM 2927 N N . ASP A 1 388 ? 19.100 -11.461 1.153 1.00 81.56 388 ASP A N 1
ATOM 2928 C CA . ASP A 1 388 ? 18.038 -12.231 0.510 1.00 81.56 388 ASP A CA 1
ATOM 2929 C C . ASP A 1 388 ? 18.485 -12.867 -0.808 1.00 81.56 388 ASP A C 1
ATOM 2931 O O . ASP A 1 388 ? 19.548 -12.577 -1.372 1.00 81.56 388 ASP A O 1
ATOM 2935 N N . SER A 1 389 ? 17.675 -13.806 -1.299 1.00 83.44 389 SER A N 1
ATOM 2936 C CA . SER A 1 389 ? 17.939 -14.513 -2.549 1.00 83.44 389 SER A CA 1
ATOM 2937 C C . SER A 1 389 ? 16.741 -14.457 -3.480 1.00 83.44 389 SER A C 1
ATOM 2939 O O . SER A 1 389 ? 15.780 -15.201 -3.311 1.00 83.44 389 SER A O 1
ATOM 2941 N N . PHE A 1 390 ? 16.853 -13.642 -4.524 1.00 86.50 390 PHE A N 1
ATOM 2942 C CA . PHE A 1 390 ? 15.802 -13.487 -5.521 1.00 86.50 390 PHE A CA 1
ATOM 2943 C C . PHE A 1 390 ? 16.063 -14.330 -6.767 1.00 86.50 390 PHE A C 1
ATOM 2945 O O . PHE A 1 390 ? 17.203 -14.559 -7.183 1.00 86.50 390 PHE A O 1
ATOM 2952 N N . GLN A 1 391 ? 14.979 -14.762 -7.402 1.00 89.06 391 GLN A N 1
ATOM 2953 C CA . GLN A 1 391 ? 14.990 -15.268 -8.768 1.00 89.06 391 GLN A CA 1
ATOM 2954 C C . GLN A 1 391 ? 14.474 -14.169 -9.688 1.00 89.06 391 GLN A C 1
ATOM 2956 O O . GLN A 1 391 ? 13.337 -13.730 -9.547 1.00 89.06 391 GLN A O 1
ATOM 2961 N N . PHE A 1 392 ? 15.282 -13.755 -10.661 1.00 88.62 392 PHE A N 1
ATOM 2962 C CA . PHE A 1 392 ? 14.823 -12.819 -11.683 1.00 88.62 392 PHE A CA 1
ATOM 2963 C C . PHE A 1 392 ? 14.469 -13.553 -12.966 1.00 88.62 392 PHE A C 1
ATOM 2965 O O . PHE A 1 392 ? 15.139 -14.524 -13.331 1.00 88.62 392 PHE A O 1
ATOM 2972 N N . LYS A 1 393 ? 13.435 -13.070 -13.654 1.00 89.25 393 LYS A N 1
ATOM 2973 C CA . LYS A 1 393 ? 13.056 -13.547 -14.982 1.00 89.25 393 LYS A CA 1
ATOM 2974 C C . LYS A 1 393 ? 13.047 -12.404 -15.975 1.00 89.25 393 LYS A C 1
ATOM 2976 O O . LYS A 1 393 ? 12.552 -11.325 -15.669 1.00 89.25 393 LYS A O 1
ATOM 2981 N N . PHE A 1 394 ? 13.563 -12.677 -17.166 1.00 88.12 394 PHE A N 1
ATOM 2982 C CA . PHE A 1 394 ? 13.413 -11.805 -18.323 1.00 88.12 394 PHE A CA 1
ATOM 2983 C C . PHE A 1 394 ? 12.503 -12.495 -19.329 1.00 88.12 394 PHE A C 1
ATOM 2985 O O . PHE A 1 394 ? 12.824 -13.575 -19.839 1.00 88.12 394 PHE A O 1
ATOM 2992 N N . LEU A 1 395 ? 11.375 -11.860 -19.608 1.00 89.19 395 LEU A N 1
ATOM 2993 C CA . LEU A 1 395 ? 10.330 -12.353 -20.484 1.00 89.19 395 LEU A CA 1
ATOM 2994 C C . LEU A 1 395 ? 10.153 -11.373 -21.645 1.00 89.19 395 LEU A C 1
ATOM 2996 O O . LEU A 1 395 ? 10.185 -10.161 -21.443 1.00 89.19 395 LEU A O 1
ATOM 3000 N N . ALA A 1 396 ? 9.935 -11.883 -22.852 1.00 87.75 396 ALA A N 1
ATOM 3001 C CA . ALA A 1 396 ? 9.538 -11.044 -23.978 1.00 87.75 396 ALA A CA 1
ATOM 3002 C C . ALA A 1 396 ? 8.394 -11.689 -24.752 1.00 87.75 396 ALA A C 1
ATOM 3004 O O . ALA A 1 396 ? 8.436 -12.887 -25.040 1.00 87.75 396 ALA A O 1
ATOM 3005 N N . ASP A 1 397 ? 7.397 -10.880 -25.080 1.00 86.44 397 ASP A N 1
ATOM 3006 C CA . ASP A 1 397 ? 6.389 -11.180 -26.081 1.00 86.44 397 ASP A CA 1
ATOM 3007 C C . ASP A 1 397 ? 6.844 -10.580 -27.411 1.00 86.44 397 ASP A C 1
ATOM 3009 O O . ASP A 1 397 ? 7.033 -9.367 -27.544 1.00 86.44 397 ASP A O 1
ATOM 3013 N N . VAL A 1 398 ? 7.133 -11.464 -28.358 1.00 72.06 398 VAL A N 1
ATOM 3014 C CA . VAL A 1 398 ? 7.890 -11.154 -29.575 1.00 72.06 398 VAL A CA 1
ATOM 3015 C C . VAL A 1 398 ? 7.111 -11.489 -30.846 1.00 72.06 398 VAL A C 1
ATOM 3017 O O . VAL A 1 398 ? 7.655 -11.374 -31.942 1.00 72.06 398 VAL A O 1
ATOM 3020 N N . ASP A 1 399 ? 5.856 -11.925 -30.731 1.00 71.06 399 ASP A N 1
ATOM 3021 C CA . ASP A 1 399 ? 5.040 -12.323 -31.884 1.00 71.06 399 ASP A CA 1
ATOM 3022 C C . ASP A 1 399 ? 4.125 -11.205 -32.416 1.00 71.06 399 ASP A C 1
ATOM 3024 O O . ASP A 1 399 ? 3.386 -11.414 -33.383 1.00 71.06 399 ASP A O 1
ATOM 3028 N N . GLY A 1 400 ? 4.216 -10.010 -31.826 1.00 65.19 400 GLY A N 1
ATOM 3029 C CA . GLY A 1 400 ? 3.415 -8.848 -32.200 1.00 65.19 400 GLY A CA 1
ATOM 3030 C C . GLY A 1 400 ? 2.032 -8.819 -31.540 1.00 65.19 400 GLY A C 1
ATOM 3031 O O . GLY A 1 400 ? 1.253 -7.900 -31.807 1.00 65.19 400 GLY A O 1
ATOM 3032 N N . SER A 1 401 ? 1.685 -9.823 -30.726 1.00 66.56 401 SER A N 1
ATOM 3033 C CA . SER A 1 401 ? 0.567 -9.731 -29.793 1.00 66.56 401 SER A CA 1
ATOM 3034 C C . SER A 1 401 ? 1.042 -8.984 -28.547 1.00 66.56 401 SER A C 1
ATOM 3036 O O . SER A 1 401 ? 2.117 -9.226 -28.013 1.00 66.56 401 SER A O 1
ATOM 3038 N N . ALA A 1 402 ? 0.290 -7.976 -28.118 1.00 65.75 402 ALA A N 1
ATOM 3039 C CA . ALA A 1 402 ? 0.685 -7.206 -26.951 1.00 65.75 402 ALA A CA 1
ATOM 3040 C C . ALA A 1 402 ? 0.388 -8.015 -25.676 1.00 65.75 402 ALA A C 1
ATOM 3042 O O . ALA A 1 402 ? -0.765 -8.082 -25.246 1.00 65.75 402 ALA A O 1
ATOM 3043 N N . ALA A 1 403 ? 1.438 -8.567 -25.064 1.00 74.12 403 ALA A N 1
ATOM 3044 C CA . ALA A 1 403 ? 1.449 -9.151 -23.720 1.00 74.12 403 ALA A CA 1
ATOM 3045 C C . ALA A 1 403 ? 0.556 -10.394 -23.513 1.00 74.12 403 ALA A C 1
ATOM 3047 O O . ALA A 1 403 ? -0.036 -10.566 -22.440 1.00 74.12 403 ALA A O 1
ATOM 3048 N N . GLU A 1 404 ? 0.474 -11.285 -24.501 1.00 77.56 404 GLU A N 1
ATOM 3049 C CA . GLU A 1 404 ? -0.297 -12.532 -24.418 1.00 77.56 404 GLU A CA 1
ATOM 3050 C C . GLU A 1 404 ? 0.598 -13.781 -24.292 1.00 77.56 404 GLU A C 1
ATOM 3052 O O . GLU A 1 404 ? 0.284 -14.657 -23.478 1.00 77.56 404 GLU A O 1
ATOM 3057 N N . ASP A 1 405 ? 1.728 -13.853 -25.008 1.00 83.00 405 ASP A N 1
ATOM 3058 C CA . ASP A 1 405 ? 2.529 -15.080 -25.169 1.00 83.00 405 ASP A CA 1
ATOM 3059 C C . ASP A 1 405 ? 4.036 -14.860 -24.895 1.00 83.00 405 ASP A C 1
ATOM 3061 O O . ASP A 1 405 ? 4.910 -14.951 -25.758 1.00 83.00 405 ASP A O 1
ATOM 3065 N N . PHE A 1 406 ? 4.375 -14.641 -23.621 1.00 87.69 406 PHE A N 1
ATOM 3066 C CA . PHE A 1 406 ? 5.762 -14.440 -23.193 1.00 87.69 406 PHE A CA 1
ATOM 3067 C C . PHE A 1 406 ? 6.662 -15.674 -23.372 1.00 87.69 406 PHE A C 1
ATOM 3069 O O . PHE A 1 406 ? 6.381 -16.778 -22.890 1.00 87.69 406 PHE A O 1
ATOM 3076 N N . VAL A 1 407 ? 7.841 -15.446 -23.949 1.00 85.88 407 VAL A N 1
ATOM 3077 C CA . VAL A 1 407 ? 8.965 -16.385 -23.954 1.00 85.88 407 VAL A CA 1
ATOM 3078 C C . VAL A 1 407 ? 9.900 -16.062 -22.789 1.00 85.88 407 VAL A C 1
ATOM 3080 O O . VAL A 1 407 ? 10.366 -14.932 -22.656 1.00 85.88 407 VAL A O 1
ATOM 3083 N N . ASP A 1 408 ? 10.214 -17.065 -21.961 1.00 87.25 408 ASP A N 1
ATOM 3084 C CA . ASP A 1 408 ? 11.240 -16.946 -20.919 1.00 87.25 408 ASP A CA 1
ATOM 3085 C C . ASP A 1 408 ? 12.635 -17.045 -21.535 1.00 87.25 408 ASP A C 1
ATOM 3087 O O . ASP A 1 408 ? 13.048 -18.080 -22.072 1.00 87.25 408 ASP A O 1
ATOM 3091 N N . LEU A 1 409 ? 13.359 -15.938 -21.448 1.00 81.00 409 LEU A N 1
ATOM 3092 C CA . LEU A 1 409 ? 14.668 -15.761 -22.049 1.00 81.00 409 LEU A CA 1
ATOM 3093 C C . LEU A 1 409 ? 15.751 -15.607 -20.974 1.00 81.00 409 LEU A C 1
ATOM 3095 O O . LEU A 1 409 ? 16.917 -15.398 -21.290 1.00 81.00 409 LEU A O 1
ATOM 3099 N N . THR A 1 410 ? 15.419 -15.773 -19.695 1.00 78.56 410 THR A N 1
ATOM 3100 C CA . THR A 1 410 ? 16.342 -15.596 -18.559 1.00 78.56 410 THR A CA 1
ATOM 3101 C C . THR A 1 410 ? 17.677 -16.324 -18.768 1.00 78.56 410 THR A C 1
ATOM 3103 O O . THR A 1 410 ? 18.751 -15.775 -18.524 1.00 78.56 410 THR A O 1
ATOM 3106 N N . GLY A 1 411 ? 17.630 -17.547 -19.311 1.00 70.12 411 GLY A N 1
ATOM 3107 C CA . GLY A 1 411 ? 18.811 -18.370 -19.595 1.00 70.12 411 GLY A CA 1
ATOM 3108 C C . GLY A 1 411 ? 19.659 -17.940 -20.801 1.00 70.12 411 GLY A C 1
ATOM 3109 O O . GLY A 1 411 ? 20.709 -18.541 -21.034 1.00 70.12 411 GLY A O 1
ATOM 3110 N N . THR A 1 412 ? 19.229 -16.944 -21.584 1.00 64.69 412 THR A N 1
ATOM 3111 C CA . THR A 1 412 ? 19.979 -16.408 -22.735 1.00 64.69 412 THR A CA 1
ATOM 3112 C C . THR A 1 412 ? 20.866 -15.214 -22.381 1.00 64.69 412 THR A C 1
ATOM 3114 O O . THR A 1 412 ? 21.700 -14.817 -23.194 1.00 64.69 412 THR A O 1
ATOM 3117 N N . GLY A 1 413 ? 20.750 -14.674 -21.163 1.00 57.75 413 GLY A N 1
ATOM 3118 C CA . GLY A 1 413 ? 21.658 -13.649 -20.652 1.00 57.75 413 GLY A CA 1
ATOM 3119 C C . GLY A 1 413 ? 23.069 -14.205 -20.452 1.00 57.75 413 GLY A C 1
ATOM 3120 O O . GLY A 1 413 ? 23.261 -15.204 -19.763 1.00 57.75 413 GLY A O 1
ATOM 3121 N N . GLY A 1 414 ? 24.070 -13.558 -21.053 1.00 50.47 414 GLY A N 1
ATOM 3122 C CA . GLY A 1 414 ? 25.458 -14.037 -21.084 1.00 50.47 414 GLY A CA 1
ATOM 3123 C C . GLY A 1 414 ? 26.153 -14.191 -19.724 1.00 50.47 414 GLY A C 1
ATOM 3124 O O . GLY A 1 414 ? 27.181 -14.863 -19.664 1.00 50.47 414 GLY A O 1
ATOM 3125 N N . GLU A 1 415 ? 25.608 -13.623 -18.645 1.00 57.91 415 GLU A N 1
ATOM 3126 C CA . GLU A 1 415 ? 26.275 -13.516 -17.337 1.00 57.91 415 GLU A CA 1
ATOM 3127 C C . GLU A 1 415 ? 25.366 -13.883 -16.150 1.00 57.91 415 GLU A C 1
ATOM 3129 O O . GLU A 1 415 ? 25.520 -13.369 -15.045 1.00 57.91 415 GLU A O 1
ATOM 3134 N N . TYR A 1 416 ? 24.468 -14.859 -16.337 1.00 46.59 416 TYR A N 1
ATOM 3135 C CA . TYR A 1 416 ? 23.908 -15.602 -15.204 1.00 46.59 416 TYR A CA 1
ATOM 3136 C C . TYR A 1 416 ? 25.031 -16.403 -14.527 1.00 46.59 416 TYR A C 1
ATOM 3138 O O . TYR A 1 416 ? 25.485 -17.429 -15.043 1.00 46.59 416 TYR A O 1
ATOM 3146 N N . THR A 1 417 ? 25.494 -15.946 -13.366 1.00 48.59 417 THR A N 1
ATOM 3147 C CA . THR A 1 417 ? 26.261 -16.800 -12.457 1.00 48.59 417 THR A CA 1
ATOM 3148 C C . THR A 1 417 ? 25.324 -17.212 -11.334 1.00 48.59 417 THR A C 1
ATOM 3150 O O . THR A 1 417 ? 24.879 -16.369 -10.563 1.00 48.59 417 THR A O 1
ATOM 3153 N N . ASP A 1 418 ? 25.015 -18.505 -11.262 1.00 41.12 418 ASP A N 1
ATOM 3154 C CA . ASP A 1 418 ? 24.222 -19.095 -10.181 1.00 41.12 418 ASP A CA 1
ATOM 3155 C C . ASP A 1 418 ? 24.768 -18.632 -8.813 1.00 41.12 418 ASP A C 1
ATOM 3157 O O . ASP A 1 418 ? 25.958 -18.807 -8.522 1.00 41.12 418 ASP A O 1
ATOM 3161 N N . GLY A 1 419 ? 23.921 -17.978 -8.012 1.00 45.75 419 GLY A N 1
ATOM 3162 C CA . GLY A 1 419 ? 24.287 -17.388 -6.720 1.00 45.75 419 GLY A CA 1
ATOM 3163 C C . GLY A 1 419 ? 24.851 -15.957 -6.740 1.00 45.75 419 GLY A C 1
ATOM 3164 O O . GLY A 1 419 ? 25.395 -15.531 -5.722 1.00 45.75 419 GLY A O 1
ATOM 3165 N N . VAL A 1 420 ? 24.755 -15.210 -7.847 1.00 52.75 420 VAL A N 1
ATOM 3166 C CA . VAL A 1 420 ? 25.076 -13.769 -7.886 1.00 52.75 420 VAL A CA 1
ATOM 3167 C C . VAL A 1 420 ? 23.791 -12.944 -7.805 1.00 52.75 420 VAL A C 1
ATOM 3169 O O . VAL A 1 420 ? 22.873 -13.130 -8.594 1.00 52.75 420 VAL A O 1
ATOM 3172 N N . THR A 1 421 ? 23.751 -12.014 -6.852 1.00 53.47 421 THR A N 1
ATOM 3173 C CA . THR A 1 421 ? 22.611 -11.155 -6.475 1.00 53.47 421 THR A CA 1
ATOM 3174 C C . THR A 1 421 ? 22.280 -10.053 -7.493 1.00 53.47 421 THR A C 1
ATOM 3176 O O . THR A 1 421 ? 21.643 -9.063 -7.157 1.00 53.47 421 THR A O 1
ATOM 3179 N N . LYS A 1 422 ? 22.753 -10.160 -8.739 1.00 58.06 422 LYS A N 1
ATOM 3180 C CA . LYS A 1 422 ? 22.564 -9.141 -9.780 1.00 58.06 422 LYS A CA 1
ATOM 3181 C C . LYS A 1 422 ? 22.470 -9.816 -11.141 1.00 58.06 422 LYS A C 1
ATOM 3183 O O . LYS A 1 422 ? 23.367 -10.579 -11.506 1.00 58.06 422 LYS A O 1
ATOM 3188 N N . LEU A 1 423 ? 21.408 -9.526 -11.885 1.00 64.50 423 LEU A N 1
ATOM 3189 C CA . LEU A 1 423 ? 21.255 -9.928 -13.279 1.00 64.50 423 LEU A CA 1
ATOM 3190 C C . LEU A 1 423 ? 21.161 -8.677 -14.138 1.00 64.50 423 LEU A C 1
ATOM 3192 O O . LEU A 1 423 ? 20.342 -7.807 -13.894 1.00 64.50 423 LEU A O 1
ATOM 3196 N N . GLN A 1 424 ? 22.012 -8.571 -15.148 1.00 62.66 424 GLN A N 1
ATOM 3197 C CA . GLN A 1 424 ? 22.046 -7.401 -16.010 1.00 62.66 424 GLN A CA 1
ATOM 3198 C C . GLN A 1 424 ? 22.508 -7.804 -17.399 1.00 62.66 424 GLN A C 1
ATOM 3200 O O . GLN A 1 424 ? 23.309 -8.733 -17.562 1.00 62.66 424 GLN A O 1
ATOM 3205 N N . ASN A 1 425 ? 21.985 -7.127 -18.418 1.00 66.12 425 ASN A N 1
ATOM 3206 C CA . ASN A 1 425 ? 22.446 -7.326 -19.779 1.00 66.12 425 ASN A CA 1
ATOM 3207 C C . ASN A 1 425 ? 22.048 -6.190 -20.727 1.00 66.12 425 ASN A C 1
ATOM 3209 O O . ASN A 1 425 ? 21.225 -5.334 -20.421 1.00 66.12 425 ASN A O 1
ATOM 3213 N N . SER A 1 426 ? 22.611 -6.257 -21.931 1.00 65.25 426 SER A N 1
ATOM 3214 C CA . SER A 1 426 ? 22.165 -5.505 -23.098 1.00 65.25 426 SER A CA 1
ATOM 3215 C C . SER A 1 426 ? 21.911 -6.499 -24.225 1.00 65.25 426 SER A C 1
ATOM 3217 O O . SER A 1 426 ? 22.836 -7.122 -24.755 1.00 65.25 426 SER A O 1
ATOM 3219 N N . TRP A 1 427 ? 20.645 -6.704 -24.570 1.00 67.94 427 TRP A N 1
ATOM 3220 C CA . TRP A 1 427 ? 20.218 -7.724 -25.520 1.00 67.94 427 TRP A CA 1
ATOM 3221 C C . TRP A 1 427 ? 19.887 -7.146 -26.881 1.00 67.94 427 TRP A C 1
ATOM 3223 O O . TRP A 1 427 ? 19.021 -6.291 -27.025 1.00 67.94 427 TRP A O 1
ATOM 3233 N N . ASN A 1 428 ? 20.533 -7.697 -27.907 1.00 59.69 428 ASN A N 1
ATOM 3234 C CA . ASN A 1 428 ? 20.137 -7.500 -29.296 1.00 59.69 428 ASN A CA 1
ATOM 3235 C C . ASN A 1 428 ? 19.362 -8.722 -29.808 1.00 59.69 428 ASN A C 1
ATOM 3237 O O . ASN A 1 428 ? 19.641 -9.855 -29.417 1.00 59.69 428 ASN A O 1
ATOM 3241 N N . TYR A 1 429 ? 18.468 -8.495 -30.768 1.00 53.44 429 TYR A N 1
ATOM 3242 C CA . TYR A 1 429 ? 17.654 -9.538 -31.390 1.00 53.44 429 TYR A CA 1
ATOM 3243 C C . TYR A 1 429 ? 18.439 -10.636 -32.115 1.00 53.44 429 TYR A C 1
ATOM 3245 O O . TYR A 1 429 ? 17.936 -11.744 -32.255 1.00 53.44 429 TYR A O 1
ATOM 3253 N N . GLY A 1 430 ? 19.702 -10.399 -32.484 1.00 47.25 430 GLY A N 1
ATOM 3254 C CA . GLY A 1 430 ? 20.579 -11.420 -33.069 1.00 47.25 430 GLY A CA 1
ATOM 3255 C C . GLY A 1 430 ? 20.939 -12.598 -32.143 1.00 47.25 430 GLY A C 1
ATOM 3256 O O . GLY A 1 430 ? 21.738 -13.446 -32.542 1.00 47.25 430 GLY A O 1
ATOM 3257 N N . PHE A 1 431 ? 20.410 -12.643 -30.913 1.00 51.22 431 PHE A N 1
ATOM 3258 C CA . PHE A 1 431 ? 20.514 -13.781 -29.989 1.00 51.22 431 PHE A CA 1
ATOM 3259 C C . PHE A 1 431 ? 19.235 -14.626 -29.895 1.00 51.22 431 PHE A C 1
ATOM 3261 O O . PHE A 1 431 ? 19.312 -15.766 -29.429 1.00 51.22 431 PHE A O 1
ATOM 3268 N N . PHE A 1 432 ? 18.088 -14.122 -30.364 1.00 60.34 432 PHE A N 1
ATOM 3269 C CA . PHE A 1 432 ? 16.894 -14.944 -30.536 1.00 60.34 432 PHE A CA 1
ATOM 3270 C C . PHE A 1 432 ? 17.068 -15.795 -31.788 1.00 60.34 432 PHE A C 1
ATOM 3272 O O . PHE A 1 432 ? 17.636 -15.365 -32.790 1.00 60.34 432 PHE A O 1
ATOM 3279 N N . LEU A 1 433 ? 16.636 -17.050 -31.729 1.00 60.91 433 LEU A N 1
ATOM 3280 C CA . LEU A 1 433 ? 16.610 -17.875 -32.931 1.00 60.91 433 LEU A CA 1
ATOM 3281 C C . LEU A 1 433 ? 15.573 -17.277 -33.893 1.00 60.91 433 LEU A C 1
ATOM 3283 O O . LEU A 1 433 ? 14.515 -16.873 -33.427 1.00 60.91 433 LEU A O 1
ATOM 3287 N N . ASP A 1 434 ? 15.792 -17.325 -35.212 1.00 63.34 434 ASP A N 1
ATOM 3288 C CA . ASP A 1 434 ? 14.760 -16.931 -36.201 1.00 63.34 434 ASP A CA 1
ATOM 3289 C C . ASP A 1 434 ? 13.422 -17.668 -35.980 1.00 63.34 434 ASP A C 1
ATOM 3291 O O . ASP A 1 434 ? 12.360 -17.216 -36.386 1.00 63.34 434 ASP A O 1
ATOM 3295 N N . SER A 1 435 ? 13.455 -18.840 -35.333 1.00 62.03 435 SER A N 1
ATOM 3296 C CA . SER A 1 435 ? 12.249 -19.580 -34.949 1.00 62.03 435 SER A CA 1
ATOM 3297 C C . SER A 1 435 ? 11.469 -18.970 -33.777 1.00 62.03 435 SER A C 1
ATOM 3299 O O . SER A 1 435 ? 10.382 -19.453 -33.483 1.00 62.03 435 SER A O 1
ATOM 3301 N N . MET A 1 436 ? 12.067 -18.022 -33.057 1.00 63.44 436 MET A N 1
ATOM 3302 C CA . MET A 1 436 ? 11.496 -17.283 -31.928 1.00 63.44 436 MET A CA 1
ATOM 3303 C C . MET A 1 436 ? 11.118 -15.857 -32.341 1.00 63.44 436 MET A C 1
ATOM 3305 O O . MET A 1 436 ? 10.116 -15.362 -31.852 1.00 63.44 436 MET A O 1
ATOM 3309 N N . PHE A 1 437 ? 11.878 -15.227 -33.245 1.00 65.00 437 PHE A N 1
ATOM 3310 C CA . PHE A 1 437 ? 11.601 -13.880 -33.745 1.00 65.00 437 PHE A CA 1
ATOM 3311 C C . PHE A 1 437 ? 11.992 -13.736 -35.221 1.00 65.00 437 PHE A C 1
ATOM 3313 O O . PHE A 1 437 ? 13.160 -13.924 -35.568 1.00 65.00 437 PHE A O 1
ATOM 3320 N N . ASP A 1 438 ? 11.036 -13.393 -36.089 1.00 64.81 438 ASP A N 1
ATOM 3321 C CA . ASP A 1 438 ? 11.300 -13.169 -37.515 1.00 64.81 438 ASP A CA 1
ATOM 3322 C C . ASP A 1 438 ? 11.807 -11.739 -37.751 1.00 64.81 438 ASP A C 1
ATOM 3324 O O . ASP A 1 438 ? 11.043 -10.789 -37.881 1.00 64.81 438 ASP A O 1
ATOM 3328 N N . THR A 1 439 ? 13.127 -11.590 -37.859 1.00 57.94 439 THR A N 1
ATOM 3329 C CA . THR A 1 439 ? 13.780 -10.290 -38.107 1.00 57.94 439 THR A CA 1
ATOM 3330 C C . THR A 1 439 ? 13.502 -9.695 -39.495 1.00 57.94 439 THR A C 1
ATOM 3332 O O . THR A 1 439 ? 13.985 -8.603 -39.796 1.00 57.94 439 THR A O 1
ATOM 3335 N N . THR A 1 440 ? 12.763 -10.393 -40.367 1.00 62.41 440 THR A N 1
ATOM 3336 C CA . THR A 1 440 ? 12.424 -9.915 -41.716 1.00 62.41 440 THR A CA 1
ATOM 3337 C C . THR A 1 440 ? 11.044 -9.264 -41.826 1.00 62.41 440 THR A C 1
ATOM 3339 O O . THR A 1 440 ? 10.776 -8.632 -42.850 1.00 62.41 440 THR A O 1
ATOM 3342 N N . ASP A 1 441 ? 10.212 -9.384 -40.787 1.00 69.81 441 ASP A N 1
ATOM 3343 C CA . ASP A 1 441 ? 8.870 -8.795 -40.663 1.00 69.81 441 ASP A CA 1
ATOM 3344 C C . ASP A 1 441 ? 8.644 -8.371 -39.200 1.00 69.81 441 ASP A C 1
ATOM 3346 O O . ASP A 1 441 ? 7.878 -8.981 -38.461 1.00 69.81 441 ASP A O 1
ATOM 3350 N N . ALA A 1 442 ? 9.430 -7.385 -38.764 1.00 71.56 442 ALA A N 1
ATOM 3351 C CA . ALA A 1 442 ? 9.552 -6.986 -37.362 1.00 71.56 442 ALA A CA 1
ATOM 3352 C C . ALA A 1 442 ? 8.766 -5.707 -37.012 1.00 71.56 442 ALA A C 1
ATOM 3354 O O . ALA A 1 442 ? 9.019 -5.109 -35.971 1.00 71.56 442 ALA A O 1
ATOM 3355 N N . GLU A 1 443 ? 7.866 -5.262 -37.895 1.00 82.56 443 GLU A N 1
ATOM 3356 C CA . GLU A 1 443 ? 6.877 -4.230 -37.565 1.00 82.56 443 GLU A CA 1
ATOM 3357 C C . GLU A 1 443 ? 5.835 -4.834 -36.610 1.00 82.56 443 GLU A C 1
ATOM 3359 O O . GLU A 1 443 ? 5.312 -5.924 -36.865 1.00 82.56 443 GLU A O 1
ATOM 3364 N N . GLY A 1 444 ? 5.505 -4.133 -35.527 1.00 82.81 444 GLY A N 1
ATOM 3365 C CA . GLY A 1 444 ? 4.528 -4.611 -34.552 1.00 82.81 444 GLY A CA 1
ATOM 3366 C C . GLY A 1 444 ? 4.738 -4.087 -33.137 1.00 82.81 444 GLY A C 1
ATOM 3367 O O . GLY A 1 444 ? 5.693 -3.366 -32.853 1.00 82.81 444 GLY A O 1
ATOM 3368 N N . ASP A 1 445 ? 3.821 -4.493 -32.261 1.00 86.00 445 ASP A N 1
ATOM 3369 C CA . ASP A 1 445 ? 3.843 -4.164 -30.840 1.00 86.00 445 ASP A CA 1
ATOM 3370 C C . ASP A 1 445 ? 4.481 -5.312 -30.054 1.00 86.00 445 ASP A C 1
ATOM 3372 O O . ASP A 1 445 ? 4.016 -6.450 -30.115 1.00 86.00 445 ASP A O 1
ATOM 3376 N N . TYR A 1 446 ? 5.527 -5.018 -29.288 1.00 86.44 446 TYR A N 1
ATOM 3377 C CA . TYR A 1 446 ? 6.208 -6.004 -28.448 1.00 86.44 446 TYR A CA 1
ATOM 3378 C C . TYR A 1 446 ? 6.171 -5.596 -26.985 1.00 86.44 446 TYR A C 1
ATOM 3380 O O . TYR A 1 446 ? 6.181 -4.408 -26.654 1.00 86.44 446 TYR A O 1
ATOM 3388 N N . THR A 1 447 ? 6.207 -6.584 -26.096 1.00 91.06 447 THR A N 1
ATOM 3389 C CA . THR A 1 447 ? 6.271 -6.347 -24.651 1.00 91.06 447 THR A CA 1
ATOM 3390 C C . THR A 1 447 ? 7.486 -7.041 -24.071 1.00 91.06 447 THR A C 1
ATOM 3392 O O . THR A 1 447 ? 7.741 -8.213 -24.336 1.00 91.06 447 THR A O 1
ATOM 3395 N N . VAL A 1 448 ? 8.234 -6.329 -23.238 1.00 91.25 448 VAL A N 1
ATOM 3396 C CA . VAL A 1 448 ? 9.326 -6.907 -22.455 1.00 91.25 448 VAL A CA 1
ATOM 3397 C C . VAL A 1 448 ? 9.005 -6.732 -20.986 1.00 91.25 448 VAL A C 1
ATOM 3399 O O . VAL A 1 448 ? 8.643 -5.637 -20.560 1.00 91.25 448 VAL A O 1
ATOM 3402 N N . ARG A 1 449 ? 9.170 -7.806 -20.215 1.00 93.69 449 ARG A N 1
ATOM 3403 C CA . ARG A 1 449 ? 8.919 -7.833 -18.779 1.00 93.69 449 ARG A CA 1
ATOM 3404 C C . ARG A 1 449 ? 10.128 -8.368 -18.025 1.00 93.69 449 ARG A C 1
ATOM 3406 O O . ARG A 1 449 ? 10.679 -9.418 -18.359 1.00 93.69 449 ARG A O 1
ATOM 3413 N N . LEU A 1 450 ? 10.492 -7.665 -16.963 1.00 93.88 450 LEU A N 1
ATOM 3414 C CA . LEU A 1 450 ? 11.330 -8.179 -15.893 1.00 93.88 450 LEU A CA 1
ATOM 3415 C C . LEU A 1 450 ? 10.458 -8.539 -14.703 1.00 93.88 450 LEU A C 1
ATOM 3417 O O . LEU A 1 450 ? 9.555 -7.792 -14.347 1.00 93.88 450 LEU A O 1
ATOM 3421 N N . GLU A 1 451 ? 10.769 -9.653 -14.057 1.00 94.62 451 GLU A N 1
ATOM 3422 C CA . GLU A 1 451 ? 10.108 -10.067 -12.824 1.00 94.62 451 GLU A CA 1
ATOM 3423 C C . GLU A 1 451 ? 11.152 -10.411 -11.768 1.00 94.62 451 GLU A C 1
ATOM 3425 O O . GLU A 1 451 ? 12.169 -11.039 -12.075 1.00 94.62 451 GLU A O 1
ATOM 3430 N N . ALA A 1 452 ? 10.862 -10.068 -10.519 1.00 93.00 452 ALA A N 1
ATOM 3431 C CA . ALA A 1 452 ? 11.572 -10.560 -9.352 1.00 93.00 452 ALA A CA 1
ATOM 3432 C C . ALA A 1 452 ? 10.660 -11.469 -8.536 1.00 93.00 452 ALA A C 1
ATOM 3434 O O . ALA A 1 452 ? 9.488 -11.168 -8.299 1.00 93.00 452 ALA A O 1
ATOM 3435 N N . TRP A 1 453 ? 11.222 -12.590 -8.107 1.00 91.56 453 TRP A N 1
ATOM 3436 C CA . TRP A 1 453 ? 10.527 -13.626 -7.368 1.00 91.56 453 TRP A CA 1
ATOM 3437 C C . TRP A 1 453 ? 11.296 -13.961 -6.097 1.00 91.56 453 TRP A C 1
ATOM 3439 O O . TRP A 1 453 ? 12.514 -14.145 -6.143 1.00 91.56 453 TRP A O 1
ATOM 3449 N N . ASP A 1 454 ? 10.566 -14.118 -5.003 1.00 87.88 454 ASP A N 1
ATOM 3450 C CA . ASP A 1 454 ? 11.070 -14.603 -3.725 1.00 87.88 454 ASP A CA 1
ATOM 3451 C C . ASP A 1 454 ? 10.264 -15.834 -3.296 1.00 87.88 454 ASP A C 1
ATOM 3453 O O . ASP A 1 454 ? 9.035 -15.834 -3.349 1.00 87.88 454 ASP A O 1
ATOM 3457 N N . ASP A 1 455 ? 10.955 -16.936 -3.001 1.00 86.75 455 ASP A N 1
ATOM 3458 C CA . ASP A 1 455 ? 10.364 -18.233 -2.630 1.00 86.75 455 ASP A CA 1
ATOM 3459 C C . ASP A 1 455 ? 9.164 -18.704 -3.492 1.00 86.75 455 ASP A C 1
ATOM 3461 O O . ASP A 1 455 ? 8.269 -19.434 -3.059 1.00 86.75 455 ASP A O 1
ATOM 3465 N N . GLY A 1 456 ? 9.178 -18.350 -4.782 1.00 86.25 456 GLY A N 1
ATOM 3466 C CA . GLY A 1 456 ? 8.144 -18.724 -5.752 1.00 86.25 456 GLY A CA 1
ATOM 3467 C C . GLY A 1 456 ? 6.936 -17.783 -5.808 1.00 86.25 456 GLY A C 1
ATOM 3468 O O . GLY A 1 456 ? 5.995 -18.071 -6.551 1.00 86.25 456 GLY A O 1
ATOM 3469 N N . VAL A 1 457 ? 6.976 -16.662 -5.091 1.00 86.88 457 VAL A N 1
ATOM 3470 C CA . VAL A 1 457 ? 6.022 -15.551 -5.169 1.00 86.88 457 VAL A CA 1
ATOM 3471 C C . VAL A 1 457 ? 6.657 -14.405 -5.953 1.00 86.88 457 VAL A C 1
ATOM 3473 O O . VAL A 1 457 ? 7.806 -14.049 -5.716 1.00 86.88 457 VAL A O 1
ATOM 3476 N N . MET A 1 458 ? 5.933 -13.841 -6.919 1.00 91.69 458 MET A N 1
ATOM 3477 C CA . MET A 1 458 ? 6.388 -12.645 -7.630 1.00 91.69 458 MET A CA 1
ATOM 3478 C C . MET A 1 458 ? 6.203 -11.434 -6.717 1.00 91.69 458 MET A C 1
ATOM 3480 O O . MET A 1 458 ? 5.081 -11.176 -6.286 1.00 91.69 458 MET A O 1
ATOM 3484 N N . ILE A 1 459 ? 7.287 -10.714 -6.434 1.00 89.94 459 ILE A N 1
ATOM 3485 C CA . ILE A 1 459 ? 7.280 -9.558 -5.525 1.00 89.94 459 ILE A CA 1
ATOM 3486 C C . ILE A 1 459 ? 7.142 -8.235 -6.279 1.00 89.94 459 ILE A C 1
ATOM 3488 O O . ILE A 1 459 ? 6.495 -7.313 -5.799 1.00 89.94 459 ILE A O 1
ATOM 3492 N N . VAL A 1 460 ? 7.721 -8.142 -7.478 1.00 93.44 460 VAL A N 1
ATOM 3493 C CA . VAL A 1 460 ? 7.651 -6.946 -8.319 1.00 93.44 460 VAL A CA 1
ATOM 3494 C C . VAL A 1 460 ? 7.928 -7.305 -9.778 1.00 93.44 460 VAL A C 1
ATOM 3496 O O . VAL A 1 460 ? 8.632 -8.279 -10.067 1.00 93.44 460 VAL A O 1
ATOM 3499 N N . ALA A 1 461 ? 7.366 -6.528 -10.698 1.00 95.81 461 ALA A N 1
ATOM 3500 C CA . ALA A 1 461 ? 7.622 -6.626 -12.127 1.00 95.81 461 ALA A CA 1
ATOM 3501 C C . ALA A 1 461 ? 7.778 -5.228 -12.727 1.00 95.81 461 ALA A C 1
ATOM 3503 O O . ALA A 1 461 ? 7.204 -4.274 -12.209 1.00 95.81 461 ALA A O 1
ATOM 3504 N N . GLN A 1 462 ? 8.532 -5.138 -13.820 1.00 96.31 462 GLN A N 1
ATOM 3505 C CA . GLN A 1 462 ? 8.604 -3.944 -14.651 1.00 96.31 462 GLN A CA 1
ATOM 3506 C C . GLN A 1 462 ? 8.371 -4.316 -16.110 1.00 96.31 462 GLN A C 1
ATOM 3508 O O . GLN A 1 462 ? 8.881 -5.337 -16.579 1.00 96.31 462 GLN A O 1
ATOM 3513 N N . GLU A 1 463 ? 7.627 -3.481 -16.827 1.00 95.50 463 GLU A N 1
ATOM 3514 C CA . GLU A 1 463 ? 7.262 -3.682 -18.224 1.00 95.50 463 GLU A CA 1
ATOM 3515 C C . GLU A 1 463 ? 7.579 -2.468 -19.090 1.00 95.50 463 GLU A C 1
ATOM 3517 O O . GLU A 1 463 ? 7.384 -1.313 -18.705 1.00 95.50 463 GLU A O 1
ATOM 3522 N N . ILE A 1 464 ? 8.010 -2.753 -20.317 1.00 94.06 464 ILE A N 1
ATOM 3523 C CA . ILE A 1 464 ? 8.080 -1.768 -21.392 1.00 94.06 464 ILE A CA 1
ATOM 3524 C C . ILE A 1 464 ? 7.417 -2.317 -22.650 1.00 94.06 464 ILE A C 1
ATOM 3526 O O . ILE A 1 464 ? 7.395 -3.527 -22.894 1.00 94.06 464 ILE A O 1
ATOM 3530 N N . TYR A 1 465 ? 6.927 -1.401 -23.471 1.00 92.94 465 TYR A N 1
ATOM 3531 C CA . TYR A 1 465 ? 6.321 -1.672 -24.763 1.00 92.94 465 TYR A CA 1
ATOM 3532 C C . TYR A 1 465 ? 7.213 -1.116 -25.866 1.00 92.94 465 TYR A C 1
ATOM 3534 O O . TYR A 1 465 ? 7.791 -0.037 -25.718 1.00 92.94 465 TYR A O 1
ATOM 3542 N N . LEU A 1 466 ? 7.314 -1.835 -26.976 1.00 89.81 466 LEU A N 1
ATOM 3543 C CA . LEU A 1 466 ? 7.970 -1.356 -28.183 1.00 89.81 466 LEU A CA 1
ATOM 3544 C C . LEU A 1 466 ? 6.953 -1.275 -29.310 1.00 89.81 466 LEU A C 1
ATOM 3546 O O . LEU A 1 466 ? 6.366 -2.291 -29.660 1.00 89.81 466 LEU A O 1
ATOM 3550 N N . ASP A 1 467 ? 6.794 -0.081 -29.866 1.00 90.00 467 ASP A N 1
ATOM 3551 C CA . ASP A 1 467 ? 6.038 0.178 -31.092 1.00 90.00 467 ASP A CA 1
ATOM 3552 C C . ASP A 1 467 ? 7.046 0.239 -32.244 1.00 90.00 467 ASP A C 1
ATOM 3554 O O . ASP A 1 467 ? 7.821 1.198 -32.354 1.00 90.00 467 ASP A O 1
ATOM 3558 N N . VAL A 1 468 ? 7.121 -0.833 -33.033 1.00 86.25 468 VAL A N 1
ATOM 3559 C CA . VAL A 1 468 ? 8.098 -0.962 -34.120 1.00 86.25 468 VAL A CA 1
ATOM 3560 C C . VAL A 1 468 ? 7.437 -0.619 -35.449 1.00 86.25 468 VAL A C 1
ATOM 3562 O O . VAL A 1 468 ? 6.565 -1.356 -35.917 1.00 86.25 468 VAL A O 1
ATOM 3565 N N . VAL A 1 469 ? 7.869 0.498 -36.044 1.00 85.88 469 VAL A N 1
ATOM 3566 C CA . VAL A 1 469 ? 7.223 1.162 -37.196 1.00 85.88 469 VAL A CA 1
ATOM 3567 C C . VAL A 1 469 ? 8.016 1.128 -38.494 1.00 85.88 469 VAL A C 1
ATOM 3569 O O . VAL A 1 469 ? 9.258 0.939 -38.453 1.00 85.88 469 VAL A O 1
#

Radius of gyration: 34.24 Å; chains: 1; bounding box: 141×47×84 Å

Secondary structure (DSSP, 8-state):
--------------------------------EEEE-TT--EEE--SS-EEEETTTTEEEEPS--S-PPP----TT-EEEGGGGGG---TTS--S-EEEES--EE-HHHHSSSB-EESS--HHHHHHHHTT--HHHHHHHEEETTBHHHHHHHHHHHHHHHHHHH-S-HHHHHHHHHHHHHHHHHHHTTPPP-SSSEEEEE---SSSS-S-SEEEEHHHHHHTTSSHHHHHHHHTTT-HHHHHHHHHHHHH-GGGGG------BTT-HHHHHHHHHHHHHTT---GGGEEEEEEPPPGGGBGGG-SSSBSSSTT--S-SEEEEEETTTTEEEEEEEEETTTEEPPGGGEEE-TTS-EEEEE---EEETTEESEEEEEEEEE-STTTT--PEEEEEEE-SSSSSSS-EE-GGGSTT--TT-SEEEEEEEGGGS-TTT--TTS--EEEEEEEEEEETTEEEEEEEEEEEE-